Protein AF-A0AA88WY05-F1 (afdb_monomer_lite)

Radius of gyration: 25.14 Å; chains: 1; bounding box: 66×47×79 Å

Structure (mmCIF, N/CA/C/O backbone):
data_AF-A0AA88WY05-F1
#
_entry.id   AF-A0AA88WY05-F1
#
loop_
_atom_site.group_PDB
_atom_site.id
_atom_site.type_symbol
_atom_site.label_atom_id
_atom_site.label_alt_id
_atom_site.label_comp_id
_atom_site.label_asym_id
_atom_site.label_entity_id
_atom_site.label_seq_id
_atom_site.pdbx_PDB_ins_code
_atom_site.Cartn_x
_atom_site.Cartn_y
_atom_site.Cartn_z
_atom_site.occupancy
_atom_site.B_iso_or_equiv
_atom_site.auth_seq_id
_atom_site.auth_comp_id
_atom_site.auth_asym_id
_atom_site.auth_atom_id
_atom_site.pdbx_PDB_model_num
ATOM 1 N N . MET A 1 1 ? 19.158 -2.416 1.201 1.00 44.44 1 MET A N 1
ATOM 2 C CA . MET A 1 1 ? 18.614 -3.269 0.120 1.00 44.44 1 MET A CA 1
ATOM 3 C C . MET A 1 1 ? 17.202 -3.699 0.495 1.00 44.44 1 MET A C 1
ATOM 5 O O . MET A 1 1 ? 17.013 -4.024 1.651 1.00 44.44 1 MET A O 1
ATOM 9 N N . SER A 1 2 ? 16.217 -3.673 -0.406 1.00 51.41 2 SER A N 1
ATOM 10 C CA . SER A 1 2 ? 14.901 -4.288 -0.148 1.00 51.41 2 SER A CA 1
ATOM 11 C C . SER A 1 2 ? 14.754 -5.518 -1.037 1.00 51.41 2 SER A C 1
ATOM 13 O O . SER A 1 2 ? 14.996 -5.409 -2.234 1.00 51.41 2 SER A O 1
ATOM 15 N N . ALA A 1 3 ? 14.415 -6.676 -0.488 1.00 58.75 3 ALA A N 1
ATOM 16 C CA . ALA A 1 3 ? 14.312 -7.936 -1.214 1.00 58.75 3 ALA A CA 1
ATOM 17 C C . ALA A 1 3 ? 13.055 -8.691 -0.789 1.00 58.75 3 ALA A C 1
ATOM 19 O O . ALA A 1 3 ? 12.679 -8.648 0.377 1.00 58.75 3 ALA A O 1
ATOM 20 N N . LEU A 1 4 ? 12.415 -9.379 -1.728 1.00 51.84 4 LEU A N 1
ATOM 21 C CA . LEU A 1 4 ? 11.412 -10.382 -1.394 1.00 51.84 4 LEU A CA 1
ATOM 22 C C . LEU A 1 4 ? 12.135 -11.652 -0.938 1.00 51.84 4 LEU A C 1
ATOM 24 O O . LEU A 1 4 ? 13.027 -12.154 -1.620 1.00 51.84 4 LEU A O 1
ATOM 28 N N . SER A 1 5 ? 11.780 -12.116 0.255 1.00 61.59 5 SER A N 1
ATOM 29 C CA . SER A 1 5 ? 12.134 -13.437 0.766 1.00 61.59 5 SER A CA 1
ATOM 30 C C . SER A 1 5 ? 11.449 -14.524 -0.066 1.00 61.59 5 SER A C 1
ATOM 32 O O . SER A 1 5 ? 10.385 -14.288 -0.630 1.00 61.59 5 SER A O 1
ATOM 34 N N . TYR A 1 6 ? 11.983 -15.747 -0.031 1.00 52.34 6 TYR A N 1
ATOM 35 C CA . TYR A 1 6 ? 11.296 -16.952 -0.521 1.00 52.34 6 TYR A CA 1
ATOM 36 C C . TYR A 1 6 ? 9.898 -17.153 0.107 1.00 52.34 6 TYR A C 1
ATOM 38 O O . TYR A 1 6 ? 9.056 -17.847 -0.446 1.00 52.34 6 TYR A O 1
ATOM 46 N N . SER A 1 7 ? 9.653 -16.549 1.271 1.00 58.72 7 SER A N 1
ATOM 47 C CA . SER A 1 7 ? 8.382 -16.585 2.000 1.00 58.72 7 SER A CA 1
ATOM 48 C C . SER A 1 7 ? 7.473 -15.370 1.733 1.00 58.72 7 SER A C 1
ATOM 50 O O . SER A 1 7 ? 6.725 -14.985 2.629 1.00 58.72 7 SER A O 1
ATOM 52 N N . ASP A 1 8 ? 7.629 -14.688 0.593 1.00 61.22 8 ASP A N 1
ATOM 53 C CA . ASP A 1 8 ? 6.870 -13.490 0.178 1.00 61.22 8 ASP A CA 1
ATOM 54 C C . ASP A 1 8 ? 6.916 -12.298 1.153 1.00 61.22 8 ASP A C 1
ATOM 56 O O . ASP A 1 8 ? 6.121 -11.362 1.083 1.00 61.22 8 ASP A O 1
ATOM 60 N N . ALA A 1 9 ? 7.898 -12.291 2.055 1.00 65.69 9 ALA A N 1
ATOM 61 C CA . ALA A 1 9 ? 8.126 -11.180 2.967 1.00 65.69 9 ALA A CA 1
ATOM 62 C C . ALA A 1 9 ? 9.038 -10.133 2.314 1.00 65.69 9 ALA A C 1
ATOM 64 O O . ALA A 1 9 ? 10.157 -10.450 1.904 1.00 65.69 9 ALA A O 1
ATOM 65 N N . LEU A 1 10 ? 8.601 -8.873 2.266 1.00 65.44 10 LEU A N 1
ATOM 66 C CA . LEU A 1 10 ? 9.434 -7.750 1.849 1.00 65.44 10 LEU A CA 1
ATOM 67 C C . LEU A 1 10 ? 10.421 -7.405 2.969 1.00 65.44 10 LEU A C 1
ATOM 69 O O . LEU A 1 10 ? 10.061 -6.833 3.994 1.00 65.44 10 LEU A O 1
ATOM 73 N N . GLN A 1 11 ? 11.692 -7.719 2.765 1.00 72.56 11 GLN A N 1
ATOM 74 C CA . GLN A 1 11 ? 12.759 -7.485 3.726 1.00 72.56 11 GLN A CA 1
ATOM 75 C C . GLN A 1 11 ? 13.593 -6.273 3.342 1.00 72.56 11 GLN A C 1
ATOM 77 O O . GLN A 1 11 ? 14.116 -6.204 2.237 1.00 72.56 11 GLN A O 1
ATOM 82 N N . ARG A 1 12 ? 13.798 -5.341 4.270 1.00 68.00 12 ARG A N 1
ATOM 83 C CA . ARG A 1 12 ? 14.875 -4.356 4.210 1.00 68.00 12 ARG A CA 1
ATOM 84 C C . ARG A 1 12 ? 16.114 -4.964 4.858 1.00 68.00 12 ARG A C 1
ATOM 86 O O . ARG A 1 12 ? 16.126 -5.213 6.057 1.00 68.00 12 ARG A O 1
ATOM 93 N N . LEU A 1 13 ? 17.145 -5.187 4.062 1.00 72.81 13 LEU A N 1
ATOM 94 C CA . LEU A 1 13 ? 18.460 -5.676 4.447 1.00 72.81 13 LEU A CA 1
ATOM 95 C C . LEU A 1 13 ? 19.451 -4.511 4.566 1.00 72.81 13 LEU A C 1
ATOM 97 O O . LEU A 1 13 ? 19.442 -3.586 3.740 1.00 72.81 13 LEU A O 1
ATOM 101 N N . ILE A 1 14 ? 20.328 -4.581 5.559 1.00 66.44 14 ILE A N 1
ATOM 102 C CA . ILE A 1 14 ? 21.491 -3.707 5.722 1.00 66.44 14 ILE A CA 1
ATOM 103 C C . ILE A 1 14 ? 22.754 -4.562 5.687 1.00 66.44 14 ILE A C 1
ATOM 105 O O . ILE A 1 14 ? 22.762 -5.673 6.212 1.00 66.44 14 ILE A O 1
ATOM 109 N N . TRP A 1 15 ? 23.795 -4.077 5.022 1.00 63.47 15 TRP A N 1
ATOM 110 C CA . TRP A 1 15 ? 25.081 -4.759 5.013 1.00 63.47 15 TRP A CA 1
ATOM 111 C C . TRP A 1 15 ? 25.833 -4.428 6.299 1.00 63.47 15 TRP A C 1
ATOM 113 O O . TRP A 1 15 ? 25.970 -3.254 6.647 1.00 63.47 15 TRP A O 1
ATOM 123 N N . ASP A 1 16 ? 26.302 -5.449 7.007 1.00 66.62 16 ASP A N 1
ATOM 124 C CA . ASP A 1 16 ? 27.151 -5.274 8.177 1.00 66.62 16 ASP A CA 1
ATOM 125 C C . ASP A 1 16 ? 28.613 -5.523 7.804 1.00 66.62 16 ASP A C 1
ATOM 127 O O . ASP A 1 16 ? 29.023 -6.651 7.532 1.00 66.62 16 ASP A O 1
ATOM 131 N N . ASN A 1 17 ? 29.413 -4.455 7.820 1.00 64.62 17 ASN A N 1
ATOM 132 C CA . ASN A 1 17 ? 30.842 -4.517 7.516 1.00 64.62 17 ASN A CA 1
ATOM 133 C C . ASN A 1 17 ? 31.647 -5.317 8.549 1.00 64.62 17 ASN A C 1
ATOM 135 O O . ASN A 1 17 ? 32.754 -5.746 8.237 1.00 64.62 17 ASN A O 1
ATOM 139 N N . SER A 1 18 ? 31.121 -5.519 9.762 1.00 70.81 18 SER A N 1
ATOM 140 C CA . SER A 1 18 ? 31.816 -6.280 10.805 1.00 70.81 18 SER A CA 1
ATOM 141 C C . SER A 1 18 ? 31.656 -7.790 10.633 1.00 70.81 18 SER A C 1
ATOM 143 O O . SER A 1 18 ? 32.611 -8.538 10.831 1.00 70.81 18 SER A O 1
ATOM 145 N N . THR A 1 19 ? 30.471 -8.240 10.216 1.00 72.88 19 THR A N 1
ATOM 146 C CA . THR A 1 19 ? 30.161 -9.664 10.029 1.00 72.88 19 THR A CA 1
ATOM 147 C C . THR A 1 19 ? 30.158 -10.096 8.559 1.00 72.88 19 THR A C 1
ATOM 149 O O . THR A 1 19 ? 30.025 -11.284 8.278 1.00 72.88 19 THR A O 1
ATOM 152 N N . LEU A 1 20 ? 30.347 -9.153 7.625 1.00 73.62 20 LEU A N 1
ATOM 153 C CA . LEU A 1 20 ? 30.376 -9.364 6.171 1.00 73.62 20 LEU A CA 1
ATOM 154 C C . LEU A 1 20 ? 29.141 -10.120 5.649 1.00 73.62 20 LEU A C 1
ATOM 156 O O . LEU A 1 20 ? 29.238 -10.972 4.766 1.00 73.62 20 LEU A O 1
ATOM 160 N N . GLN A 1 21 ? 27.970 -9.809 6.208 1.00 63.22 21 GLN A N 1
ATOM 161 C CA . GLN A 1 21 ? 26.691 -10.423 5.850 1.00 63.22 21 GLN A CA 1
ATOM 162 C C . GLN A 1 21 ? 25.565 -9.387 5.784 1.00 63.22 21 GLN A C 1
ATOM 164 O O . GLN A 1 21 ? 25.625 -8.305 6.375 1.00 63.22 21 GLN A O 1
ATOM 169 N N . TRP A 1 22 ? 24.500 -9.746 5.067 1.00 66.31 22 TRP A N 1
ATOM 170 C CA . TRP A 1 22 ? 23.258 -8.982 5.037 1.00 66.31 22 TRP A CA 1
ATOM 171 C C . TRP A 1 22 ? 22.420 -9.283 6.280 1.00 66.31 22 TRP A C 1
ATOM 173 O O . TRP A 1 22 ? 21.974 -10.410 6.477 1.00 66.31 22 TRP A O 1
ATOM 183 N N . LEU A 1 23 ? 22.156 -8.260 7.088 1.00 69.00 23 LEU A N 1
ATOM 184 C CA . LEU A 1 23 ? 21.272 -8.340 8.247 1.00 69.00 23 LEU A CA 1
ATOM 185 C C . LEU A 1 23 ? 19.870 -7.838 7.896 1.00 69.00 23 LEU A C 1
ATOM 187 O O . LEU A 1 23 ? 19.707 -6.808 7.239 1.00 69.00 23 LEU A O 1
ATOM 191 N N . VAL A 1 24 ? 18.837 -8.533 8.378 1.00 68.12 24 VAL A N 1
ATOM 192 C CA . VAL A 1 24 ? 17.436 -8.133 8.178 1.00 68.12 24 VAL A CA 1
ATOM 193 C C . VAL A 1 24 ? 17.079 -6.977 9.117 1.00 68.12 24 VAL A C 1
ATOM 195 O O . VAL A 1 24 ? 16.798 -7.154 10.307 1.00 68.12 24 VAL A O 1
ATOM 198 N N . GLN A 1 25 ? 17.057 -5.768 8.561 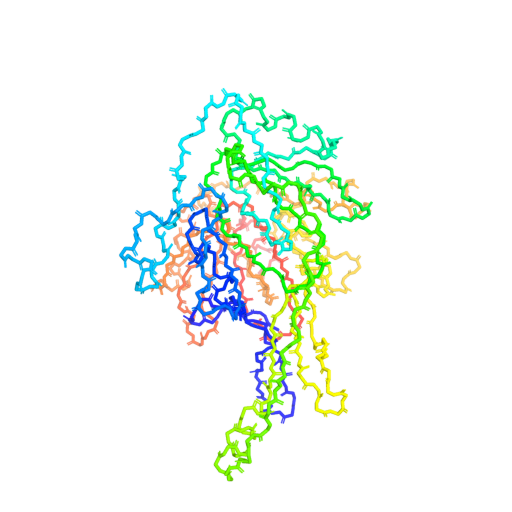1.00 66.75 25 GLN A N 1
ATOM 199 C CA . GLN A 1 25 ? 16.713 -4.534 9.260 1.00 66.75 25 GLN A CA 1
ATOM 200 C C . GLN A 1 25 ? 15.207 -4.373 9.491 1.00 66.75 25 GLN A C 1
ATOM 202 O O . GLN A 1 25 ? 14.835 -3.805 10.506 1.00 66.75 25 GLN A O 1
ATOM 207 N N . VAL A 1 26 ? 14.346 -4.826 8.577 1.00 68.12 26 VAL A N 1
ATOM 208 C CA . VAL A 1 26 ? 12.876 -4.916 8.732 1.00 68.12 26 VAL A CA 1
ATOM 209 C C . VAL A 1 26 ? 12.387 -6.027 7.802 1.00 68.12 26 VAL A C 1
ATOM 211 O O . VAL A 1 26 ? 12.940 -6.175 6.721 1.00 68.12 26 VAL A O 1
ATOM 214 N N . ALA A 1 27 ? 11.364 -6.788 8.183 1.00 69.94 27 ALA A N 1
ATOM 215 C CA . ALA A 1 27 ? 10.651 -7.696 7.286 1.00 69.94 27 ALA A CA 1
ATOM 216 C C . ALA A 1 27 ? 9.157 -7.391 7.384 1.00 69.94 27 ALA A C 1
ATOM 218 O O . ALA A 1 27 ? 8.643 -7.311 8.491 1.00 69.94 27 ALA A O 1
ATOM 219 N N . LEU A 1 28 ? 8.497 -7.181 6.251 1.00 70.38 28 LEU A N 1
ATOM 220 C CA . LEU A 1 28 ? 7.058 -6.977 6.139 1.00 70.38 28 LEU A CA 1
ATOM 221 C C . LEU A 1 28 ? 6.434 -8.229 5.512 1.00 70.38 28 LEU A C 1
ATOM 223 O O . LEU A 1 28 ? 6.994 -8.716 4.530 1.00 70.38 28 LEU A O 1
ATOM 227 N N . PRO A 1 29 ? 5.302 -8.740 6.015 1.00 68.44 29 PRO A N 1
ATOM 228 C CA . PRO A 1 29 ? 4.543 -8.258 7.175 1.00 68.44 29 PRO A CA 1
ATOM 229 C C . PRO A 1 29 ? 5.336 -8.413 8.489 1.00 68.44 29 PRO A C 1
ATOM 231 O O . PRO A 1 29 ? 5.961 -9.447 8.715 1.00 68.44 29 PRO A O 1
ATOM 234 N N . CYS A 1 30 ? 5.362 -7.372 9.335 1.00 71.06 30 CYS A N 1
ATOM 235 C CA . CYS A 1 30 ? 6.176 -7.368 10.562 1.00 71.06 30 CYS A CA 1
ATOM 236 C C . CYS A 1 30 ? 5.585 -8.272 11.647 1.00 71.06 30 CYS A C 1
ATOM 238 O O . CYS A 1 30 ? 6.295 -8.740 12.536 1.00 71.06 30 CYS A O 1
ATOM 240 N N . ASP A 1 31 ? 4.275 -8.479 11.592 1.00 76.75 31 ASP A N 1
ATOM 241 C CA . ASP A 1 31 ? 3.519 -9.316 12.503 1.00 76.75 31 ASP A CA 1
ATOM 242 C C . ASP A 1 31 ? 2.306 -9.919 11.786 1.00 76.75 31 ASP A C 1
ATOM 244 O O . ASP A 1 31 ? 2.026 -9.638 10.620 1.00 76.75 31 ASP A O 1
ATOM 248 N N . GLN A 1 32 ? 1.566 -10.777 12.486 1.00 77.50 32 GLN A N 1
ATOM 249 C CA . GLN A 1 32 ? 0.449 -11.480 11.869 1.00 77.50 32 GLN A CA 1
ATOM 250 C C . GLN A 1 32 ? -0.682 -10.550 11.406 1.00 77.50 32 GLN A C 1
ATOM 252 O O . GLN A 1 32 ? -1.376 -10.921 10.461 1.00 77.50 32 GLN A O 1
ATOM 257 N N . CYS A 1 33 ? -0.860 -9.382 12.034 1.00 85.94 33 CYS A N 1
ATOM 258 C CA . CYS A 1 33 ? -1.888 -8.402 11.685 1.00 85.94 33 CYS A CA 1
ATOM 259 C C . CYS A 1 33 ? -1.498 -7.506 10.501 1.00 85.94 33 CYS A C 1
ATOM 261 O O . CYS A 1 33 ? -2.343 -6.751 10.028 1.00 85.94 33 CYS A O 1
ATOM 263 N N . ASP A 1 34 ? -0.251 -7.573 10.028 1.00 79.88 34 ASP A N 1
ATOM 264 C CA . ASP A 1 34 ? 0.157 -6.951 8.763 1.00 79.88 34 ASP A CA 1
ATOM 265 C C . ASP A 1 34 ? -0.200 -7.810 7.544 1.00 79.88 34 ASP A C 1
ATOM 267 O O . ASP A 1 34 ? -0.155 -7.318 6.417 1.00 79.88 34 ASP A O 1
ATOM 271 N N . ASN A 1 35 ? -0.576 -9.079 7.747 1.00 79.75 35 ASN A N 1
ATOM 272 C CA . ASN A 1 35 ? -1.164 -9.869 6.673 1.00 79.75 35 ASN A CA 1
ATOM 273 C C . ASN A 1 35 ? -2.541 -9.295 6.344 1.00 79.75 35 ASN A C 1
ATOM 275 O O . ASN A 1 35 ? -3.436 -9.293 7.196 1.00 79.75 35 ASN A O 1
ATOM 279 N N . TYR A 1 36 ? -2.704 -8.848 5.102 1.00 80.44 36 TYR A N 1
ATOM 280 C CA . TYR A 1 36 ? -3.967 -8.315 4.614 1.00 80.44 36 TYR A CA 1
ATOM 281 C C . TYR A 1 36 ? -5.116 -9.291 4.902 1.00 80.44 36 TYR A C 1
ATOM 283 O O . TYR A 1 36 ? -5.031 -10.484 4.603 1.00 80.44 36 TYR A O 1
ATOM 291 N N . GLY A 1 37 ? -6.181 -8.787 5.527 1.00 83.50 37 GLY A N 1
ATOM 292 C CA . GLY A 1 37 ? -7.373 -9.583 5.817 1.00 83.50 37 GLY A CA 1
ATOM 293 C C . GLY A 1 37 ? -7.169 -10.708 6.840 1.00 83.50 37 GLY A C 1
ATOM 294 O O . GLY A 1 37 ? -7.984 -11.627 6.877 1.00 83.50 37 GLY A O 1
ATOM 295 N N . LYS A 1 38 ? -6.135 -10.652 7.700 1.00 88.50 38 LYS A N 1
ATOM 296 C CA . LYS A 1 38 ? -5.832 -11.693 8.709 1.00 88.50 38 LYS A CA 1
ATOM 297 C C . LYS A 1 38 ? -7.050 -12.187 9.505 1.00 88.50 38 LYS A C 1
ATOM 299 O O . LYS A 1 38 ? -7.121 -13.372 9.828 1.00 88.50 38 LYS A O 1
ATOM 304 N N . CYS A 1 39 ? -7.975 -11.287 9.835 1.00 90.88 39 CYS A N 1
ATOM 305 C CA . CYS A 1 39 ? -9.163 -11.583 10.639 1.00 90.88 39 CYS A CA 1
ATOM 306 C C . CYS A 1 39 ? -10.462 -11.742 9.835 1.00 90.88 39 CYS A C 1
ATOM 308 O O . CYS A 1 39 ? -11.523 -11.868 10.440 1.00 90.88 39 CYS A O 1
ATOM 310 N N . GLY A 1 40 ? -10.396 -11.726 8.501 1.00 90.69 40 GLY A N 1
ATOM 311 C CA . GLY A 1 40 ? -11.581 -11.698 7.645 1.00 90.69 40 GLY A CA 1
ATOM 312 C C . GLY A 1 40 ? -12.338 -10.367 7.717 1.00 90.69 40 GLY A C 1
ATOM 313 O O . GLY A 1 40 ? -11.848 -9.377 8.270 1.00 90.69 40 GLY A O 1
ATOM 314 N N . SER A 1 41 ? -13.532 -10.330 7.124 1.00 94.56 41 SER A N 1
ATOM 315 C CA . SER A 1 41 ? -14.366 -9.128 7.108 1.00 94.56 41 SER A CA 1
ATOM 316 C C . SER A 1 41 ? -15.015 -8.833 8.459 1.00 94.56 41 SER A C 1
ATOM 318 O O . SER A 1 41 ? -15.304 -9.728 9.253 1.00 94.56 41 SER A O 1
ATOM 320 N N . ASN A 1 42 ? -15.260 -7.549 8.718 1.00 95.25 42 ASN A N 1
ATOM 321 C CA . ASN A 1 42 ? -15.932 -7.018 9.903 1.00 95.25 42 ASN A CA 1
ATOM 322 C C . ASN A 1 42 ? -15.319 -7.477 11.239 1.00 95.25 42 ASN A C 1
ATOM 324 O O . ASN A 1 42 ? -16.015 -7.617 12.253 1.00 95.25 42 ASN A O 1
ATOM 328 N N . ALA A 1 43 ? -14.004 -7.684 11.246 1.00 94.81 43 ALA A N 1
ATOM 329 C CA . ALA A 1 43 ? -13.219 -8.075 12.406 1.00 94.81 43 ALA A CA 1
ATOM 330 C C . ALA A 1 43 ? -11.989 -7.172 12.563 1.00 94.81 43 ALA A C 1
ATOM 332 O O . ALA A 1 43 ? -11.506 -6.571 11.604 1.00 94.81 43 ALA A O 1
ATOM 333 N N . ILE A 1 44 ? -11.473 -7.081 13.788 1.00 94.75 44 ILE A N 1
ATOM 334 C CA . ILE A 1 44 ? -10.277 -6.315 14.141 1.00 94.75 44 ILE A CA 1
ATOM 335 C C . ILE A 1 44 ? -9.164 -7.236 14.639 1.00 94.75 44 ILE A C 1
ATOM 337 O O . ILE A 1 44 ? -9.387 -8.094 15.497 1.00 94.75 44 ILE A O 1
ATOM 341 N N . CYS A 1 45 ? -7.954 -7.000 14.130 1.00 91.94 45 CYS A N 1
ATOM 342 C CA . CYS A 1 45 ? -6.734 -7.678 14.552 1.00 91.94 45 CYS A CA 1
ATOM 343 C C . CYS A 1 45 ? -6.045 -6.923 15.697 1.00 91.94 45 CYS A C 1
ATOM 345 O O . CYS A 1 45 ? -5.695 -5.753 15.544 1.00 91.94 45 CYS A O 1
ATOM 347 N N . THR A 1 46 ? -5.834 -7.568 16.842 1.00 88.56 46 THR A N 1
ATOM 348 C CA . THR A 1 46 ? -5.182 -7.001 18.030 1.00 88.56 46 THR A CA 1
ATOM 349 C C . THR A 1 46 ? -3.996 -7.863 18.425 1.00 88.56 46 THR A C 1
ATOM 351 O O . THR A 1 46 ? -4.147 -9.016 18.815 1.00 88.56 46 THR A O 1
ATOM 354 N N . ILE A 1 47 ? -2.797 -7.298 18.335 1.00 80.19 47 ILE A N 1
ATOM 355 C CA . ILE A 1 47 ? -1.568 -8.017 18.678 1.00 80.19 47 ILE A CA 1
ATOM 356 C C . ILE A 1 47 ? -1.484 -8.182 20.192 1.00 80.19 47 ILE A C 1
ATOM 358 O O . ILE A 1 47 ? -1.928 -7.317 20.943 1.00 80.19 47 ILE A O 1
ATOM 362 N N . ASN A 1 48 ? -0.882 -9.289 20.627 1.00 71.44 48 ASN A N 1
ATOM 363 C CA . ASN A 1 48 ? -0.715 -9.676 22.030 1.00 71.44 48 ASN A CA 1
ATOM 364 C C . ASN A 1 48 ? -2.021 -10.036 22.764 1.00 71.44 48 ASN A C 1
ATOM 366 O O . ASN A 1 48 ? -1.972 -10.322 23.960 1.00 71.44 48 ASN A O 1
ATOM 370 N N . ASP A 1 49 ? -3.168 -10.062 22.078 1.00 75.75 49 ASP A N 1
ATOM 371 C CA . ASP A 1 49 ? -4.393 -10.670 22.605 1.00 75.75 49 ASP A CA 1
ATOM 372 C C . ASP A 1 49 ? -4.334 -12.201 22.411 1.00 75.75 49 ASP A C 1
ATOM 374 O O . ASP A 1 49 ? -3.959 -12.653 21.321 1.00 75.75 49 ASP A O 1
ATOM 378 N N . PRO A 1 50 ? -4.700 -13.022 23.419 1.00 72.44 50 PRO A N 1
ATOM 379 C CA . PRO A 1 50 ? -4.853 -14.470 23.259 1.00 72.44 50 PRO A CA 1
ATOM 380 C C . PRO A 1 50 ? -5.731 -14.873 22.065 1.00 72.44 50 PRO A C 1
ATOM 382 O O . PRO A 1 50 ? -5.476 -15.895 21.429 1.00 72.44 50 PRO A O 1
ATOM 385 N N . ARG A 1 51 ? -6.751 -14.067 21.739 1.00 79.44 51 ARG A N 1
ATOM 386 C CA . ARG A 1 51 ? -7.506 -14.152 20.486 1.00 79.44 51 ARG A CA 1
ATOM 387 C C . ARG A 1 51 ? -7.167 -12.932 19.639 1.00 79.44 51 ARG A C 1
ATOM 389 O O . ARG A 1 51 ? -7.797 -11.886 19.750 1.00 79.44 51 ARG A O 1
ATOM 396 N N . ILE A 1 52 ? -6.193 -13.101 18.744 1.00 86.38 52 ILE A N 1
ATOM 397 C CA . ILE A 1 52 ? -5.689 -12.019 17.885 1.00 86.38 52 ILE A CA 1
ATOM 398 C C . ILE A 1 52 ? -6.793 -11.354 17.044 1.00 86.38 52 ILE A C 1
ATOM 400 O O . ILE A 1 52 ? -6.656 -10.194 16.678 1.00 86.38 52 ILE A O 1
ATOM 404 N N . CYS A 1 53 ? -7.893 -12.057 16.759 1.00 91.62 53 CYS A N 1
ATOM 405 C CA . CYS A 1 53 ? -9.038 -11.548 16.012 1.00 91.62 53 CYS A CA 1
ATOM 406 C C . CYS A 1 53 ? -10.296 -11.494 16.881 1.00 91.62 53 CYS A C 1
ATOM 408 O O . CYS A 1 53 ? -10.624 -12.447 17.590 1.00 91.62 53 CYS A O 1
ATOM 410 N N . SER A 1 54 ? -11.038 -10.391 16.770 1.00 92.88 54 SER A N 1
ATOM 411 C CA . SER A 1 54 ? -12.351 -10.203 17.400 1.00 92.88 54 SER A CA 1
ATOM 412 C C . SER A 1 54 ? -13.314 -9.502 16.441 1.00 92.88 54 SER A C 1
ATOM 414 O O . SER A 1 54 ? -12.891 -8.690 15.620 1.00 92.88 54 SER A O 1
ATOM 416 N N . CYS A 1 55 ? -14.608 -9.822 16.515 1.00 94.06 55 CYS A N 1
ATOM 417 C CA . CYS A 1 55 ? -15.616 -9.141 15.702 1.00 94.06 55 CYS A CA 1
ATOM 418 C C . CYS A 1 55 ? -15.790 -7.682 16.129 1.00 94.06 55 CYS A C 1
ATOM 420 O O . CYS A 1 55 ? -15.670 -7.341 17.308 1.00 94.06 55 CYS A O 1
ATOM 422 N N . LEU A 1 56 ? -16.115 -6.825 15.162 1.00 94.25 56 LEU A N 1
ATOM 423 C CA . LEU A 1 56 ? -16.490 -5.441 15.433 1.00 94.25 56 LEU A CA 1
ATOM 424 C C . LEU A 1 56 ? -17.797 -5.362 16.241 1.00 94.25 56 LEU A C 1
ATOM 426 O O . LEU A 1 56 ? -18.607 -6.290 16.257 1.00 94.25 56 LEU A O 1
ATOM 430 N N . ALA A 1 57 ? -18.028 -4.222 16.896 1.00 89.69 57 ALA A N 1
ATOM 431 C CA . ALA A 1 57 ? -19.276 -3.973 17.616 1.00 89.69 57 ALA A CA 1
ATOM 432 C C . ALA A 1 57 ? -20.493 -4.129 16.682 1.00 89.69 57 ALA A C 1
ATOM 434 O O . ALA A 1 57 ? -20.501 -3.582 15.581 1.00 89.69 57 ALA A O 1
ATOM 435 N N . GLY A 1 58 ? -21.503 -4.886 17.120 1.00 88.12 58 GLY A N 1
ATOM 436 C CA . GLY A 1 58 ? -22.690 -5.222 16.319 1.00 88.12 58 GLY A CA 1
ATOM 437 C C . GLY A 1 58 ? -22.520 -6.415 15.367 1.00 88.12 58 GLY A C 1
ATOM 438 O O . GLY A 1 58 ? -23.453 -6.748 14.633 1.00 88.12 58 GLY A O 1
ATOM 439 N N . TYR A 1 59 ? -21.365 -7.089 15.390 1.00 92.44 59 TYR A N 1
ATOM 440 C CA . TYR A 1 59 ? -21.074 -8.262 14.564 1.00 92.44 59 TYR A CA 1
ATOM 441 C C . TYR A 1 59 ? -20.812 -9.512 15.410 1.00 92.44 59 TYR A C 1
ATOM 443 O O . TYR A 1 59 ? -20.384 -9.439 16.563 1.00 92.44 59 TYR A O 1
ATOM 451 N N . VAL A 1 60 ? -21.071 -10.674 14.816 1.00 93.44 60 VAL A N 1
ATOM 452 C CA . VAL A 1 60 ? -20.821 -12.004 15.384 1.00 93.44 60 VAL A CA 1
ATOM 453 C C . VAL A 1 60 ? -20.074 -12.876 14.373 1.00 93.44 60 VAL A C 1
ATOM 455 O O . VAL A 1 60 ? -20.201 -12.642 13.169 1.00 93.44 60 VAL A O 1
ATOM 458 N N . PRO A 1 61 ? -19.300 -13.880 14.825 1.00 94.25 61 PRO A N 1
ATOM 459 C CA . PRO A 1 61 ? -18.622 -14.810 13.931 1.00 94.25 61 PRO A CA 1
ATOM 460 C C . PRO A 1 61 ? -19.574 -15.419 12.906 1.00 94.25 61 PRO A C 1
ATOM 462 O O . PRO A 1 61 ? -20.647 -15.897 13.273 1.00 94.25 61 PRO A O 1
ATOM 465 N N . LYS A 1 62 ? -19.165 -15.455 11.634 1.00 92.31 62 LYS A N 1
ATOM 466 C CA . LYS A 1 62 ? -19.938 -16.147 10.591 1.00 92.31 62 LYS A CA 1
ATOM 467 C C . LYS A 1 62 ? -20.056 -17.649 10.877 1.00 92.31 62 LYS A C 1
ATOM 469 O O . LYS A 1 62 ? -21.096 -18.247 10.623 1.00 92.31 62 LYS A O 1
ATOM 474 N N . SER A 1 63 ? -18.994 -18.233 11.433 1.00 88.56 63 SER A N 1
ATOM 475 C CA . SER A 1 63 ? -18.940 -19.616 11.907 1.00 88.56 63 SER A CA 1
ATOM 476 C C . SER A 1 63 ? -18.308 -19.652 13.294 1.00 88.56 63 SER A C 1
ATOM 478 O O . SER A 1 63 ? -17.101 -19.465 13.441 1.00 88.56 63 SER A O 1
ATOM 480 N N . SER A 1 64 ? -19.112 -19.891 14.333 1.00 87.44 64 SER A N 1
ATOM 481 C CA . SER A 1 64 ? -18.591 -20.014 15.703 1.00 87.44 64 SER A CA 1
ATOM 482 C C . SER A 1 64 ? -17.599 -21.173 15.835 1.00 87.44 64 SER A C 1
ATOM 484 O O . SER A 1 64 ? -16.592 -21.031 16.515 1.00 87.44 64 SER A O 1
ATOM 486 N N . GLN A 1 65 ? -17.836 -22.275 15.116 1.00 83.62 65 GLN A N 1
ATOM 487 C CA . GLN A 1 65 ? -16.981 -23.465 15.139 1.00 83.62 65 GLN A CA 1
ATOM 488 C C . GLN A 1 65 ? -15.569 -23.164 14.619 1.00 83.62 65 GLN A C 1
ATOM 490 O O . GLN A 1 65 ? -14.595 -23.548 15.258 1.00 83.62 65 GLN A O 1
ATOM 495 N N . GLU A 1 66 ? -15.453 -22.440 13.499 1.00 80.38 66 GLU A N 1
ATOM 496 C CA . GLU A 1 66 ? -14.157 -22.010 12.949 1.00 80.38 66 GLU A CA 1
ATOM 497 C C . GLU A 1 66 ? -13.434 -21.062 13.912 1.00 80.38 66 GLU A C 1
ATOM 499 O O . GLU A 1 66 ? -12.249 -21.231 14.199 1.00 80.38 66 GLU A O 1
ATOM 504 N N . TRP A 1 67 ? -14.168 -20.106 14.482 1.00 83.88 67 TRP A N 1
ATOM 505 C CA . TRP A 1 67 ? -13.622 -19.129 15.421 1.00 83.88 67 TRP A CA 1
ATOM 506 C C . TRP A 1 67 ? -13.163 -19.745 16.751 1.00 83.88 67 TRP A C 1
ATOM 508 O O . TRP A 1 67 ? -12.240 -19.217 17.381 1.00 83.88 67 TRP A O 1
ATOM 518 N N . ASP A 1 68 ? -13.769 -20.852 17.183 1.00 77.75 68 ASP A N 1
ATOM 519 C CA . ASP A 1 68 ? -13.362 -21.605 18.374 1.00 77.75 68 ASP A CA 1
ATOM 520 C C . ASP A 1 68 ? -12.049 -22.365 18.173 1.00 77.75 68 ASP A C 1
ATOM 522 O O . ASP A 1 68 ? -11.292 -22.538 19.129 1.00 77.75 68 ASP A O 1
ATOM 526 N N . VAL A 1 69 ? -11.731 -22.732 16.929 1.00 80.62 69 VAL A N 1
ATOM 527 C CA . VAL A 1 69 ? -10.451 -23.349 16.542 1.00 80.62 69 VAL A CA 1
ATOM 528 C C . VAL A 1 69 ? -9.474 -22.356 15.894 1.00 80.62 69 VAL A C 1
ATOM 530 O O . VAL A 1 69 ? -8.516 -22.766 15.245 1.00 80.62 69 VAL A O 1
ATOM 533 N N . LEU A 1 70 ? -9.678 -21.048 16.113 1.00 78.25 70 LEU A N 1
ATOM 534 C CA . LEU A 1 70 ? -8.796 -19.951 15.674 1.00 78.25 70 LEU A CA 1
ATOM 535 C C . LEU A 1 70 ? -8.679 -19.785 14.144 1.00 78.25 70 LEU A C 1
ATOM 537 O O . LEU A 1 70 ? -7.672 -19.289 13.636 1.00 78.25 70 LEU A O 1
ATOM 541 N N . ILE A 1 71 ? -9.723 -20.162 13.405 1.00 76.81 71 ILE A N 1
ATOM 542 C CA . ILE A 1 71 ? -9.879 -19.884 11.974 1.00 76.81 71 ILE A CA 1
ATOM 543 C C . ILE A 1 71 ? -10.812 -18.678 11.822 1.00 76.81 71 ILE A C 1
ATOM 545 O O . ILE A 1 71 ? -11.998 -18.745 12.135 1.00 76.81 71 ILE A O 1
ATOM 549 N N . TRP A 1 72 ? -10.269 -17.557 11.340 1.00 84.50 72 TRP A N 1
ATOM 550 C CA . TRP A 1 72 ? -10.995 -16.277 11.251 1.00 84.50 72 TRP A CA 1
ATOM 551 C C . TRP A 1 72 ? -11.294 -15.826 9.820 1.00 84.50 72 TRP A C 1
ATOM 553 O O . TRP A 1 72 ? -11.917 -14.788 9.627 1.00 84.50 72 TRP A O 1
ATOM 563 N N . SER A 1 73 ? -10.869 -16.585 8.805 1.00 80.50 73 SER A N 1
ATOM 564 C CA . SER A 1 73 ? -10.995 -16.210 7.387 1.00 80.50 73 SER A CA 1
ATOM 565 C C . SER A 1 73 ? -12.438 -15.936 6.955 1.00 80.50 73 SER A C 1
ATOM 567 O O . SER A 1 73 ? -12.665 -15.095 6.089 1.00 80.50 73 SER A O 1
ATOM 569 N N . GLY A 1 74 ? -13.417 -16.599 7.582 1.00 80.94 74 GLY A N 1
ATOM 570 C CA . GLY A 1 74 ? -14.843 -16.373 7.340 1.00 80.94 74 GLY A CA 1
ATOM 571 C C . GLY A 1 74 ? -15.385 -15.034 7.858 1.00 80.94 74 GLY A C 1
ATOM 572 O O . GLY A 1 74 ? -16.517 -14.684 7.521 1.00 80.94 74 GLY A O 1
ATOM 573 N N . GLY A 1 75 ? -14.606 -14.299 8.660 1.00 91.88 75 GLY A N 1
ATOM 574 C CA . GLY A 1 75 ? -14.970 -12.992 9.198 1.00 91.88 75 GLY A CA 1
ATOM 575 C C . GLY A 1 75 ? -16.191 -13.019 10.118 1.00 91.88 75 GLY A C 1
ATOM 576 O O . GLY A 1 75 ? -16.530 -14.033 10.745 1.00 91.88 75 GLY A O 1
ATOM 577 N N . CYS A 1 76 ? -16.855 -11.870 10.192 1.00 94.69 76 CYS A N 1
ATOM 578 C CA . CYS A 1 76 ? -18.027 -11.635 11.017 1.00 94.69 76 CYS A CA 1
ATOM 579 C C . CYS A 1 76 ? -19.194 -11.085 10.192 1.00 94.69 76 CYS A C 1
ATOM 581 O O . CYS A 1 76 ? -19.024 -10.327 9.238 1.00 94.69 76 CYS A O 1
ATOM 583 N N . VAL A 1 77 ? -20.404 -11.433 10.613 1.00 93.69 77 VAL A N 1
ATOM 584 C CA . VAL A 1 77 ? -21.666 -10.962 10.034 1.00 93.69 77 VAL A CA 1
ATOM 585 C C . VAL A 1 77 ? -22.426 -10.126 11.051 1.00 93.69 77 VAL A C 1
ATOM 587 O O . VAL A 1 77 ? -22.212 -10.251 12.258 1.00 93.69 77 VAL A O 1
ATOM 590 N N . ARG A 1 78 ? -23.307 -9.243 10.578 1.00 89.44 78 ARG A N 1
ATOM 591 C CA . ARG A 1 78 ? -24.125 -8.424 11.476 1.00 89.44 78 ARG A CA 1
ATOM 592 C C . ARG A 1 78 ? -24.973 -9.316 12.375 1.00 89.44 78 ARG A C 1
ATOM 594 O O . ARG A 1 78 ? -25.623 -10.245 11.905 1.00 89.44 78 ARG A O 1
ATOM 601 N N . LYS A 1 79 ? -24.997 -8.988 13.665 1.00 87.25 79 LYS A N 1
ATOM 602 C CA . LYS A 1 79 ? -25.838 -9.669 14.653 1.00 87.25 79 LYS A CA 1
ATOM 603 C C . LYS A 1 79 ? -27.324 -9.440 14.374 1.00 87.25 79 LYS A C 1
ATOM 605 O O . LYS A 1 79 ? -28.130 -10.348 14.547 1.00 87.25 79 LYS A O 1
ATOM 610 N N . VAL A 1 80 ? -27.670 -8.221 13.964 1.00 82.56 80 VAL A N 1
ATOM 611 C CA . VAL A 1 80 ? -29.037 -7.796 13.647 1.00 82.56 80 VAL A CA 1
ATOM 612 C C . VAL A 1 80 ? -29.011 -7.000 12.337 1.00 82.56 80 VAL A C 1
ATOM 614 O O . VAL A 1 80 ? -28.127 -6.151 12.172 1.00 82.56 80 VAL A O 1
ATOM 617 N N . PRO A 1 81 ? -29.942 -7.253 11.397 1.00 79.06 81 PRO A N 1
ATOM 618 C CA . PRO A 1 81 ? -30.113 -6.417 10.214 1.00 79.06 81 PRO A CA 1
ATOM 619 C C . PRO A 1 81 ? -30.394 -4.955 10.582 1.00 79.06 81 PRO A C 1
ATOM 621 O O . PRO A 1 81 ? -31.071 -4.667 11.567 1.00 79.06 81 PRO A O 1
ATOM 624 N N . LEU A 1 82 ? -29.875 -4.034 9.774 1.00 74.81 82 LEU A N 1
ATOM 625 C CA . LEU A 1 82 ? -30.111 -2.600 9.924 1.00 74.81 82 LEU A CA 1
ATOM 626 C C . LEU A 1 82 ? -31.491 -2.215 9.360 1.00 74.81 82 LEU A C 1
ATOM 628 O O . LEU A 1 82 ? -31.889 -2.710 8.307 1.00 74.81 82 LEU A O 1
ATOM 632 N N . GLY A 1 83 ? -32.219 -1.358 10.080 1.00 69.19 83 GLY A N 1
ATOM 633 C CA . GLY A 1 83 ? -33.585 -0.924 9.750 1.00 69.19 83 GLY A CA 1
ATOM 634 C C . GLY A 1 83 ? -33.670 0.397 8.975 1.00 69.19 83 GLY A C 1
ATOM 635 O O . GLY A 1 83 ? -34.772 0.824 8.658 1.00 69.19 83 GLY A O 1
ATOM 636 N N . CYS A 1 84 ? -32.522 1.034 8.724 1.00 77.56 84 CYS A N 1
ATOM 637 C CA . CYS A 1 84 ? -32.236 2.272 7.999 1.00 77.56 84 CYS A CA 1
ATOM 638 C C . CYS A 1 84 ? -33.373 3.311 7.835 1.00 77.56 84 CYS A C 1
ATOM 640 O O . CYS A 1 84 ? -34.299 3.080 7.055 1.00 77.56 84 CYS A O 1
ATOM 642 N N . PRO A 1 85 ? -33.266 4.538 8.398 1.00 60.31 85 PRO A N 1
ATOM 643 C CA . PRO A 1 85 ? -32.299 5.046 9.386 1.00 60.31 85 PRO A CA 1
ATOM 644 C C . PRO A 1 85 ? -32.843 5.057 10.831 1.00 60.31 85 PRO A C 1
ATOM 646 O O . PRO A 1 85 ? -32.178 5.554 11.739 1.00 60.31 85 PRO A O 1
ATOM 649 N N . ALA A 1 86 ? -34.066 4.572 11.067 1.00 69.12 86 ALA A N 1
ATOM 650 C CA . ALA A 1 86 ? -34.715 4.685 12.371 1.00 69.12 86 ALA A CA 1
ATOM 651 C C . ALA A 1 86 ? -34.041 3.778 13.418 1.00 69.12 86 ALA A C 1
ATOM 653 O O . ALA A 1 86 ? -34.071 2.555 13.303 1.00 69.12 86 ALA A O 1
ATOM 654 N N . GLY A 1 87 ? -33.468 4.383 14.465 1.00 69.88 87 GLY A N 1
ATOM 655 C CA . GLY A 1 87 ? -32.873 3.648 15.586 1.00 69.88 87 GLY A CA 1
ATOM 656 C C . GLY A 1 87 ? -31.455 3.134 15.331 1.00 69.88 87 GLY A C 1
ATOM 657 O O . GLY A 1 87 ? -31.074 2.106 15.886 1.00 69.88 87 GLY A O 1
ATOM 658 N N . GLU A 1 88 ? -30.671 3.830 14.510 1.00 82.94 88 GLU A N 1
ATOM 659 C CA . GLU A 1 88 ? -29.261 3.522 14.247 1.00 82.94 88 GLU A CA 1
ATOM 660 C C . GLU A 1 88 ? -28.346 4.634 14.755 1.00 82.94 88 GLU A C 1
ATOM 662 O O . GLU A 1 88 ? -28.761 5.778 14.930 1.00 82.94 88 GLU A O 1
ATOM 667 N N . GLY A 1 89 ? -27.081 4.296 14.973 1.00 88.75 89 GLY A N 1
ATOM 668 C CA . GLY A 1 89 ? -26.042 5.271 15.266 1.00 88.75 89 GLY A CA 1
ATOM 669 C C . GLY A 1 89 ? -24.662 4.686 15.026 1.00 88.75 89 GLY A C 1
ATOM 670 O O . GLY A 1 89 ? -24.510 3.685 14.321 1.00 88.75 89 GLY A O 1
ATOM 671 N N . PHE A 1 90 ? -23.646 5.310 15.617 1.00 92.38 90 PHE A N 1
ATOM 672 C CA . PHE A 1 90 ? -22.263 4.925 15.373 1.00 92.38 90 PHE A CA 1
ATOM 673 C C . PHE A 1 90 ? -21.502 4.602 16.645 1.00 92.38 90 PHE A C 1
ATOM 675 O O . PHE A 1 90 ? -21.457 5.379 17.598 1.00 92.38 90 PHE A O 1
ATOM 682 N N . PHE A 1 91 ? -20.836 3.452 16.620 1.00 92.12 91 PHE A N 1
ATOM 683 C CA . PHE A 1 91 ? -19.877 3.059 17.632 1.00 92.12 91 PHE A CA 1
ATOM 684 C C . PHE A 1 91 ? -18.483 3.558 17.246 1.00 92.12 91 PHE A C 1
ATOM 686 O O . PHE A 1 91 ? -17.948 3.189 16.198 1.00 92.12 91 PHE A O 1
ATOM 693 N N . ALA A 1 92 ? -17.874 4.377 18.102 1.00 92.31 92 ALA A N 1
ATOM 694 C CA . ALA A 1 92 ? -16.523 4.882 17.888 1.00 92.31 92 ALA A CA 1
ATOM 695 C C . ALA A 1 92 ? -15.476 3.843 18.317 1.00 92.31 92 ALA A C 1
ATOM 697 O O . ALA A 1 92 ? -15.228 3.627 19.505 1.00 92.31 92 ALA A O 1
ATOM 698 N N . LEU A 1 93 ? -14.813 3.233 17.340 1.00 91.50 93 LEU A N 1
ATOM 699 C CA . LEU A 1 93 ? -13.675 2.356 17.562 1.00 91.50 93 LEU A CA 1
ATOM 700 C C . LEU A 1 93 ? -12.372 3.159 17.510 1.00 91.50 93 LEU A C 1
ATOM 702 O O . LEU A 1 93 ? -11.962 3.658 16.463 1.00 91.50 93 LEU A O 1
ATOM 706 N N . GLU A 1 94 ? -11.713 3.293 18.658 1.00 90.00 94 GLU A N 1
ATOM 707 C CA . GLU A 1 94 ? -10.509 4.117 18.798 1.00 90.00 94 GLU A CA 1
ATOM 708 C C . GLU A 1 94 ? -9.211 3.341 18.566 1.00 90.00 94 GLU A C 1
ATOM 710 O O . GLU A 1 94 ? -9.132 2.144 18.863 1.00 90.00 94 GLU A O 1
ATOM 715 N N . ARG A 1 95 ? -8.155 4.066 18.175 1.00 86.69 95 ARG A N 1
ATOM 716 C CA . ARG A 1 95 ? -6.782 3.564 18.013 1.00 86.69 95 ARG A CA 1
ATOM 717 C C . ARG A 1 95 ? -6.724 2.434 16.997 1.00 86.69 95 ARG A C 1
ATOM 719 O O . ARG A 1 95 ? -6.313 1.323 17.323 1.00 86.69 95 ARG A O 1
ATOM 726 N N . VAL A 1 96 ? -7.172 2.714 15.778 1.00 89.31 96 VAL A N 1
ATOM 727 C CA . VAL A 1 96 ? -7.217 1.714 14.707 1.00 89.31 96 VAL A CA 1
ATOM 728 C C . VAL A 1 96 ? -6.490 2.155 13.444 1.00 89.31 96 VAL A C 1
ATOM 730 O O . VAL A 1 96 ? -6.518 3.330 13.068 1.00 89.31 96 VAL A O 1
ATOM 733 N N . LYS A 1 97 ? -5.861 1.187 12.773 1.00 89.19 97 LYS A N 1
ATOM 734 C CA . LYS A 1 97 ? -5.650 1.231 11.325 1.00 89.19 97 LYS A CA 1
ATOM 735 C C . LYS A 1 97 ? -7.034 1.110 10.687 1.00 89.19 97 LYS A C 1
ATOM 737 O O . LYS A 1 97 ? -7.782 0.191 11.025 1.00 89.19 97 LYS A O 1
ATOM 742 N N . LYS A 1 98 ? -7.390 2.082 9.847 1.00 90.19 98 LYS A N 1
ATOM 743 C CA . LYS A 1 98 ? -8.681 2.100 9.150 1.00 90.19 98 LYS A CA 1
ATOM 744 C C . LYS A 1 98 ? -8.755 0.924 8.159 1.00 90.19 98 LYS A C 1
ATOM 746 O O . LYS A 1 98 ? -7.694 0.414 7.797 1.00 90.19 98 LYS A O 1
ATOM 751 N N . PRO A 1 99 ? -9.964 0.505 7.751 1.00 92.38 99 PRO A N 1
ATOM 752 C CA . PRO A 1 99 ? -10.124 -0.554 6.766 1.00 92.38 99 PRO A CA 1
ATOM 753 C C . PRO A 1 99 ? -9.428 -0.203 5.451 1.00 92.38 99 PRO A C 1
ATOM 755 O O . PRO A 1 99 ? -9.054 0.956 5.224 1.00 92.38 99 PRO A O 1
ATOM 758 N N . ASP A 1 100 ? -9.296 -1.198 4.581 1.00 85.06 100 ASP A N 1
ATOM 759 C CA . ASP A 1 100 ? -8.804 -0.967 3.231 1.00 85.06 100 ASP A CA 1
ATOM 760 C C . ASP A 1 100 ? -9.639 0.069 2.455 1.00 85.06 100 ASP A C 1
ATOM 762 O O . ASP A 1 100 ? -10.728 0.502 2.851 1.00 85.06 100 ASP A O 1
ATOM 766 N N . LEU A 1 101 ? -9.069 0.516 1.343 1.00 82.62 101 LEU A N 1
ATOM 767 C CA . LEU A 1 101 ? -9.643 1.540 0.484 1.00 82.62 101 LEU A CA 1
ATOM 768 C C . LEU A 1 101 ? -10.132 0.925 -0.836 1.00 82.62 101 LEU A C 1
ATOM 770 O O . LEU A 1 101 ? -9.967 1.524 -1.894 1.00 82.62 101 LEU A O 1
ATOM 774 N N . LEU A 1 102 ? -10.715 -0.280 -0.799 1.00 75.88 102 LEU A N 1
ATOM 775 C CA . LEU A 1 102 ? -11.272 -0.906 -2.005 1.00 75.88 102 LEU A CA 1
ATOM 776 C C . LEU A 1 102 ? -12.660 -0.353 -2.348 1.00 75.88 102 LEU A C 1
ATOM 778 O O . LEU A 1 102 ? -12.943 -0.058 -3.506 1.00 75.88 102 LEU A O 1
ATOM 782 N N . GLN A 1 103 ? -13.513 -0.174 -1.337 1.00 77.94 103 GLN A N 1
ATOM 783 C CA . GLN A 1 103 ? -14.909 0.248 -1.493 1.00 77.94 103 GLN A CA 1
ATOM 784 C C . GLN A 1 103 ? -15.231 1.460 -0.611 1.00 77.94 103 GLN A C 1
ATOM 786 O O . GLN A 1 103 ? -15.976 1.377 0.371 1.00 77.94 103 GLN A O 1
ATOM 791 N N . TYR A 1 104 ? -14.635 2.603 -0.954 1.00 86.38 104 TYR A N 1
ATOM 792 C CA . TYR A 1 104 ? -14.724 3.827 -0.161 1.00 86.38 104 TYR A CA 1
ATOM 793 C C . TYR A 1 104 ? -15.045 5.065 -1.002 1.00 86.38 104 TYR A C 1
ATOM 795 O O . TYR A 1 104 ? -14.853 5.101 -2.217 1.00 86.38 104 TYR A O 1
ATOM 803 N N . ARG A 1 105 ? -15.489 6.126 -0.328 1.00 87.25 105 ARG A N 1
ATOM 804 C CA . ARG A 1 105 ? -15.598 7.477 -0.888 1.00 87.25 105 ARG A CA 1
ATOM 805 C C . ARG A 1 105 ? -14.885 8.467 0.019 1.00 87.25 105 ARG A C 1
ATOM 807 O O . ARG A 1 105 ? -15.050 8.416 1.235 1.00 87.25 105 ARG A O 1
ATOM 814 N N . ILE A 1 106 ? -14.124 9.381 -0.579 1.00 89.50 106 ILE A N 1
ATOM 815 C CA . ILE A 1 106 ? -13.418 10.452 0.130 1.00 89.50 106 ILE A CA 1
ATOM 816 C C . ILE A 1 106 ? -14.005 11.821 -0.217 1.00 89.50 106 ILE A C 1
ATOM 818 O O . ILE A 1 106 ? -14.317 12.099 -1.375 1.00 89.50 106 ILE A O 1
ATOM 822 N N . ASN A 1 107 ? -14.132 12.687 0.786 1.00 83.88 107 ASN A N 1
ATOM 823 C CA . ASN A 1 107 ? -14.416 14.106 0.604 1.00 83.88 107 ASN A CA 1
ATOM 824 C C . ASN A 1 107 ? -13.628 14.926 1.630 1.00 83.88 107 ASN A C 1
ATOM 826 O O . ASN A 1 107 ? -13.933 14.910 2.818 1.00 83.88 107 ASN A O 1
ATOM 830 N N . THR A 1 108 ? -12.607 15.647 1.177 1.00 87.12 108 THR A N 1
ATOM 831 C CA . THR A 1 108 ? -11.703 16.409 2.051 1.00 87.12 108 THR A CA 1
ATOM 832 C C . THR A 1 108 ? -12.304 17.715 2.567 1.00 87.12 108 THR A C 1
ATOM 834 O O . THR A 1 108 ? -11.800 18.257 3.547 1.00 87.12 108 THR A O 1
ATOM 837 N N . SER A 1 109 ? -13.375 18.212 1.943 1.00 85.75 109 SER A N 1
ATOM 838 C CA . SER A 1 109 ? -14.051 19.453 2.338 1.00 85.75 109 SER A CA 1
ATOM 839 C C . SER A 1 109 ? -15.078 19.252 3.451 1.00 85.75 109 SER A C 1
ATOM 841 O O . SER A 1 109 ? -15.453 20.226 4.095 1.00 85.75 109 SER A O 1
ATOM 843 N N . MET A 1 110 ? -15.532 18.016 3.676 1.00 86.19 110 MET A N 1
ATOM 844 C CA . MET A 1 110 ? -16.556 17.716 4.678 1.00 86.19 110 MET A CA 1
ATOM 845 C C . MET A 1 110 ? -15.985 17.657 6.092 1.00 86.19 110 MET A C 1
ATOM 847 O O . MET A 1 110 ? -14.879 17.163 6.327 1.00 86.19 110 MET A O 1
ATOM 851 N N . THR A 1 111 ? -16.787 18.098 7.055 1.00 89.62 111 THR A N 1
ATOM 852 C CA . THR A 1 111 ? -16.514 17.879 8.477 1.00 89.62 111 THR A CA 1
ATOM 853 C C . THR A 1 111 ? -16.899 16.460 8.898 1.00 89.62 111 THR A C 1
ATOM 855 O O . THR A 1 111 ? -17.660 15.762 8.225 1.00 89.62 111 THR A O 1
ATOM 858 N N . LEU A 1 112 ? -16.413 16.024 10.062 1.00 90.75 112 LEU A N 1
ATOM 859 C CA . LEU A 1 112 ? -16.762 14.713 10.607 1.00 90.75 112 LEU A CA 1
ATOM 860 C C . LEU A 1 112 ? -18.270 14.574 10.901 1.00 90.75 112 LEU A C 1
ATOM 862 O O . LEU A 1 112 ? -18.830 13.501 10.702 1.00 90.75 112 LEU A O 1
ATOM 866 N N . GLN A 1 113 ? -18.927 15.655 11.338 1.00 91.38 113 GLN A N 1
ATOM 867 C CA . GLN A 1 113 ? -20.377 15.673 11.579 1.00 91.38 113 GLN A CA 1
ATOM 868 C C . GLN A 1 113 ? -21.167 15.569 10.271 1.00 91.38 113 GLN A C 1
ATOM 870 O O . GLN A 1 113 ? -22.148 14.836 10.190 1.00 91.38 113 GLN A O 1
ATOM 875 N N . GLU A 1 114 ? -20.722 16.252 9.216 1.00 92.12 114 GLU A N 1
ATOM 876 C CA . GLU A 1 114 ? -21.323 16.106 7.885 1.00 92.12 114 GLU A CA 1
ATOM 877 C C . GLU A 1 114 ? -21.131 14.687 7.338 1.00 92.12 114 GLU A C 1
ATOM 879 O O . GLU A 1 114 ? -22.034 14.146 6.707 1.00 92.12 114 GLU A O 1
ATOM 884 N N . CYS A 1 115 ? -19.983 14.067 7.622 1.00 92.88 115 CYS A N 1
ATOM 885 C CA . CYS A 1 115 ? -19.690 12.682 7.259 1.00 92.88 115 CYS A CA 1
ATOM 886 C C . CYS A 1 115 ? -20.682 11.700 7.905 1.00 92.88 115 CYS A C 1
ATOM 888 O O . CYS A 1 115 ? -21.198 10.804 7.240 1.00 92.88 115 CYS A O 1
ATOM 890 N N . GLU A 1 116 ? -20.997 11.911 9.185 1.00 93.69 116 GLU A N 1
ATOM 891 C CA . GLU A 1 116 ? -21.994 11.132 9.922 1.00 93.69 116 GLU A CA 1
ATOM 892 C C . GLU A 1 116 ? -23.386 11.245 9.289 1.00 93.69 116 GLU A C 1
ATOM 894 O O . GLU A 1 116 ? -24.022 10.235 8.981 1.00 93.69 116 GLU A O 1
ATOM 899 N N . VAL A 1 117 ? -23.832 12.477 9.029 1.00 92.38 117 VAL A N 1
ATOM 900 C CA . VAL A 1 117 ? -25.132 12.754 8.402 1.00 92.38 117 VAL A CA 1
ATOM 901 C C . VAL A 1 117 ? -25.218 12.124 7.012 1.00 92.38 117 VAL A C 1
ATOM 903 O O . VAL A 1 117 ? -26.241 11.538 6.657 1.00 92.38 117 VAL A O 1
ATOM 906 N N . GLU A 1 118 ? -24.152 12.216 6.221 1.00 93.06 118 GLU A N 1
ATOM 907 C CA . GLU A 1 118 ? -24.116 11.652 4.874 1.00 93.06 118 GLU A CA 1
ATOM 908 C C . GLU A 1 118 ? -24.115 10.119 4.887 1.00 93.06 118 GLU A C 1
ATOM 910 O O . GLU A 1 118 ? -24.803 9.492 4.079 1.00 93.06 118 GLU A O 1
ATOM 915 N N . CYS A 1 119 ? -23.420 9.506 5.849 1.00 92.88 119 CYS A N 1
ATOM 916 C CA . CYS A 1 119 ? -23.460 8.063 6.055 1.00 92.88 119 CYS A CA 1
ATOM 917 C C . CYS A 1 119 ? -24.868 7.590 6.456 1.00 92.88 119 CYS A C 1
ATOM 919 O O . CYS A 1 119 ? -25.362 6.607 5.909 1.00 92.88 119 CYS A O 1
ATOM 921 N N . LEU A 1 120 ? -25.566 8.308 7.345 1.00 90.62 120 LEU A N 1
ATOM 922 C CA . LEU A 1 120 ? -26.928 7.943 7.767 1.00 90.62 120 LEU A CA 1
ATOM 923 C C . LEU A 1 120 ? -27.945 7.968 6.623 1.00 90.62 120 LEU A C 1
ATOM 925 O O . LEU A 1 120 ? -28.820 7.101 6.580 1.00 90.62 120 LEU A O 1
ATOM 929 N N . LYS A 1 121 ? -27.815 8.913 5.681 1.00 89.75 121 LYS A N 1
ATOM 930 C CA . LYS A 1 121 ? -28.689 9.011 4.496 1.00 89.75 121 LYS A CA 1
ATOM 931 C C . LYS A 1 121 ? -28.559 7.817 3.551 1.00 89.75 121 LYS A C 1
ATOM 933 O O . LYS A 1 121 ? -29.491 7.539 2.801 1.00 89.75 121 LYS A O 1
ATOM 938 N N . ASN A 1 122 ? -27.416 7.136 3.553 1.00 88.56 122 ASN A N 1
ATOM 939 C CA . ASN A 1 122 ? -27.156 6.007 2.672 1.00 88.56 122 ASN A CA 1
ATOM 940 C C . ASN A 1 122 ? -27.174 4.700 3.468 1.00 88.56 122 ASN A C 1
ATOM 942 O O . ASN A 1 122 ? -26.244 4.423 4.218 1.00 88.56 122 ASN A O 1
ATOM 946 N N . CYS A 1 123 ? -28.202 3.871 3.286 1.00 87.19 123 CYS A N 1
ATOM 947 C CA . CYS A 1 123 ? -28.361 2.610 4.020 1.00 87.19 123 CYS A CA 1
ATOM 948 C C . CYS A 1 123 ? -27.218 1.610 3.823 1.00 87.19 123 CYS A C 1
ATOM 950 O O . CYS A 1 123 ? -26.987 0.778 4.696 1.00 87.19 123 CYS A O 1
ATOM 952 N N . SER A 1 124 ? -26.490 1.704 2.711 1.00 88.88 124 SER A N 1
ATOM 953 C CA . SER A 1 124 ? -25.328 0.855 2.461 1.00 88.88 124 SER A CA 1
ATOM 954 C C . SER A 1 124 ? -24.092 1.323 3.226 1.00 88.88 124 SER A C 1
ATOM 956 O O . SER A 1 124 ? -23.147 0.562 3.357 1.00 88.88 124 SER A O 1
ATOM 958 N N . CYS A 1 125 ? -24.061 2.550 3.758 1.00 91.81 125 CYS A N 1
ATOM 959 C CA . CYS A 1 125 ? -22.896 3.031 4.495 1.00 91.81 125 CYS A CA 1
ATOM 960 C C . CYS A 1 125 ? -22.685 2.217 5.781 1.00 91.81 125 CYS A C 1
ATOM 962 O O . CYS A 1 125 ? -23.567 2.168 6.644 1.00 91.81 125 CYS A O 1
ATOM 964 N N . THR A 1 126 ? -21.510 1.602 5.919 1.00 92.25 126 THR A N 1
ATOM 965 C CA . THR A 1 126 ? -21.153 0.704 7.024 1.00 92.25 126 THR A CA 1
ATOM 966 C C . THR A 1 126 ? -20.286 1.378 8.080 1.00 92.25 126 THR A C 1
ATOM 968 O O . THR A 1 126 ? -20.410 1.052 9.264 1.00 92.25 126 THR A O 1
ATOM 971 N N . ALA A 1 127 ? -19.441 2.331 7.684 1.00 94.94 127 ALA A N 1
ATOM 972 C CA . ALA A 1 127 ? -18.605 3.104 8.593 1.00 94.94 127 ALA A CA 1
ATOM 973 C C . ALA A 1 127 ? -18.144 4.428 7.980 1.00 94.94 127 ALA A C 1
ATOM 975 O O . ALA A 1 127 ? -18.163 4.610 6.762 1.00 94.94 127 ALA A O 1
ATOM 976 N N . TYR A 1 128 ? -17.657 5.327 8.836 1.00 95.06 128 TYR A N 1
ATOM 977 C CA . TYR A 1 128 ? -16.968 6.538 8.412 1.00 95.06 128 TYR A CA 1
ATOM 978 C C . TYR A 1 128 ? -15.796 6.916 9.322 1.00 95.06 128 TYR A C 1
ATOM 980 O O . TYR A 1 128 ? -15.651 6.414 10.439 1.00 95.06 128 TYR A O 1
ATOM 988 N N . ALA A 1 129 ? -14.926 7.804 8.844 1.00 94.12 129 ALA A N 1
ATOM 989 C CA . ALA A 1 129 ? -13.809 8.345 9.612 1.00 94.12 129 ALA A CA 1
ATOM 990 C C . ALA A 1 129 ? -13.294 9.661 9.015 1.00 94.12 129 ALA A C 1
ATOM 992 O O . ALA A 1 129 ? -13.592 9.990 7.870 1.00 94.12 129 ALA A O 1
ATOM 993 N N . ASN A 1 130 ? -12.438 10.371 9.755 1.00 90.12 130 ASN A N 1
ATOM 994 C CA . ASN A 1 130 ? -11.672 11.476 9.179 1.00 90.12 130 ASN A CA 1
ATOM 995 C C . ASN A 1 130 ? -10.671 10.961 8.130 1.00 90.12 130 ASN A C 1
ATOM 997 O O . ASN A 1 130 ? -9.934 9.998 8.394 1.00 90.12 130 ASN A O 1
ATOM 1001 N N . SER A 1 131 ? -10.592 11.633 6.977 1.00 82.62 131 SER A N 1
ATOM 1002 C CA . SER A 1 131 ? -9.583 11.334 5.950 1.00 82.62 131 SER A CA 1
ATOM 1003 C C . SER A 1 131 ? -8.188 11.797 6.356 1.00 82.62 131 SER A C 1
ATOM 1005 O O . SER A 1 131 ? -7.210 11.100 6.106 1.00 82.62 131 SER A O 1
ATOM 1007 N N . ASN A 1 132 ? -8.099 12.939 7.037 1.00 77.06 132 ASN A N 1
ATOM 1008 C CA . ASN A 1 132 ? -6.874 13.470 7.610 1.00 77.06 132 ASN A CA 1
ATOM 1009 C C . ASN A 1 132 ? -6.978 13.462 9.140 1.00 77.06 132 ASN A C 1
ATOM 1011 O O . ASN A 1 132 ? -7.991 13.861 9.702 1.00 77.06 132 ASN A O 1
ATOM 1015 N N . VAL A 1 133 ? -5.937 12.993 9.822 1.00 70.38 133 VAL A N 1
ATOM 1016 C CA . VAL A 1 133 ? -5.904 12.832 11.286 1.00 70.38 133 VAL A CA 1
ATOM 1017 C C . VAL A 1 133 ? -5.006 13.862 11.984 1.00 70.38 133 VAL A C 1
ATOM 1019 O O . VAL A 1 133 ? -4.892 13.844 13.209 1.00 70.38 133 VAL A O 1
ATOM 1022 N N . THR A 1 134 ? -4.391 14.786 11.235 1.00 70.62 134 THR A N 1
ATOM 1023 C CA . THR A 1 134 ? -3.594 15.890 11.793 1.00 70.62 134 THR A CA 1
ATOM 1024 C C . THR A 1 134 ? -4.482 17.028 12.317 1.00 70.62 134 THR A C 1
ATOM 1026 O O . THR A 1 134 ? -5.614 17.208 11.873 1.00 70.62 134 THR A O 1
ATOM 1029 N N . GLY A 1 135 ? -3.993 17.792 13.305 1.00 58.66 135 GLY A N 1
ATOM 1030 C CA . GLY A 1 135 ? -4.580 19.087 13.696 1.00 58.66 135 GLY A CA 1
ATOM 1031 C C . GLY A 1 135 ? -6.038 19.081 14.185 1.00 58.66 135 GLY A C 1
ATOM 1032 O O . GLY A 1 135 ? -6.721 20.082 14.017 1.00 58.66 135 GLY A O 1
ATOM 1033 N N . GLY A 1 136 ? -6.529 17.979 14.764 1.00 63.69 136 GLY A N 1
ATOM 1034 C CA . GLY A 1 136 ? -7.933 17.839 15.199 1.00 63.69 136 GLY A CA 1
ATOM 1035 C C . GLY A 1 136 ? -8.806 16.997 14.260 1.00 63.69 136 GLY A C 1
ATOM 1036 O O . GLY A 1 136 ? -9.903 16.600 14.645 1.00 63.69 136 GLY A O 1
ATOM 1037 N N . GLY A 1 137 ? -8.267 16.626 13.096 1.00 70.38 137 GLY A N 1
ATOM 1038 C CA . GLY A 1 137 ? -8.903 15.760 12.111 1.00 70.38 137 GLY A CA 1
ATOM 1039 C C . GLY A 1 137 ? -9.808 16.522 11.141 1.00 70.38 137 GLY A C 1
ATOM 1040 O O . GLY A 1 137 ? -10.562 17.404 11.542 1.00 70.38 137 GLY A O 1
ATOM 1041 N N . SER A 1 138 ? -9.725 16.189 9.854 1.00 81.06 138 SER A N 1
ATOM 1042 C CA . SER A 1 138 ? -10.518 16.824 8.798 1.00 81.06 138 SER A CA 1
ATOM 1043 C C . SER A 1 138 ? -10.824 15.877 7.639 1.00 81.06 138 SER A C 1
ATOM 1045 O O . SER A 1 138 ? -10.163 14.848 7.451 1.00 81.06 138 SER A O 1
ATOM 1047 N N . GLY A 1 139 ? -11.836 16.247 6.854 1.00 87.19 139 GLY A N 1
ATOM 1048 C CA . GLY A 1 139 ? -12.331 15.467 5.730 1.00 87.19 139 GLY A CA 1
ATOM 1049 C C . GLY A 1 139 ? -13.069 14.196 6.151 1.00 87.19 139 GLY A C 1
ATOM 1050 O O . GLY A 1 139 ? -13.150 13.843 7.324 1.00 87.19 139 GLY A O 1
ATOM 1051 N N . CYS A 1 140 ? -13.607 13.488 5.170 1.00 90.81 140 CYS A N 1
ATOM 1052 C CA . CYS A 1 140 ? -14.539 12.387 5.347 1.00 90.81 140 CYS A CA 1
ATOM 1053 C C . CYS A 1 140 ? -14.117 11.189 4.494 1.00 90.81 140 CYS A C 1
ATOM 1055 O O . CYS A 1 140 ? -13.844 11.332 3.301 1.00 90.81 140 CYS A O 1
ATOM 1057 N N . LEU A 1 141 ? -14.081 10.012 5.112 1.00 92.94 141 LEU A N 1
ATOM 1058 C CA . LEU A 1 141 ? -14.012 8.704 4.469 1.00 92.94 141 LEU A CA 1
ATOM 1059 C C . LEU A 1 141 ? -15.291 7.946 4.803 1.00 92.94 141 LEU A C 1
ATOM 1061 O O . LEU A 1 141 ? -15.635 7.850 5.978 1.00 92.94 141 LEU A O 1
ATOM 1065 N N . LEU A 1 142 ? -15.953 7.401 3.787 1.00 93.25 142 LEU A N 1
ATOM 1066 C CA . LEU A 1 142 ? -17.155 6.575 3.901 1.00 93.25 142 LEU A CA 1
ATOM 1067 C C . LEU A 1 142 ? -16.870 5.188 3.327 1.00 93.25 142 LEU A C 1
ATOM 1069 O O . LEU A 1 142 ? -16.292 5.102 2.244 1.00 93.25 142 LEU A O 1
ATOM 1073 N N . TRP A 1 143 ? -17.322 4.140 4.010 1.00 94.75 143 TRP A N 1
ATOM 1074 C CA . TRP A 1 143 ? -17.299 2.750 3.538 1.00 94.75 143 TRP A CA 1
ATOM 1075 C C . TRP A 1 143 ? -18.724 2.242 3.320 1.00 94.75 143 TRP A C 1
ATOM 1077 O O . TRP A 1 143 ? -19.626 2.626 4.067 1.00 94.75 143 TRP A O 1
ATOM 1087 N N . PHE A 1 144 ? -18.926 1.382 2.316 1.00 89.62 144 PHE A N 1
ATOM 1088 C CA . PHE A 1 144 ? -20.262 0.915 1.899 1.00 89.62 144 PHE A CA 1
ATOM 1089 C C . PHE A 1 144 ? -20.457 -0.607 1.925 1.00 89.62 144 PHE A C 1
ATOM 1091 O O . PHE A 1 144 ? -21.541 -1.096 1.620 1.00 89.62 144 PHE A O 1
ATOM 1098 N N . GLU A 1 145 ? -19.425 -1.356 2.296 1.00 86.88 145 GLU A N 1
ATOM 1099 C CA . GLU A 1 145 ? -19.459 -2.815 2.361 1.00 86.88 145 GLU A CA 1
ATOM 1100 C C . GLU A 1 145 ? -18.740 -3.323 3.620 1.00 86.88 145 GLU A C 1
ATOM 1102 O O . GLU A 1 145 ? -18.506 -2.573 4.578 1.00 86.88 145 GLU A O 1
ATOM 1107 N N . ASP A 1 146 ? -18.437 -4.618 3.619 1.00 91.06 146 ASP A N 1
ATOM 1108 C CA . ASP A 1 146 ? -17.629 -5.318 4.600 1.00 91.06 146 ASP A CA 1
ATOM 1109 C C . ASP A 1 146 ? -16.298 -4.599 4.850 1.00 91.06 146 ASP A C 1
ATOM 1111 O O . ASP A 1 146 ? -15.553 -4.254 3.934 1.00 91.06 146 ASP A O 1
ATOM 1115 N N . LEU A 1 147 ? -15.985 -4.387 6.126 1.00 94.00 147 LEU A N 1
ATOM 1116 C CA . LEU A 1 147 ? -14.771 -3.689 6.530 1.00 94.00 147 LEU A CA 1
ATOM 1117 C C . LEU A 1 147 ? -13.637 -4.703 6.701 1.00 94.00 147 LEU A C 1
ATOM 1119 O O . LEU A 1 147 ? -13.714 -5.569 7.573 1.00 94.00 147 LEU A O 1
ATOM 1123 N N . VAL A 1 148 ? -12.580 -4.597 5.900 1.00 93.06 148 VAL A N 1
ATOM 1124 C CA . VAL A 1 148 ? -11.461 -5.554 5.891 1.00 93.06 148 VAL A CA 1
ATOM 1125 C C . VAL A 1 148 ? -10.163 -4.864 6.315 1.00 93.06 148 VAL A C 1
ATOM 1127 O O . VAL A 1 148 ? -10.004 -3.658 6.141 1.00 93.06 148 VAL A O 1
ATOM 1130 N N . ASP A 1 149 ? -9.234 -5.634 6.889 1.00 91.62 149 ASP A N 1
ATOM 1131 C CA . ASP A 1 149 ? -7.867 -5.193 7.217 1.00 91.62 149 ASP A CA 1
ATOM 1132 C C . ASP A 1 149 ? -7.773 -4.129 8.337 1.00 91.62 149 ASP A C 1
ATOM 1134 O O . ASP A 1 149 ? -6.890 -3.267 8.370 1.00 91.62 149 ASP A O 1
ATOM 1138 N N . ILE A 1 150 ? -8.685 -4.214 9.314 1.00 93.06 150 ILE A N 1
ATOM 1139 C CA . ILE A 1 150 ? -8.674 -3.367 10.513 1.00 93.06 150 ILE A CA 1
ATOM 1140 C C . ILE A 1 150 ? -7.712 -3.943 11.555 1.00 93.06 150 ILE A C 1
ATOM 1142 O O . ILE A 1 150 ? -7.787 -5.115 11.932 1.00 93.06 150 ILE A O 1
ATOM 1146 N N . ARG A 1 151 ? -6.867 -3.078 12.120 1.00 90.50 151 ARG A N 1
ATOM 1147 C CA . ARG A 1 151 ? -5.913 -3.434 13.180 1.00 90.50 151 ARG A CA 1
ATOM 1148 C C . ARG A 1 151 ? -5.990 -2.470 14.358 1.00 90.50 151 ARG A C 1
ATOM 1150 O O . ARG A 1 151 ? -6.093 -1.259 14.169 1.00 90.50 151 ARG A O 1
ATOM 1157 N N . LYS A 1 152 ? -5.877 -2.994 15.577 1.00 89.50 152 LYS A N 1
ATOM 1158 C CA . LYS A 1 152 ? -5.721 -2.221 16.810 1.00 89.50 152 LYS A CA 1
ATOM 1159 C C . LYS A 1 152 ? -4.292 -1.695 16.942 1.00 89.50 152 LYS A C 1
ATOM 1161 O O . LYS A 1 152 ? -3.325 -2.405 16.678 1.00 89.50 152 LYS A O 1
ATOM 1166 N N . LEU A 1 153 ? -4.171 -0.443 17.367 1.00 81.56 153 LEU A N 1
ATOM 1167 C CA . LEU A 1 153 ? -2.908 0.247 17.609 1.00 81.56 153 LEU A CA 1
ATOM 1168 C C . LEU A 1 153 ? -2.660 0.371 19.123 1.00 81.56 153 LEU A C 1
ATOM 1170 O O . LEU A 1 153 ? -3.578 0.687 19.884 1.00 81.56 153 LEU A O 1
ATOM 1174 N N . ASP A 1 154 ? -1.411 0.163 19.547 1.00 69.94 154 ASP A N 1
ATOM 1175 C CA . ASP A 1 154 ? -1.019 0.127 20.968 1.00 69.94 154 ASP A CA 1
ATOM 1176 C C . ASP A 1 154 ? -1.038 1.506 21.658 1.00 69.94 154 ASP A C 1
ATOM 1178 O O . ASP A 1 154 ? -1.222 1.599 22.872 1.00 69.94 154 ASP A O 1
ATOM 1182 N N . GLU A 1 155 ? -0.892 2.605 20.910 1.00 65.38 155 GLU A N 1
ATOM 1183 C CA . GLU A 1 155 ? -0.802 3.961 21.467 1.00 65.38 155 GLU A CA 1
ATOM 1184 C C . GLU A 1 155 ? -2.058 4.817 21.278 1.00 65.38 155 GLU A C 1
ATOM 1186 O O . GLU A 1 155 ? -2.940 4.498 20.485 1.00 65.38 155 GLU A O 1
ATOM 1191 N N . ALA A 1 156 ? -2.093 5.960 21.979 1.00 55.59 156 ALA A N 1
ATOM 1192 C CA . ALA A 1 156 ? -3.025 7.077 21.803 1.00 55.59 156 ALA A CA 1
ATOM 1193 C C . ALA A 1 156 ? -2.896 7.750 20.416 1.00 55.59 156 ALA A C 1
ATOM 1195 O O . ALA A 1 156 ? -2.639 8.948 20.306 1.00 55.59 156 ALA A O 1
ATOM 1196 N N . ALA A 1 157 ? -3.028 6.973 19.341 1.00 57.69 157 ALA A N 1
ATOM 1197 C CA . ALA A 1 157 ? -3.325 7.487 18.017 1.00 57.69 157 ALA A CA 1
ATOM 1198 C C . ALA A 1 157 ? -4.775 7.982 18.029 1.00 57.69 157 ALA A C 1
ATOM 1200 O O . ALA A 1 157 ? -5.688 7.216 18.353 1.00 57.69 157 ALA A O 1
ATOM 1201 N N . ASN A 1 158 ? -5.002 9.245 17.663 1.00 68.62 158 ASN A N 1
ATOM 1202 C CA . ASN A 1 158 ? -6.346 9.818 17.538 1.00 68.62 158 ASN A CA 1
ATOM 1203 C C . ASN A 1 158 ? -7.034 9.358 16.235 1.00 68.62 158 ASN A C 1
ATOM 1205 O O . ASN A 1 158 ? -7.622 10.144 15.498 1.00 68.62 158 ASN A O 1
ATOM 1209 N N . ASN A 1 159 ? -6.920 8.064 15.932 1.00 82.19 159 ASN A N 1
ATOM 1210 C CA . ASN A 1 159 ? -7.496 7.437 14.753 1.00 82.19 159 ASN A CA 1
ATOM 1211 C C . ASN A 1 159 ? -8.740 6.681 15.192 1.00 82.19 159 ASN A C 1
ATOM 1213 O O . ASN A 1 159 ? -8.640 5.654 15.868 1.00 82.19 159 ASN A O 1
ATOM 1217 N N . LYS A 1 160 ? -9.904 7.220 14.831 1.00 91.00 160 LYS A N 1
ATOM 1218 C CA . LYS A 1 160 ? -11.207 6.630 15.128 1.00 91.00 160 LYS A CA 1
ATOM 1219 C C . LYS A 1 160 ? -11.867 6.150 13.842 1.00 91.00 160 LYS A C 1
ATOM 1221 O O . LYS A 1 160 ? -11.761 6.817 12.812 1.00 91.00 160 LYS A O 1
ATOM 1226 N N . LEU A 1 161 ? -12.535 5.009 13.931 1.00 94.25 161 LEU A N 1
ATOM 1227 C CA . LEU A 1 161 ? -13.456 4.491 12.928 1.00 94.25 161 LEU A CA 1
ATOM 1228 C C . LEU A 1 161 ? -14.846 4.450 13.563 1.00 94.25 161 LEU A C 1
ATOM 1230 O O . LEU A 1 161 ? -15.016 3.850 14.621 1.00 94.25 161 LEU A O 1
ATOM 1234 N N . TYR A 1 162 ? -15.819 5.098 12.941 1.00 94.62 162 TYR A N 1
ATOM 1235 C CA . TYR A 1 162 ? -17.198 5.146 13.411 1.00 94.62 162 TYR A CA 1
ATOM 1236 C C . TYR A 1 162 ? -17.998 4.091 12.661 1.00 94.62 162 TYR A C 1
ATOM 1238 O O . TYR A 1 162 ? -18.223 4.218 11.462 1.00 94.62 162 TYR A O 1
ATOM 1246 N N . ILE A 1 163 ? -18.379 3.020 13.352 1.00 94.19 163 ILE A N 1
ATOM 1247 C CA . ILE A 1 163 ? -19.019 1.843 12.756 1.00 94.19 163 ILE A CA 1
ATOM 1248 C C . ILE A 1 163 ? -20.522 1.949 12.964 1.00 94.19 163 ILE A C 1
ATOM 1250 O O . ILE A 1 163 ? -20.973 2.150 14.091 1.00 94.19 163 ILE A O 1
ATOM 1254 N N . ARG A 1 164 ? -21.301 1.796 11.892 1.00 91.50 164 ARG A N 1
ATOM 1255 C CA . ARG A 1 164 ? -22.760 1.878 11.949 1.00 91.50 164 ARG A CA 1
ATOM 1256 C C . ARG A 1 164 ? -23.349 0.650 12.630 1.00 91.50 164 ARG A C 1
ATOM 1258 O O . ARG A 1 164 ? -23.204 -0.476 12.133 1.00 91.50 164 ARG A O 1
ATOM 1265 N N . VAL A 1 165 ? -24.058 0.876 13.728 1.00 90.25 165 VAL A N 1
ATOM 1266 C CA . VAL A 1 165 ? -24.658 -0.164 14.570 1.00 90.25 165 VAL A CA 1
ATOM 1267 C C . VAL A 1 165 ? -26.111 0.179 14.923 1.00 90.25 165 VAL A C 1
ATOM 1269 O O . VAL A 1 165 ? -26.488 1.356 14.904 1.00 90.25 165 VAL A O 1
ATOM 1272 N N . PRO A 1 166 ? -26.943 -0.821 15.262 1.00 85.75 166 PRO A N 1
ATOM 1273 C CA . PRO A 1 166 ? -28.246 -0.573 15.872 1.00 85.75 166 PRO A CA 1
ATOM 1274 C C . PRO A 1 166 ? -28.102 0.204 17.187 1.00 85.75 166 PRO A C 1
ATOM 1276 O O . PRO A 1 166 ? -27.139 0.004 17.928 1.00 85.75 166 PRO A O 1
ATOM 1279 N N . ALA A 1 167 ? -29.085 1.036 17.535 1.00 80.69 167 ALA A N 1
ATOM 1280 C CA . ALA A 1 167 ? -29.069 1.817 18.775 1.00 80.69 167 ALA A CA 1
ATOM 1281 C C . ALA A 1 167 ? -28.974 0.945 20.039 1.00 80.69 167 ALA A C 1
ATOM 1283 O O . ALA A 1 167 ? -28.428 1.389 21.045 1.00 80.69 167 ALA A O 1
ATOM 1284 N N . SER A 1 168 ? -29.449 -0.305 19.983 1.00 79.75 168 SER A N 1
ATOM 1285 C CA . SER A 1 168 ? -29.322 -1.276 21.078 1.00 79.75 168 SER A CA 1
ATOM 1286 C C . SER A 1 168 ? -27.876 -1.668 21.394 1.00 79.75 168 SER A C 1
ATOM 1288 O O . SER A 1 168 ? -27.603 -2.113 22.506 1.00 79.75 168 SER A O 1
ATOM 1290 N N . ASP A 1 169 ? -26.970 -1.526 20.425 1.00 79.19 169 ASP A N 1
ATOM 1291 C CA . ASP A 1 169 ? -25.557 -1.896 20.550 1.00 79.19 169 ASP A CA 1
ATOM 1292 C C . ASP A 1 169 ? -24.669 -0.686 20.898 1.00 79.19 169 ASP A C 1
ATOM 1294 O O . ASP A 1 169 ? -23.454 -0.828 21.067 1.00 79.19 169 ASP A O 1
ATOM 1298 N N . LEU A 1 170 ? -25.254 0.511 21.032 1.00 77.25 170 LEU A N 1
ATOM 1299 C CA . LEU A 1 170 ? -24.539 1.689 21.510 1.00 77.25 170 LEU A CA 1
ATOM 1300 C C . LEU A 1 170 ? -24.350 1.602 23.032 1.00 77.25 170 LEU A C 1
ATOM 1302 O O . LEU A 1 170 ? -25.287 1.260 23.758 1.00 77.25 170 LEU A O 1
ATOM 1306 N N . PRO A 1 171 ? -23.151 1.916 23.555 1.00 65.88 171 PRO A N 1
ATOM 1307 C CA . PRO A 1 171 ? -22.935 1.933 24.991 1.00 65.88 171 PRO A CA 1
ATOM 1308 C C . PRO A 1 171 ? -23.863 2.967 25.654 1.00 65.88 171 PRO A C 1
ATOM 1310 O O . PRO A 1 171 ? -23.991 4.081 25.138 1.00 65.88 171 PRO A O 1
ATOM 1313 N N . PRO A 1 172 ? -24.479 2.651 26.810 1.00 53.66 172 PRO A N 1
ATOM 1314 C CA . PRO A 1 172 ? -25.177 3.656 27.601 1.00 53.66 172 PRO A CA 1
ATOM 1315 C C . PRO A 1 172 ? -24.189 4.762 27.992 1.00 53.66 172 PRO A C 1
ATOM 1317 O O . PRO A 1 172 ? -23.037 4.490 28.338 1.00 53.66 172 PRO A O 1
ATOM 1320 N N . ILE A 1 173 ? -24.630 6.019 27.915 1.00 46.25 173 ILE A N 1
ATOM 1321 C CA . ILE A 1 173 ? -23.820 7.188 28.271 1.00 46.25 173 ILE A CA 1
ATOM 1322 C C . ILE A 1 173 ? -23.526 7.118 29.778 1.00 46.25 173 ILE A C 1
ATOM 1324 O O . ILE A 1 173 ? -24.366 7.500 30.587 1.00 46.25 173 ILE A O 1
ATOM 1328 N N . SER A 1 174 ? -22.358 6.609 30.185 1.00 40.75 174 SER A N 1
ATOM 1329 C CA . SER A 1 174 ? -21.931 6.679 31.589 1.00 40.75 174 SER A CA 1
ATOM 1330 C C . SER A 1 174 ? -20.413 6.583 31.785 1.00 40.75 174 SER A C 1
ATOM 1332 O O . SER A 1 174 ? -19.793 5.598 31.388 1.00 40.75 174 SER A O 1
ATOM 1334 N N . GLU A 1 175 ? -19.904 7.641 32.427 1.00 36.31 175 GLU A N 1
ATOM 1335 C CA . GLU A 1 175 ? -18.734 7.863 33.299 1.00 36.31 175 GLU A CA 1
ATOM 1336 C C . GLU A 1 175 ? -17.501 6.923 33.312 1.00 36.31 175 GLU A C 1
ATOM 1338 O O . GLU A 1 175 ? -17.589 5.700 33.181 1.00 36.31 175 GLU A O 1
ATOM 1343 N N . PRO A 1 176 ? -16.297 7.493 33.548 1.00 36.69 176 PRO A N 1
ATOM 1344 C CA . PRO A 1 176 ? -15.025 6.786 33.429 1.00 36.69 176 PRO A CA 1
ATOM 1345 C C . PRO A 1 176 ? -14.857 5.682 34.486 1.00 36.69 176 PRO A C 1
ATOM 1347 O O . PRO A 1 176 ? -14.813 5.922 35.694 1.00 36.69 176 PRO A O 1
ATOM 1350 N N . LYS A 1 177 ? -14.676 4.443 34.014 1.00 37.50 177 LYS A N 1
ATOM 1351 C CA . LYS A 1 177 ? -14.378 3.271 34.850 1.00 37.50 177 LYS A CA 1
ATOM 1352 C C . LYS A 1 177 ? -13.025 3.427 35.562 1.00 37.50 177 LYS A C 1
ATOM 1354 O O . LYS A 1 177 ? -11.980 3.540 34.921 1.00 37.50 177 LYS A O 1
ATOM 1359 N N . LYS A 1 178 ? -13.044 3.366 36.900 1.00 34.31 178 LYS A N 1
ATOM 1360 C CA . LYS A 1 178 ? -11.851 3.302 37.764 1.00 34.31 178 LYS A CA 1
ATOM 1361 C C . LYS A 1 178 ? -11.005 2.065 37.431 1.00 34.31 178 LYS A C 1
ATOM 1363 O O . LYS A 1 178 ? -11.505 0.940 37.444 1.00 34.31 178 LYS A O 1
ATOM 1368 N N . LYS A 1 179 ? -9.711 2.279 37.170 1.00 32.69 179 LYS A N 1
ATOM 1369 C CA . LYS A 1 179 ? -8.705 1.218 37.012 1.00 32.69 179 LYS A CA 1
ATOM 1370 C C . LYS A 1 179 ? -8.582 0.428 38.320 1.00 32.69 179 LYS A C 1
ATOM 1372 O O . LYS A 1 179 ? -8.426 1.023 39.383 1.00 32.69 179 LYS A O 1
ATOM 1377 N N . LYS A 1 180 ? -8.646 -0.904 38.243 1.00 33.28 180 LYS A N 1
ATOM 1378 C CA . LYS A 1 180 ? -8.292 -1.796 39.356 1.00 33.28 180 LYS A CA 1
ATOM 1379 C C . LYS A 1 180 ? -6.789 -2.067 39.297 1.00 33.28 180 LYS A C 1
ATOM 1381 O O . LYS A 1 180 ? -6.292 -2.496 38.259 1.00 33.28 180 LYS A O 1
ATOM 1386 N N . ASN A 1 181 ? -6.087 -1.805 40.395 1.00 29.47 181 ASN A N 1
ATOM 1387 C CA . ASN A 1 181 ? -4.667 -2.114 40.535 1.00 29.47 181 ASN A CA 1
ATOM 1388 C C . ASN A 1 181 ? -4.492 -3.629 40.705 1.00 29.47 181 ASN A C 1
ATOM 1390 O O . ASN A 1 181 ? -5.109 -4.225 41.586 1.00 29.47 181 ASN A O 1
ATOM 1394 N N . VAL A 1 182 ? -3.658 -4.236 39.862 1.00 32.69 182 VAL A N 1
ATOM 1395 C CA . VAL A 1 182 ? -3.212 -5.627 40.002 1.00 32.69 182 VAL A CA 1
ATOM 1396 C C . VAL A 1 182 ? -1.936 -5.617 40.840 1.00 32.69 182 VAL A C 1
ATOM 1398 O O . VAL A 1 182 ? -0.979 -4.926 40.499 1.00 32.69 182 VAL A O 1
ATOM 1401 N N . VAL A 1 183 ? -1.937 -6.355 41.948 1.00 30.94 183 VAL A N 1
ATOM 1402 C CA . VAL A 1 183 ? -0.766 -6.568 42.808 1.00 30.94 183 VAL A CA 1
ATOM 1403 C C . VAL A 1 183 ? -0.065 -7.840 42.336 1.00 30.94 183 VAL A C 1
ATOM 1405 O O . VAL A 1 183 ? -0.682 -8.902 42.299 1.00 30.94 183 VAL A O 1
ATOM 1408 N N . VAL A 1 184 ? 1.207 -7.727 41.957 1.00 34.25 184 VAL A N 1
ATOM 1409 C CA . VAL A 1 184 ? 2.057 -8.857 41.555 1.00 34.25 184 VAL A CA 1
ATOM 1410 C C . VAL A 1 184 ? 2.887 -9.287 42.765 1.00 34.25 184 VAL A C 1
ATOM 1412 O O . VAL A 1 184 ? 3.602 -8.471 43.344 1.00 34.25 184 VAL A O 1
ATOM 1415 N N . VAL A 1 185 ? 2.780 -10.558 43.156 1.00 32.34 185 VAL A N 1
ATOM 1416 C CA . VAL A 1 185 ? 3.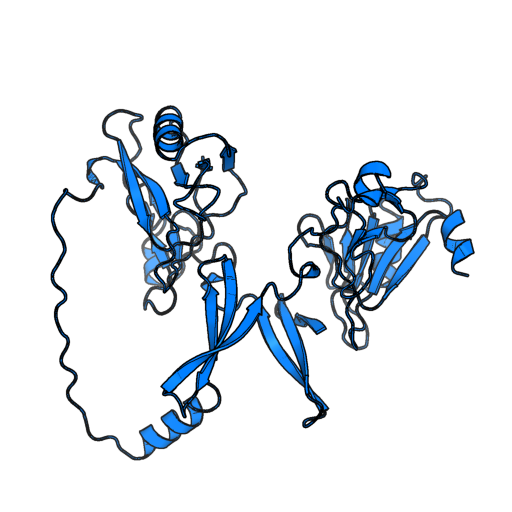584 -11.180 44.222 1.00 32.34 185 VAL A CA 1
ATOM 1417 C C . VAL A 1 185 ? 4.787 -11.880 43.572 1.00 32.34 185 VAL A C 1
ATOM 1419 O O . VAL A 1 185 ? 4.574 -12.646 42.631 1.00 32.34 185 VAL A O 1
ATOM 1422 N N . PRO A 1 186 ? 6.037 -11.649 44.017 1.00 41.41 186 PRO A N 1
ATOM 1423 C CA . PRO A 1 186 ? 7.201 -12.290 43.415 1.00 41.41 186 PRO A CA 1
ATOM 1424 C C . PRO A 1 186 ? 7.347 -13.736 43.912 1.00 41.41 186 PRO A C 1
ATOM 1426 O O . PRO A 1 186 ? 7.377 -13.990 45.115 1.00 41.41 186 PRO A O 1
ATOM 1429 N N . VAL A 1 187 ? 7.466 -14.680 42.976 1.00 43.97 187 VAL A N 1
ATOM 1430 C CA . VAL A 1 187 ? 7.864 -16.071 43.241 1.00 43.97 187 VAL A CA 1
ATOM 1431 C C . VAL A 1 187 ? 9.353 -16.200 42.915 1.00 43.97 187 VAL A C 1
ATOM 1433 O O . VAL A 1 187 ? 9.787 -15.785 41.841 1.00 43.97 187 VAL A O 1
ATOM 1436 N N . ALA A 1 188 ? 10.138 -16.722 43.860 1.00 49.84 188 ALA A N 1
ATOM 1437 C CA . ALA A 1 188 ? 11.576 -16.936 43.714 1.00 49.84 188 ALA A CA 1
ATOM 1438 C C . ALA A 1 188 ? 11.862 -17.925 42.567 1.00 49.84 188 ALA A C 1
ATOM 1440 O O . ALA A 1 188 ? 11.293 -19.013 42.540 1.00 49.84 188 ALA A O 1
ATOM 1441 N N . GLY A 1 189 ? 12.695 -17.522 41.604 1.00 51.19 189 GLY A N 1
ATOM 1442 C CA . GLY A 1 189 ? 12.956 -18.282 40.380 1.00 51.19 189 GLY A CA 1
ATOM 1443 C C . GLY A 1 189 ? 14.206 -19.157 40.459 1.00 51.19 189 GLY A C 1
ATOM 1444 O O . GLY A 1 189 ? 15.287 -18.672 40.791 1.00 51.19 189 GLY A O 1
ATOM 1445 N N . ASP A 1 190 ? 14.047 -20.427 40.086 1.00 58.09 190 ASP A N 1
ATOM 1446 C CA . ASP A 1 190 ? 15.127 -21.381 39.833 1.00 58.09 190 ASP A CA 1
ATOM 1447 C C . ASP A 1 190 ? 16.007 -20.948 38.644 1.00 58.09 190 ASP A C 1
ATOM 1449 O O . ASP A 1 190 ? 15.542 -20.325 37.683 1.00 58.09 190 ASP A O 1
ATOM 1453 N N . ALA A 1 191 ? 17.288 -21.332 38.675 1.00 58.00 191 ALA A N 1
ATOM 1454 C CA . ALA A 1 191 ? 18.325 -20.945 37.707 1.00 58.00 191 ALA A CA 1
ATOM 1455 C C . ALA A 1 191 ? 17.987 -21.255 36.229 1.00 58.00 191 ALA A C 1
ATOM 1457 O O . ALA A 1 191 ? 18.534 -20.633 35.319 1.00 58.00 191 ALA A O 1
ATOM 1458 N N . SER A 1 192 ? 17.047 -22.167 35.972 1.00 59.41 192 SER A N 1
ATOM 1459 C CA . SER A 1 192 ? 16.540 -22.489 34.633 1.00 59.41 192 SER A CA 1
ATOM 1460 C C . SER A 1 192 ? 15.781 -21.324 33.982 1.00 59.41 192 SER A C 1
ATOM 1462 O O . SER A 1 192 ? 15.863 -21.139 32.769 1.00 59.41 192 SER A O 1
ATOM 1464 N N . ILE A 1 193 ? 15.093 -20.494 34.774 1.00 58.22 193 ILE A N 1
ATOM 1465 C CA . ILE A 1 193 ? 14.374 -19.308 34.284 1.00 58.22 193 ILE A CA 1
ATOM 1466 C C . ILE A 1 193 ? 15.371 -18.231 33.844 1.00 58.22 193 ILE A C 1
ATOM 1468 O O . ILE A 1 193 ? 15.160 -17.578 32.825 1.00 58.22 193 ILE A O 1
ATOM 1472 N N . ALA A 1 194 ? 16.493 -18.085 34.555 1.00 56.78 194 ALA A N 1
ATOM 1473 C CA . ALA A 1 194 ? 17.528 -17.108 34.222 1.00 56.78 194 ALA A CA 1
ATOM 1474 C C . ALA A 1 194 ? 18.170 -17.383 32.852 1.00 56.78 194 ALA A C 1
ATOM 1476 O O . ALA A 1 194 ? 18.416 -16.450 32.095 1.00 56.78 194 ALA A O 1
ATOM 1477 N N . VAL A 1 195 ? 18.373 -18.652 32.486 1.00 54.72 195 VAL A N 1
ATOM 1478 C CA . VAL A 1 195 ? 18.924 -19.021 31.170 1.00 54.72 195 VAL A CA 1
ATOM 1479 C C . VAL A 1 195 ? 17.916 -18.764 30.046 1.00 54.72 195 VAL A C 1
ATOM 1481 O O . VAL A 1 195 ? 18.299 -18.243 29.002 1.00 54.72 195 VAL A O 1
ATOM 1484 N N . VAL A 1 196 ? 16.622 -19.035 30.259 1.00 58.12 196 VAL A N 1
ATOM 1485 C CA . VAL A 1 196 ? 15.570 -18.686 29.284 1.00 58.12 196 VAL A CA 1
ATOM 1486 C C . VAL A 1 196 ? 15.443 -17.167 29.138 1.00 58.12 196 VAL A C 1
ATOM 1488 O O . VAL A 1 196 ? 15.382 -16.674 28.018 1.00 58.12 196 VAL A O 1
ATOM 1491 N N . LEU A 1 197 ? 15.490 -16.406 30.237 1.00 56.31 197 LEU A N 1
ATOM 1492 C CA . LEU A 1 197 ? 15.498 -14.939 30.207 1.00 56.31 197 LEU A CA 1
ATOM 1493 C C . LEU A 1 197 ? 16.732 -14.381 29.487 1.00 56.31 197 LEU A C 1
ATOM 1495 O O . LEU A 1 197 ? 16.602 -13.413 28.745 1.00 56.31 197 LEU A O 1
ATOM 1499 N N . LEU A 1 198 ? 17.903 -15.007 29.637 1.00 50.88 198 LEU A N 1
ATOM 1500 C CA . LEU A 1 198 ? 19.123 -14.626 28.921 1.00 50.88 198 LEU A CA 1
ATOM 1501 C C . LEU A 1 198 ? 19.057 -14.965 27.422 1.00 50.88 198 LEU A C 1
ATOM 1503 O O . LEU A 1 198 ? 19.488 -14.151 26.608 1.00 50.88 198 LEU A O 1
ATOM 1507 N N . ILE A 1 199 ? 18.460 -16.096 27.033 1.00 52.16 199 ILE A N 1
ATOM 1508 C CA . ILE A 1 199 ? 18.242 -16.455 25.618 1.00 52.16 199 ILE A CA 1
ATOM 1509 C C . ILE A 1 199 ? 17.188 -15.535 24.976 1.00 52.16 199 ILE A C 1
ATOM 1511 O O . ILE A 1 199 ? 17.362 -15.106 23.840 1.00 52.16 199 ILE A O 1
ATOM 1515 N N . VAL A 1 200 ? 16.137 -15.155 25.711 1.00 49.59 200 VAL A N 1
ATOM 1516 C CA . VAL A 1 200 ? 15.128 -14.169 25.274 1.00 49.59 200 VAL A CA 1
ATOM 1517 C C . VAL A 1 200 ? 15.697 -12.738 25.256 1.00 49.59 200 VAL A C 1
ATOM 1519 O O . VAL A 1 200 ? 15.246 -11.908 24.471 1.00 49.59 200 VAL A O 1
ATOM 1522 N N . SER A 1 201 ? 16.724 -12.446 26.065 1.00 48.31 201 SER A N 1
ATOM 1523 C CA . SER A 1 201 ? 17.421 -11.149 26.092 1.00 48.31 201 SER A CA 1
ATOM 1524 C C . SER A 1 201 ? 18.312 -10.891 24.876 1.00 48.31 201 SER A C 1
ATOM 1526 O O . SER A 1 201 ? 18.701 -9.743 24.647 1.00 48.31 201 SER A O 1
ATOM 1528 N N . PHE A 1 202 ? 18.601 -11.919 24.066 1.00 46.78 202 PHE A N 1
ATOM 1529 C CA . PHE A 1 202 ? 19.258 -11.744 22.774 1.00 46.78 202 PHE A CA 1
ATOM 1530 C C . PHE A 1 202 ? 18.271 -11.101 21.788 1.00 46.78 202 PHE A C 1
ATOM 1532 O O . PHE A 1 202 ? 17.597 -11.749 20.994 1.00 46.78 202 PHE A O 1
ATOM 1539 N N . SER A 1 203 ? 18.213 -9.772 21.898 1.00 55.12 203 SER A N 1
ATOM 1540 C CA . SER A 1 203 ? 17.521 -8.820 21.032 1.00 55.12 203 SER A CA 1
ATOM 1541 C C . SER A 1 203 ? 15.999 -8.949 21.034 1.00 55.12 203 SER A C 1
ATOM 1543 O O . SER A 1 203 ? 15.392 -9.367 20.053 1.00 55.12 203 SER A O 1
ATOM 1545 N N . ILE A 1 204 ? 15.359 -8.482 22.110 1.00 68.25 204 ILE A N 1
ATOM 1546 C CA . ILE A 1 204 ? 13.926 -8.176 22.087 1.00 68.25 204 ILE A CA 1
ATOM 1547 C C . ILE A 1 204 ? 13.738 -6.956 21.173 1.00 68.25 204 ILE A C 1
ATOM 1549 O O . ILE A 1 204 ? 14.083 -5.826 21.525 1.00 68.25 204 ILE A O 1
ATOM 1553 N N . TRP A 1 205 ? 13.225 -7.187 19.970 1.00 68.06 205 TRP A N 1
ATOM 1554 C CA . TRP A 1 205 ? 12.784 -6.142 19.054 1.00 68.06 205 TRP A CA 1
ATOM 1555 C C . TRP A 1 205 ? 11.277 -6.272 18.850 1.00 68.06 205 TRP A C 1
ATOM 1557 O O . TRP A 1 205 ? 10.733 -7.375 18.857 1.00 68.06 205 TRP A O 1
ATOM 1567 N N . LYS A 1 206 ? 10.582 -5.148 18.683 1.00 70.56 206 LYS A N 1
ATOM 1568 C CA . LYS A 1 206 ? 9.170 -5.146 18.287 1.00 70.56 206 LYS A CA 1
ATOM 1569 C C . LYS A 1 206 ? 8.932 -4.105 17.213 1.00 70.56 206 LYS A C 1
ATOM 1571 O O . LYS A 1 206 ? 9.505 -3.017 17.250 1.00 70.56 206 LYS A O 1
ATOM 1576 N N . CYS A 1 207 ? 8.079 -4.429 16.258 1.00 67.56 207 CYS A N 1
ATOM 1577 C CA . CYS A 1 207 ? 7.632 -3.480 15.253 1.00 67.56 207 CYS A CA 1
ATOM 1578 C C . CYS A 1 207 ? 6.312 -2.843 15.675 1.00 67.56 207 CYS A C 1
ATOM 1580 O O . CYS A 1 207 ? 5.485 -3.453 16.349 1.00 67.56 207 CYS A O 1
ATOM 1582 N N . ARG A 1 208 ? 6.144 -1.577 15.317 1.00 71.31 208 ARG A N 1
ATOM 1583 C CA . ARG A 1 208 ? 5.044 -0.730 15.756 1.00 71.31 208 ARG A CA 1
ATOM 1584 C C . ARG A 1 208 ? 4.694 0.255 14.648 1.00 71.31 208 ARG A C 1
ATOM 1586 O O . ARG A 1 208 ? 5.588 0.842 14.057 1.00 71.31 208 ARG A O 1
ATOM 1593 N N . LEU A 1 209 ? 3.410 0.536 14.447 1.00 69.31 209 LEU A N 1
ATOM 1594 C CA . LEU A 1 209 ? 2.982 1.704 13.678 1.00 69.31 209 LEU A CA 1
ATOM 1595 C C . LEU A 1 209 ? 2.927 2.950 14.589 1.00 69.31 209 LEU A C 1
ATOM 1597 O O . LEU A 1 209 ? 2.242 2.971 15.616 1.00 69.31 209 LEU A O 1
ATOM 1601 N N . GLY A 1 210 ? 3.701 3.974 14.249 1.00 65.88 210 GLY A N 1
ATOM 1602 C CA . GLY A 1 210 ? 3.736 5.281 14.893 1.00 65.88 210 GLY A CA 1
ATOM 1603 C C . GLY A 1 210 ? 2.451 6.078 14.652 1.00 65.88 210 GLY A C 1
ATOM 1604 O O . GLY A 1 210 ? 1.662 5.773 13.757 1.00 65.88 210 GLY A O 1
ATOM 1605 N N . LYS A 1 211 ? 2.229 7.128 15.453 1.00 59.34 211 LYS A N 1
ATOM 1606 C CA . LYS A 1 211 ? 1.002 7.952 15.397 1.00 59.34 211 LYS A CA 1
ATOM 1607 C C . LYS A 1 211 ? 0.785 8.631 14.041 1.00 59.34 211 LYS A C 1
ATOM 1609 O O . LYS A 1 211 ? -0.352 8.869 13.656 1.00 59.34 211 LYS A O 1
ATOM 1614 N N . GLU A 1 212 ? 1.871 8.903 13.331 1.00 64.25 212 GLU A N 1
ATOM 1615 C CA . GLU A 1 212 ? 1.886 9.556 12.019 1.00 64.25 212 GLU A CA 1
ATOM 1616 C C . GLU A 1 212 ? 1.836 8.551 10.853 1.00 64.25 212 GLU A C 1
ATOM 1618 O O . GLU A 1 212 ? 2.058 8.920 9.708 1.00 64.25 212 GLU A O 1
ATOM 1623 N N . GLY A 1 213 ? 1.563 7.267 11.128 1.00 63.53 213 GLY A N 1
ATOM 1624 C CA . GLY A 1 213 ? 1.537 6.216 10.105 1.00 63.53 213 GLY A CA 1
ATOM 1625 C C . GLY A 1 213 ? 2.917 5.667 9.734 1.00 63.53 213 GLY A C 1
ATOM 1626 O O . GLY A 1 213 ? 3.042 4.957 8.742 1.00 63.53 213 GLY A O 1
ATOM 1627 N N . THR A 1 214 ? 3.953 5.966 10.523 1.00 70.25 214 THR A N 1
ATOM 1628 C CA . THR A 1 214 ? 5.312 5.470 10.277 1.00 70.25 214 THR A CA 1
ATOM 1629 C C . THR A 1 214 ? 5.521 4.067 10.841 1.00 70.25 214 THR A C 1
ATOM 1631 O O . THR A 1 214 ? 5.184 3.800 11.990 1.00 70.25 214 THR A O 1
ATOM 1634 N N . VAL A 1 215 ? 6.097 3.140 10.076 1.00 71.75 215 VAL A N 1
ATOM 1635 C CA . VAL A 1 215 ? 6.459 1.807 10.588 1.00 71.75 215 VAL A CA 1
ATOM 1636 C C . VAL A 1 215 ? 7.785 1.914 11.330 1.00 71.75 215 VAL A C 1
ATOM 1638 O O . VAL A 1 215 ? 8.815 2.212 10.735 1.00 71.75 215 VAL A O 1
ATOM 1641 N N . GLN A 1 216 ? 7.765 1.669 12.633 1.00 80.31 216 GLN A N 1
ATOM 1642 C CA . GLN A 1 216 ? 8.908 1.764 13.529 1.00 80.31 216 GLN A CA 1
ATOM 1643 C C . GLN A 1 216 ? 9.348 0.375 13.988 1.00 80.31 216 GLN A C 1
ATOM 1645 O O . GLN A 1 216 ? 8.535 -0.411 14.470 1.00 80.31 216 GLN A O 1
ATOM 1650 N N . ARG A 1 217 ? 10.642 0.074 13.896 1.00 78.12 217 ARG A N 1
ATOM 1651 C CA . ARG A 1 217 ? 11.262 -1.022 14.646 1.00 78.12 217 ARG A CA 1
ATOM 1652 C C . ARG A 1 217 ? 11.846 -0.443 15.925 1.00 78.12 217 ARG A C 1
ATOM 1654 O O . ARG A 1 217 ? 12.661 0.477 15.878 1.00 78.12 217 ARG A O 1
ATOM 1661 N N . LEU A 1 218 ? 11.428 -1.004 17.048 1.00 80.75 218 LEU A N 1
ATOM 1662 C CA . LEU A 1 218 ? 11.912 -0.682 18.378 1.00 80.75 218 LEU A CA 1
ATOM 1663 C C . LEU A 1 218 ? 12.838 -1.801 18.848 1.00 80.75 218 LEU A C 1
ATOM 1665 O O . LEU A 1 218 ? 12.541 -2.977 18.635 1.00 80.75 218 LEU A O 1
ATOM 1669 N N . ILE A 1 219 ? 13.923 -1.433 19.513 1.00 82.06 219 ILE A N 1
ATOM 1670 C CA . ILE A 1 219 ? 14.806 -2.358 20.223 1.00 82.06 219 ILE A CA 1
ATOM 1671 C C . ILE A 1 219 ? 14.722 -2.063 21.711 1.00 82.06 219 ILE A C 1
ATOM 1673 O O . ILE A 1 219 ? 14.576 -0.908 22.112 1.00 82.06 219 ILE A O 1
ATOM 1677 N N . TRP A 1 220 ? 14.759 -3.108 22.525 1.00 78.62 220 TRP A N 1
ATOM 1678 C CA . TRP A 1 220 ? 14.826 -2.946 23.965 1.00 78.62 220 TRP A CA 1
ATOM 1679 C C . TRP A 1 220 ? 16.251 -2.572 24.368 1.00 78.62 220 TRP A C 1
ATOM 1681 O O . TRP A 1 220 ? 17.192 -3.307 24.061 1.00 78.62 220 TRP A O 1
ATOM 1691 N N . ASP A 1 221 ? 16.411 -1.436 25.040 1.00 76.25 221 ASP A N 1
ATOM 1692 C CA . ASP A 1 221 ? 17.686 -1.026 25.611 1.00 76.25 221 ASP A CA 1
ATOM 1693 C C . ASP A 1 221 ? 17.731 -1.384 27.099 1.00 76.25 221 ASP A C 1
ATOM 1695 O O . ASP A 1 221 ? 17.015 -0.819 27.925 1.00 76.25 221 ASP A O 1
ATOM 1699 N N . ASN A 1 222 ? 18.605 -2.329 27.450 1.00 74.81 222 ASN A N 1
ATOM 1700 C CA . ASN A 1 222 ? 18.778 -2.785 28.829 1.00 74.81 222 ASN A CA 1
ATOM 1701 C C . ASN A 1 222 ? 19.392 -1.717 29.749 1.00 74.81 222 ASN A C 1
ATOM 1703 O O . ASN A 1 222 ? 19.304 -1.867 30.965 1.00 74.81 222 ASN A O 1
ATOM 1707 N N . SER A 1 223 ? 20.022 -0.671 29.201 1.00 74.88 223 SER A N 1
ATOM 1708 C CA . SER A 1 223 ? 20.646 0.383 30.006 1.00 74.88 223 SER A CA 1
ATOM 1709 C C . SER A 1 223 ? 19.639 1.434 30.475 1.00 74.88 223 SER A C 1
ATOM 1711 O O . SER A 1 223 ? 19.637 1.801 31.648 1.00 74.88 223 SER A O 1
ATOM 1713 N N . THR A 1 224 ? 18.743 1.868 29.587 1.00 82.56 224 THR A N 1
ATOM 1714 C CA . THR A 1 224 ? 17.655 2.804 29.913 1.00 82.56 224 THR A CA 1
ATOM 1715 C C . THR A 1 224 ? 16.388 2.105 30.404 1.00 82.56 224 THR A C 1
ATOM 1717 O O . THR A 1 224 ? 15.544 2.755 31.012 1.00 82.56 224 THR A O 1
ATOM 1720 N N . LEU A 1 225 ? 16.266 0.786 30.196 1.00 78.81 225 LEU A N 1
ATOM 1721 C CA . LEU A 1 225 ? 15.036 0.011 30.413 1.00 78.81 225 LEU A CA 1
ATOM 1722 C C . LEU A 1 225 ? 13.850 0.564 29.603 1.00 78.81 225 LEU A C 1
ATOM 1724 O O . LEU A 1 225 ? 12.697 0.512 30.039 1.00 78.81 225 LEU A O 1
ATOM 1728 N N . GLU A 1 226 ? 14.137 1.085 28.408 1.00 80.75 226 GLU A N 1
ATOM 1729 C CA . GLU A 1 226 ? 13.161 1.677 27.500 1.00 80.75 226 GLU A CA 1
ATOM 1730 C C . GLU A 1 226 ? 13.241 1.071 26.090 1.00 80.75 226 GLU A C 1
ATOM 1732 O O . GLU A 1 226 ? 14.223 0.453 25.673 1.00 80.75 226 GLU A O 1
ATOM 1737 N N . TRP A 1 227 ? 12.160 1.248 25.326 1.00 79.12 227 TRP A N 1
ATOM 1738 C CA . TRP A 1 227 ? 12.111 0.887 23.912 1.00 79.12 227 TRP A CA 1
ATOM 1739 C C . TRP A 1 227 ? 12.648 2.036 23.059 1.00 79.12 227 TRP A C 1
ATOM 1741 O O . TRP A 1 227 ? 11.981 3.060 22.918 1.00 79.12 227 TRP A O 1
ATOM 1751 N N . LEU A 1 228 ? 13.802 1.841 22.426 1.00 79.19 228 LEU A N 1
ATOM 1752 C CA . LEU A 1 228 ? 14.398 2.829 21.529 1.00 79.19 228 LEU A CA 1
ATOM 1753 C C . LEU A 1 228 ? 13.984 2.575 20.080 1.00 79.19 228 LEU A C 1
ATOM 1755 O O . LEU A 1 228 ? 13.992 1.437 19.607 1.00 79.19 228 LEU A O 1
ATOM 1759 N N . VAL A 1 229 ? 13.643 3.639 19.347 1.00 79.75 229 VAL A N 1
ATOM 1760 C CA . VAL A 1 229 ? 13.359 3.555 17.906 1.00 79.75 229 VAL A CA 1
ATOM 1761 C C . VAL A 1 229 ? 14.668 3.310 17.166 1.00 79.75 229 VAL A C 1
ATOM 1763 O O . VAL A 1 229 ? 15.495 4.206 17.029 1.00 79.75 229 VAL A O 1
ATOM 1766 N N . GLN A 1 230 ? 14.843 2.092 16.660 1.00 78.38 230 GLN A N 1
ATOM 1767 C CA . GLN A 1 230 ? 16.000 1.725 15.851 1.00 78.38 230 GLN A CA 1
ATOM 1768 C C . GLN A 1 230 ? 15.859 2.235 14.412 1.00 78.38 230 GLN A C 1
ATOM 1770 O O . GLN A 1 230 ? 16.825 2.695 13.808 1.00 78.38 230 GLN A O 1
ATOM 1775 N N . VAL A 1 231 ? 14.657 2.137 13.838 1.00 73.19 231 VAL A N 1
ATOM 1776 C CA . VAL A 1 231 ? 14.354 2.669 12.502 1.00 73.19 231 VAL A CA 1
ATOM 1777 C C . VAL A 1 231 ? 12.876 3.020 12.389 1.00 73.19 231 VAL A C 1
ATOM 1779 O O . VAL A 1 231 ? 12.036 2.317 12.942 1.00 73.19 231 VAL A O 1
ATOM 1782 N N . ALA A 1 232 ? 12.565 4.086 11.653 1.00 76.12 232 ALA A N 1
ATOM 1783 C CA . ALA A 1 232 ? 11.216 4.468 11.250 1.00 76.12 232 ALA A CA 1
ATOM 1784 C C . ALA A 1 232 ? 11.147 4.588 9.717 1.00 76.12 232 ALA A C 1
ATOM 1786 O O . ALA A 1 232 ? 12.080 5.096 9.095 1.00 76.12 232 ALA A O 1
ATOM 1787 N N . LEU A 1 233 ? 10.061 4.104 9.116 1.00 72.19 233 LEU A N 1
ATOM 1788 C CA . LEU A 1 233 ? 9.748 4.207 7.690 1.00 72.19 233 LEU A CA 1
ATOM 1789 C C . LEU A 1 233 ? 8.447 5.000 7.510 1.00 72.19 233 LEU A C 1
ATOM 1791 O O . LEU A 1 233 ? 7.532 4.783 8.303 1.00 72.19 233 LEU A O 1
ATOM 1795 N N . PRO A 1 234 ? 8.308 5.851 6.481 1.00 71.81 234 PRO A N 1
ATOM 1796 C CA . PRO A 1 234 ? 9.311 6.219 5.479 1.00 71.81 234 PRO A CA 1
ATOM 1797 C C . PRO A 1 234 ? 10.464 7.038 6.090 1.00 71.81 234 PRO A C 1
ATOM 1799 O O . PRO A 1 234 ? 10.242 7.900 6.933 1.00 71.81 234 PRO A O 1
ATOM 1802 N N . ARG A 1 235 ? 11.709 6.752 5.688 1.00 72.44 235 ARG A N 1
ATOM 1803 C CA . ARG A 1 235 ? 12.915 7.465 6.157 1.00 72.44 235 ARG A CA 1
ATOM 1804 C C . ARG A 1 235 ? 13.314 8.584 5.195 1.00 72.44 235 ARG A C 1
ATOM 1806 O O . ARG A 1 235 ? 13.885 9.586 5.611 1.00 72.44 235 ARG A O 1
ATOM 1813 N N . HIS A 1 236 ? 13.028 8.396 3.911 1.00 77.88 236 HIS A N 1
ATOM 1814 C CA . HIS A 1 236 ? 13.305 9.344 2.835 1.00 77.88 236 HIS A CA 1
ATOM 1815 C C . HIS A 1 236 ? 12.047 9.587 2.001 1.00 77.88 236 HIS A C 1
ATOM 1817 O O . HIS A 1 236 ? 11.142 8.760 1.991 1.00 77.88 236 HIS A O 1
ATOM 1823 N N . GLN A 1 237 ? 12.012 10.678 1.233 1.00 79.44 237 GLN A N 1
ATOM 1824 C CA . GLN A 1 237 ? 10.871 11.002 0.362 1.00 79.44 237 GLN A CA 1
ATOM 1825 C C . GLN A 1 237 ? 10.561 9.873 -0.640 1.00 79.44 237 GLN A C 1
ATOM 1827 O O . GLN A 1 237 ? 9.403 9.554 -0.864 1.00 79.44 237 GLN A O 1
ATOM 1832 N N . CYS A 1 238 ? 11.586 9.180 -1.151 1.00 85.00 238 CYS A N 1
ATOM 1833 C CA . CYS A 1 238 ? 11.419 8.011 -2.022 1.00 85.00 238 CYS A CA 1
ATOM 1834 C C . CYS A 1 238 ? 10.926 6.732 -1.311 1.00 85.00 238 CYS A C 1
ATOM 1836 O O . CYS A 1 238 ? 10.808 5.693 -1.955 1.00 85.00 238 CYS A O 1
ATOM 1838 N N . ASP A 1 239 ? 10.737 6.739 0.014 1.00 79.69 239 ASP A N 1
ATOM 1839 C CA . ASP A 1 239 ? 10.009 5.667 0.709 1.00 79.69 239 ASP A CA 1
ATOM 1840 C C . ASP A 1 239 ? 8.483 5.910 0.662 1.00 79.69 239 ASP A C 1
ATOM 1842 O O . ASP A 1 239 ? 7.724 4.981 0.934 1.00 79.69 239 ASP A O 1
ATOM 1846 N N . ASN A 1 240 ? 8.027 7.124 0.317 1.00 80.12 240 ASN A N 1
ATOM 1847 C CA . ASN A 1 240 ? 6.607 7.415 0.127 1.00 80.12 240 ASN A CA 1
ATOM 1848 C C . ASN A 1 240 ? 6.116 6.791 -1.178 1.00 80.12 240 ASN A C 1
ATOM 1850 O O . ASN A 1 240 ? 6.706 7.004 -2.241 1.00 80.12 240 ASN A O 1
ATOM 1854 N N . TYR A 1 241 ? 5.005 6.065 -1.089 1.00 81.19 241 TYR A N 1
ATOM 1855 C CA . TYR A 1 241 ? 4.385 5.426 -2.241 1.00 81.19 241 TYR A CA 1
ATOM 1856 C C . TYR A 1 241 ? 4.052 6.454 -3.330 1.00 81.19 241 TYR A C 1
ATOM 1858 O O . TYR A 1 241 ? 3.405 7.468 -3.063 1.00 81.19 241 TYR A O 1
ATOM 1866 N N . GLY A 1 242 ? 4.504 6.188 -4.557 1.00 84.00 242 GLY A N 1
ATOM 1867 C CA . GLY A 1 242 ? 4.154 6.995 -5.728 1.00 84.00 242 GLY A CA 1
ATOM 1868 C C . GLY A 1 242 ? 4.726 8.419 -5.735 1.00 84.00 242 GLY A C 1
ATOM 1869 O O . GLY A 1 242 ? 4.207 9.260 -6.463 1.00 84.00 242 GLY A O 1
ATOM 1870 N N . ASN A 1 243 ? 5.794 8.705 -4.977 1.00 89.00 243 ASN A N 1
ATOM 1871 C CA . ASN A 1 243 ? 6.359 10.060 -4.848 1.00 89.00 243 ASN 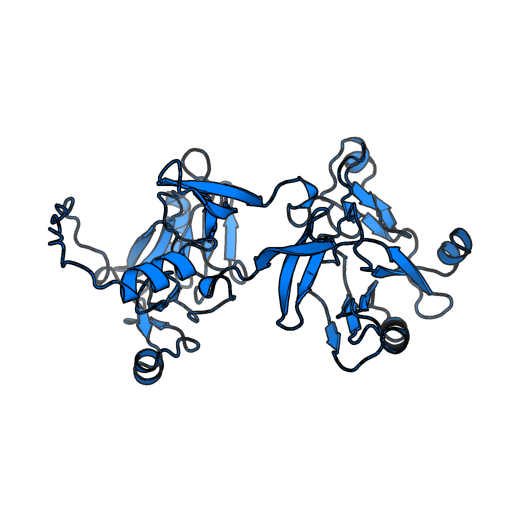A CA 1
ATOM 1872 C C . ASN A 1 243 ? 6.679 10.749 -6.196 1.00 89.00 243 ASN A C 1
ATOM 1874 O O . ASN A 1 243 ? 6.584 11.968 -6.296 1.00 89.00 243 ASN A O 1
ATOM 1878 N N . CYS A 1 244 ? 7.044 9.977 -7.226 1.00 92.00 244 CYS A N 1
ATOM 1879 C CA . CYS A 1 244 ? 7.395 10.488 -8.557 1.00 92.00 244 CYS A CA 1
ATOM 1880 C C . CYS A 1 244 ? 6.293 10.347 -9.617 1.00 92.00 244 CYS A C 1
ATOM 1882 O O . CYS A 1 244 ? 6.536 10.654 -10.781 1.00 92.00 244 CYS A O 1
ATOM 1884 N N . GLY A 1 245 ? 5.099 9.886 -9.236 1.00 91.06 245 GLY A N 1
ATOM 1885 C CA . GLY A 1 245 ? 4.034 9.590 -10.191 1.00 91.06 245 GLY A CA 1
ATOM 1886 C C . GLY A 1 245 ? 4.340 8.385 -11.100 1.00 91.06 245 GLY A C 1
ATOM 1887 O O . GLY A 1 245 ? 5.318 7.662 -10.883 1.00 91.06 245 GLY A O 1
ATOM 1888 N N . PRO A 1 246 ? 3.477 8.125 -12.096 1.00 95.56 246 PRO A N 1
ATOM 1889 C CA . PRO A 1 246 ? 3.620 6.995 -13.012 1.00 95.56 246 PRO A CA 1
ATOM 1890 C C . PRO A 1 246 ? 4.823 7.130 -13.952 1.00 95.56 246 PRO A C 1
ATOM 1892 O O . PRO A 1 246 ? 5.163 8.223 -14.402 1.00 95.56 246 PRO A O 1
ATOM 1895 N N . ASN A 1 247 ? 5.438 5.998 -14.296 1.00 95.81 247 ASN A N 1
ATOM 1896 C CA . ASN A 1 247 ? 6.542 5.864 -15.254 1.00 95.81 247 ASN A CA 1
ATOM 1897 C C . ASN A 1 247 ? 7.773 6.738 -14.948 1.00 95.81 247 ASN A C 1
ATOM 1899 O O . ASN A 1 247 ? 8.511 7.145 -15.853 1.00 95.81 247 ASN A O 1
ATOM 1903 N N . ALA A 1 248 ? 8.011 7.008 -13.666 1.00 94.81 248 ALA A N 1
ATOM 1904 C CA . ALA A 1 248 ? 9.156 7.754 -13.166 1.00 94.81 248 ALA A CA 1
ATOM 1905 C C . ALA A 1 248 ? 9.872 6.976 -12.054 1.00 94.81 248 ALA A C 1
ATOM 1907 O O . ALA A 1 248 ? 9.275 6.157 -11.355 1.00 94.81 248 ALA A O 1
ATOM 1908 N N . ILE A 1 249 ? 11.166 7.242 -11.882 1.00 94.69 249 ILE A N 1
ATOM 1909 C CA . ILE A 1 249 ? 12.015 6.653 -10.846 1.00 94.69 249 ILE A CA 1
ATOM 1910 C C . ILE A 1 249 ? 12.449 7.712 -9.832 1.00 94.69 249 ILE A C 1
ATOM 1912 O O . ILE A 1 249 ? 12.880 8.804 -10.198 1.00 94.69 249 ILE A O 1
ATOM 1916 N N . CYS A 1 250 ? 12.374 7.356 -8.548 1.00 92.44 250 CYS A N 1
ATOM 1917 C CA . CYS A 1 250 ? 12.853 8.187 -7.447 1.00 92.44 250 CYS A CA 1
ATOM 1918 C C . CYS A 1 250 ? 14.314 7.874 -7.099 1.00 92.44 250 CYS A C 1
ATOM 1920 O O . CYS A 1 250 ? 14.639 6.727 -6.781 1.00 92.44 250 CYS A O 1
ATOM 1922 N N . THR A 1 251 ? 15.191 8.875 -7.103 1.00 90.50 251 THR A N 1
ATOM 1923 C CA . THR A 1 251 ? 16.613 8.744 -6.755 1.00 90.50 251 THR A CA 1
ATOM 1924 C C . THR A 1 251 ? 16.933 9.655 -5.578 1.00 90.50 251 THR A C 1
ATOM 1926 O O . THR A 1 251 ? 16.790 10.871 -5.657 1.00 90.50 251 THR A O 1
ATOM 1929 N N . ILE A 1 252 ? 17.351 9.064 -4.457 1.00 84.62 252 ILE A N 1
ATOM 1930 C CA . ILE A 1 252 ? 17.730 9.838 -3.269 1.00 84.62 252 ILE A CA 1
ATOM 1931 C C . ILE A 1 252 ? 19.001 10.631 -3.579 1.00 84.62 252 ILE A C 1
ATOM 1933 O O . ILE A 1 252 ? 19.862 10.149 -4.308 1.00 84.62 252 ILE A O 1
ATOM 1937 N N . ASN A 1 253 ? 19.105 11.833 -3.008 1.00 77.94 253 ASN A N 1
ATOM 1938 C CA . ASN A 1 253 ? 20.260 12.728 -3.126 1.00 77.94 253 ASN A CA 1
ATOM 1939 C C . ASN A 1 253 ? 20.491 13.308 -4.534 1.00 77.94 253 ASN A C 1
ATOM 1941 O O . ASN A 1 253 ? 21.446 14.059 -4.720 1.00 77.94 253 ASN A O 1
ATOM 1945 N N . ASP A 1 254 ? 19.615 13.026 -5.503 1.00 82.81 254 ASP A N 1
ATOM 1946 C CA . ASP A 1 254 ? 19.613 13.716 -6.793 1.00 82.81 254 ASP A CA 1
ATOM 1947 C C . ASP A 1 254 ? 18.950 15.103 -6.642 1.00 82.81 254 ASP A C 1
ATOM 1949 O O . ASP A 1 254 ? 17.887 15.196 -6.013 1.00 82.81 254 ASP A O 1
ATOM 1953 N N . PRO A 1 255 ? 19.529 16.191 -7.193 1.00 79.62 255 PRO A N 1
ATOM 1954 C CA . PRO A 1 255 ? 18.885 17.507 -7.217 1.00 79.62 255 PRO A CA 1
ATOM 1955 C C . PRO A 1 255 ? 17.497 17.490 -7.875 1.00 79.62 255 PRO A C 1
ATOM 1957 O O . PRO A 1 255 ? 16.621 18.255 -7.469 1.00 79.62 255 PRO A O 1
ATOM 1960 N N . ARG A 1 256 ? 17.266 16.606 -8.855 1.00 84.75 256 ARG A N 1
ATOM 1961 C CA . ARG A 1 256 ? 15.931 16.252 -9.347 1.00 84.75 256 ARG A CA 1
ATOM 1962 C C . ARG A 1 256 ? 15.603 14.850 -8.846 1.00 84.75 256 ARG A C 1
ATOM 1964 O O . ARG A 1 256 ? 15.862 13.856 -9.515 1.00 84.75 256 ARG A O 1
ATOM 1971 N N . ILE A 1 257 ? 14.989 14.790 -7.663 1.00 90.06 257 ILE A N 1
ATOM 1972 C CA . ILE A 1 257 ? 14.671 13.534 -6.963 1.00 90.06 257 ILE A CA 1
ATOM 1973 C C . ILE A 1 257 ? 13.869 12.535 -7.816 1.00 90.06 257 ILE A C 1
ATOM 1975 O O . ILE A 1 257 ? 13.930 11.334 -7.568 1.00 90.06 257 ILE A O 1
ATOM 1979 N N . CYS A 1 258 ? 13.137 13.014 -8.824 1.00 94.06 258 CYS A N 1
ATOM 1980 C CA . CYS A 1 258 ? 12.380 12.203 -9.766 1.00 94.06 258 CYS A CA 1
ATOM 1981 C C . CYS A 1 258 ? 12.881 12.407 -11.198 1.00 94.06 258 CYS A C 1
ATOM 1983 O O . CYS A 1 258 ? 13.101 13.533 -11.649 1.00 94.06 258 CYS A O 1
ATOM 1985 N N . S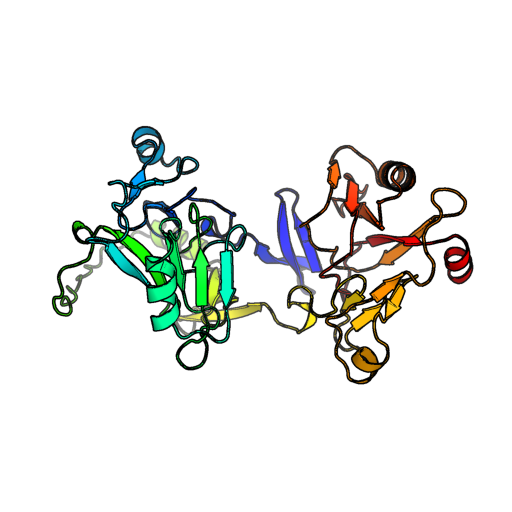ER A 1 259 ? 13.001 11.308 -11.939 1.00 94.00 259 SER A N 1
ATOM 1986 C CA . SER A 1 259 ? 13.333 11.314 -13.365 1.00 94.00 259 SER A CA 1
ATOM 1987 C C . SER A 1 259 ? 12.458 10.329 -14.137 1.00 94.00 259 SER A C 1
ATOM 1989 O O . SER A 1 259 ? 12.014 9.317 -13.594 1.00 94.00 259 SER A O 1
ATOM 1991 N N . CYS A 1 260 ? 12.160 10.634 -15.401 1.00 95.38 260 CYS A N 1
ATOM 1992 C CA . CYS A 1 260 ? 11.398 9.718 -16.246 1.00 95.38 260 CYS A CA 1
ATOM 1993 C C . CYS A 1 260 ? 12.202 8.459 -16.567 1.00 95.38 260 CYS A C 1
ATOM 1995 O O . CYS A 1 260 ? 13.425 8.501 -16.720 1.00 95.38 260 CYS A O 1
ATOM 1997 N N . LEU A 1 261 ? 11.495 7.339 -16.705 1.00 94.94 261 LEU A N 1
ATOM 1998 C CA . LEU A 1 261 ? 12.086 6.096 -17.188 1.00 94.94 261 LEU A CA 1
ATOM 1999 C C . LEU A 1 261 ? 12.552 6.230 -18.648 1.00 94.94 261 LEU A C 1
ATOM 2001 O O . LEU A 1 261 ? 12.084 7.089 -19.397 1.00 94.94 261 LEU A O 1
ATOM 2005 N N . ALA A 1 262 ? 13.463 5.351 -19.071 1.00 89.94 262 ALA A N 1
ATOM 2006 C CA . ALA A 1 262 ? 13.941 5.326 -20.453 1.00 89.94 262 ALA A CA 1
ATOM 2007 C C . ALA A 1 262 ? 12.770 5.146 -21.440 1.00 89.94 262 ALA A C 1
ATOM 2009 O O . ALA A 1 262 ? 11.925 4.271 -21.254 1.00 89.94 262 ALA A O 1
ATOM 2010 N N . GLY A 1 263 ? 12.716 5.994 -22.472 1.00 88.44 263 GLY A N 1
ATOM 2011 C CA . GLY A 1 263 ? 11.618 6.042 -23.448 1.00 88.44 263 GLY A CA 1
ATOM 2012 C C . GLY A 1 263 ? 10.384 6.844 -23.012 1.00 88.44 263 GLY A C 1
ATOM 2013 O O . GLY A 1 263 ? 9.399 6.912 -23.753 1.00 88.44 263 GLY A O 1
ATOM 2014 N N . TYR A 1 264 ? 10.430 7.494 -21.845 1.00 93.62 264 TYR A N 1
ATOM 2015 C CA . TYR A 1 264 ? 9.358 8.346 -21.329 1.00 93.62 264 TYR A CA 1
ATOM 2016 C C . TYR A 1 264 ? 9.792 9.812 -21.223 1.00 93.62 264 TYR A C 1
ATOM 2018 O O . TYR A 1 264 ? 10.971 10.133 -21.074 1.00 93.62 264 TYR A O 1
ATOM 2026 N N . VAL A 1 265 ? 8.813 10.710 -21.298 1.00 94.50 265 VAL A N 1
ATOM 2027 C CA . VAL A 1 265 ? 8.967 12.161 -21.135 1.00 94.50 265 VAL A CA 1
ATOM 2028 C C . VAL A 1 265 ? 7.939 12.693 -20.135 1.00 94.50 265 VAL A C 1
ATOM 2030 O O . VAL A 1 265 ? 6.884 12.073 -19.970 1.00 94.50 265 VAL A O 1
ATOM 2033 N N . PRO A 1 266 ? 8.209 13.828 -19.467 1.00 96.19 266 PRO A N 1
ATOM 2034 C CA . PRO A 1 266 ? 7.256 14.437 -18.548 1.00 96.19 266 PRO A CA 1
ATOM 2035 C C . PRO A 1 266 ? 5.894 14.653 -19.198 1.00 96.19 266 PRO A C 1
ATOM 2037 O O . PRO A 1 266 ? 5.811 15.184 -20.306 1.00 96.19 266 PRO A O 1
ATOM 2040 N N . LYS A 1 267 ? 4.819 14.289 -18.493 1.00 95.19 267 LYS A N 1
ATOM 2041 C CA . LYS A 1 267 ? 3.454 14.561 -18.966 1.00 95.19 267 LYS A CA 1
ATOM 2042 C C . LYS A 1 267 ? 3.176 16.065 -19.080 1.00 95.19 267 LYS A C 1
ATOM 2044 O O . LYS A 1 267 ? 2.446 16.493 -19.968 1.00 95.19 267 LYS A O 1
ATOM 2049 N N . SER A 1 268 ? 3.764 16.845 -18.176 1.00 94.31 268 SER A N 1
ATOM 2050 C CA . SER A 1 268 ? 3.667 18.301 -18.100 1.00 94.31 268 SER A CA 1
ATOM 2051 C C . SER A 1 268 ? 5.049 18.855 -17.779 1.00 94.31 268 SER A C 1
ATOM 2053 O O . SER A 1 268 ? 5.573 18.630 -16.688 1.00 94.31 268 SER A O 1
ATOM 2055 N N . LEU A 1 269 ? 5.667 19.544 -18.741 1.00 92.19 269 LEU A N 1
ATOM 2056 C CA . LEU A 1 269 ? 6.981 20.157 -18.529 1.00 92.19 269 LEU A CA 1
ATOM 2057 C C . LEU A 1 269 ? 6.903 21.288 -17.500 1.00 92.19 269 LEU A C 1
ATOM 2059 O O . LEU A 1 269 ? 7.803 21.414 -16.679 1.00 92.19 269 LEU A O 1
ATOM 2063 N N . GLN A 1 270 ? 5.801 22.048 -17.493 1.00 92.62 270 GLN A N 1
ATOM 2064 C CA . GLN A 1 270 ? 5.599 23.135 -16.538 1.00 92.62 270 GLN A CA 1
ATOM 2065 C C . GLN A 1 270 ? 5.590 22.623 -15.095 1.00 92.62 270 GLN A C 1
ATOM 2067 O O . GLN A 1 270 ? 6.268 23.201 -14.251 1.00 92.62 270 GLN A O 1
ATOM 2072 N N . ASP A 1 271 ? 4.878 21.523 -14.825 1.00 89.69 271 ASP A N 1
ATOM 2073 C CA . ASP A 1 271 ? 4.818 20.926 -13.485 1.00 89.69 271 ASP A CA 1
ATOM 2074 C C . ASP A 1 271 ? 6.192 20.395 -13.057 1.00 89.69 271 ASP A C 1
ATOM 2076 O O . ASP A 1 271 ? 6.644 20.640 -11.938 1.00 89.69 271 ASP A O 1
ATOM 2080 N N . TRP A 1 272 ? 6.902 19.730 -13.971 1.00 90.31 272 TRP A N 1
ATOM 2081 C CA . TRP A 1 272 ? 8.229 19.171 -13.708 1.00 90.31 272 TRP A CA 1
ATOM 2082 C C . TRP A 1 272 ? 9.303 20.242 -13.466 1.00 90.31 272 TRP A C 1
ATOM 2084 O O . TRP A 1 272 ? 10.214 20.018 -12.666 1.00 90.31 272 TRP A O 1
ATOM 2094 N N . ASP A 1 273 ? 9.199 21.410 -14.104 1.00 88.81 273 ASP A N 1
ATOM 2095 C CA . ASP A 1 273 ? 10.119 22.535 -13.887 1.00 88.81 273 ASP A CA 1
ATOM 2096 C C . ASP A 1 273 ? 9.942 23.195 -12.513 1.00 88.81 273 ASP A C 1
ATOM 2098 O O . ASP A 1 273 ? 10.900 23.747 -11.969 1.00 88.81 273 ASP A O 1
ATOM 2102 N N . VAL A 1 274 ? 8.753 23.077 -11.912 1.00 90.06 274 VAL A N 1
ATOM 2103 C CA . VAL A 1 274 ? 8.465 23.534 -10.541 1.00 90.06 274 VAL A CA 1
ATOM 2104 C C . VAL A 1 274 ? 8.430 22.390 -9.515 1.00 90.06 274 VAL A C 1
ATOM 2106 O O . VAL A 1 274 ? 7.938 22.573 -8.404 1.00 90.06 274 VAL A O 1
ATOM 2109 N N . LEU A 1 275 ? 9.002 21.226 -9.857 1.00 86.88 275 LEU A N 1
ATOM 2110 C CA . LEU A 1 275 ? 9.152 20.046 -8.987 1.00 86.88 275 LEU A CA 1
ATOM 2111 C C . LEU A 1 275 ? 7.822 19.399 -8.543 1.00 86.88 275 LEU A C 1
ATOM 2113 O O . LEU A 1 275 ? 7.734 18.821 -7.457 1.00 86.88 275 LEU A O 1
ATOM 2117 N N . ILE A 1 276 ? 6.793 19.463 -9.390 1.00 87.56 276 ILE A N 1
ATOM 2118 C CA . ILE A 1 276 ? 5.524 18.745 -9.233 1.00 87.56 276 ILE A CA 1
ATOM 2119 C C . ILE A 1 276 ? 5.543 17.508 -10.142 1.00 87.56 276 ILE A C 1
ATOM 2121 O O . ILE A 1 276 ? 5.410 17.592 -11.360 1.00 87.56 276 ILE A O 1
ATOM 2125 N N . TRP A 1 277 ? 5.682 16.331 -9.533 1.00 89.56 277 TRP A N 1
ATOM 2126 C CA . TRP A 1 277 ? 5.876 15.061 -10.253 1.00 89.56 277 TRP A CA 1
ATOM 2127 C C . TRP A 1 277 ? 4.613 14.197 -10.331 1.00 89.56 277 TRP A C 1
ATOM 2129 O O . TRP A 1 277 ? 4.636 13.123 -10.920 1.00 89.56 277 TRP A O 1
ATOM 2139 N N . SER A 1 278 ? 3.498 14.642 -9.743 1.00 88.38 278 SER A N 1
ATOM 2140 C CA . SER A 1 278 ? 2.267 13.848 -9.592 1.00 88.38 278 SER A CA 1
ATOM 2141 C C . SER A 1 278 ? 1.689 13.350 -10.921 1.00 88.38 278 SER A C 1
ATOM 2143 O O . SER A 1 278 ? 1.109 12.268 -10.973 1.00 88.38 278 SER A O 1
ATOM 2145 N N . GLY A 1 279 ? 1.876 14.112 -12.003 1.00 87.69 279 GLY A N 1
ATOM 2146 C CA . GLY A 1 279 ? 1.469 13.723 -13.354 1.00 87.69 279 GLY A CA 1
ATOM 2147 C C . GLY A 1 279 ? 2.345 12.644 -14.000 1.00 87.69 279 GLY A C 1
ATOM 2148 O O . GLY A 1 279 ? 1.941 12.090 -15.023 1.00 87.69 279 GLY A O 1
ATOM 2149 N N . GLY A 1 280 ? 3.515 12.354 -13.421 1.00 94.38 280 GLY A N 1
ATOM 2150 C CA . GLY A 1 280 ? 4.472 11.364 -13.901 1.00 94.38 280 GLY A CA 1
ATOM 2151 C C . GLY A 1 280 ? 4.958 11.621 -15.326 1.00 94.38 280 GLY A C 1
ATOM 2152 O O . GLY A 1 280 ? 5.084 12.768 -15.777 1.00 94.38 280 GLY A O 1
ATOM 2153 N N . CYS A 1 281 ? 5.223 10.528 -16.033 1.00 96.38 281 CYS A N 1
ATOM 2154 C CA . CYS A 1 281 ? 5.741 10.520 -17.390 1.00 96.38 281 CYS A CA 1
ATOM 2155 C C . CYS A 1 281 ? 4.848 9.712 -18.336 1.00 96.38 281 CYS A C 1
ATOM 2157 O O . CYS A 1 281 ? 4.193 8.742 -17.954 1.00 96.38 281 CYS A O 1
ATOM 2159 N N . VAL A 1 282 ? 4.870 10.099 -19.607 1.00 94.81 282 VAL A N 1
ATOM 2160 C CA . VAL A 1 282 ? 4.183 9.423 -20.711 1.00 94.81 282 VAL A CA 1
ATOM 2161 C C . VAL A 1 282 ? 5.202 8.943 -21.733 1.00 94.81 282 VAL A C 1
ATOM 2163 O O . VAL A 1 282 ? 6.318 9.462 -21.800 1.00 94.81 282 VAL A O 1
ATOM 2166 N N . ARG A 1 283 ? 4.844 7.930 -22.524 1.00 90.62 283 ARG A N 1
ATOM 2167 C CA . ARG A 1 283 ? 5.737 7.427 -23.572 1.00 90.62 283 ARG A CA 1
ATOM 2168 C C . ARG A 1 283 ? 6.089 8.546 -24.544 1.00 90.62 283 ARG A C 1
ATOM 2170 O O . ARG A 1 283 ? 5.212 9.265 -25.016 1.00 90.62 283 ARG A O 1
ATOM 2177 N N . LYS A 1 284 ? 7.376 8.649 -24.873 1.00 89.12 284 LYS A N 1
ATOM 2178 C CA . LYS A 1 284 ? 7.864 9.568 -25.904 1.00 89.12 284 LYS A CA 1
ATOM 2179 C C . LYS A 1 284 ? 7.352 9.167 -27.286 1.00 89.12 284 LYS A C 1
ATOM 2181 O O . LYS A 1 284 ? 7.016 10.025 -28.095 1.00 89.12 284 LYS A O 1
ATOM 2186 N N . ILE A 1 285 ? 7.325 7.861 -27.544 1.00 84.12 285 ILE A N 1
ATOM 2187 C CA . ILE A 1 285 ? 6.904 7.256 -28.804 1.00 84.12 285 ILE A CA 1
ATOM 2188 C C . ILE A 1 285 ? 5.923 6.122 -28.460 1.00 84.12 285 ILE A C 1
ATOM 2190 O O . ILE A 1 285 ? 6.250 5.290 -27.601 1.00 84.12 285 ILE A O 1
ATOM 2194 N N . PRO A 1 286 ? 4.724 6.091 -29.069 1.00 82.31 286 PRO A N 1
ATOM 2195 C CA . PRO A 1 286 ? 3.800 4.968 -28.944 1.00 82.31 286 PRO A CA 1
ATOM 2196 C C . PRO A 1 286 ? 4.441 3.643 -29.376 1.00 82.31 286 PRO A C 1
ATOM 2198 O O . PRO A 1 286 ? 5.351 3.619 -30.199 1.00 82.31 286 PRO A O 1
ATOM 2201 N N . LEU A 1 287 ? 3.976 2.540 -28.796 1.00 77.81 287 LEU A N 1
ATOM 2202 C CA . LEU A 1 287 ? 4.415 1.202 -29.180 1.00 77.81 287 LEU A CA 1
ATOM 2203 C C . LEU A 1 287 ? 3.543 0.677 -30.326 1.00 77.81 287 LEU A C 1
ATOM 2205 O O . LEU A 1 287 ? 2.322 0.644 -30.189 1.00 77.81 287 LEU A O 1
ATOM 2209 N N . ASP A 1 288 ? 4.181 0.247 -31.416 1.00 71.81 288 ASP A N 1
ATOM 2210 C CA . ASP A 1 288 ? 3.535 -0.282 -32.630 1.00 71.81 288 ASP A CA 1
ATOM 2211 C C . ASP A 1 288 ? 3.563 -1.826 -32.693 1.00 71.81 288 ASP A C 1
ATOM 2213 O O . ASP A 1 288 ? 3.377 -2.401 -33.762 1.00 71.81 288 ASP A O 1
ATOM 2217 N N . CYS A 1 289 ? 3.844 -2.485 -31.559 1.00 77.75 289 CYS A N 1
ATOM 2218 C CA . CYS A 1 289 ? 3.820 -3.923 -31.260 1.00 77.75 289 CYS A CA 1
ATOM 2219 C C . CYS A 1 289 ? 3.584 -4.900 -32.442 1.00 77.75 289 CYS A C 1
ATOM 2221 O O . CYS A 1 289 ? 2.499 -4.882 -33.029 1.00 77.75 289 CYS A O 1
ATOM 2223 N N . PRO A 1 290 ? 4.481 -5.876 -32.735 1.00 60.31 290 PRO A N 1
ATOM 2224 C CA . PRO A 1 290 ? 5.730 -6.244 -32.046 1.00 60.31 290 PRO A CA 1
ATOM 2225 C C . PRO A 1 290 ? 7.015 -5.912 -32.838 1.00 60.31 290 PRO A C 1
ATOM 2227 O O . PRO A 1 290 ? 8.096 -6.387 -32.489 1.00 60.31 290 PRO A O 1
ATOM 2230 N N . VAL A 1 291 ? 6.936 -5.168 -33.947 1.00 66.81 291 VAL A N 1
ATOM 2231 C CA . VAL A 1 291 ? 8.082 -5.026 -34.863 1.00 66.81 291 VAL A CA 1
ATOM 2232 C C . VAL A 1 291 ? 9.102 -4.016 -34.329 1.00 66.81 291 VAL A C 1
ATOM 2234 O O . VAL A 1 291 ? 8.883 -2.809 -34.356 1.00 66.81 291 VAL A O 1
ATOM 2237 N N . GLY A 1 292 ? 10.260 -4.525 -33.899 1.00 69.88 292 GLY A N 1
ATOM 2238 C CA . GLY A 1 292 ? 11.427 -3.721 -33.521 1.00 69.88 292 GLY A CA 1
ATOM 2239 C C . GLY A 1 292 ? 11.479 -3.296 -32.053 1.00 69.88 292 GLY A C 1
ATOM 2240 O O . GLY A 1 292 ? 12.392 -2.580 -31.666 1.00 69.88 292 GLY A O 1
ATOM 2241 N N . GLU A 1 293 ? 10.541 -3.718 -31.216 1.00 83.44 293 GLU A N 1
ATOM 2242 C CA . GLU A 1 293 ? 10.579 -3.405 -29.786 1.00 83.44 293 GLU A CA 1
ATOM 2243 C C . GLU A 1 293 ? 11.612 -4.255 -29.043 1.00 83.44 293 GLU A C 1
ATOM 2245 O O . GLU A 1 293 ? 12.001 -5.337 -29.482 1.00 83.44 293 GLU A O 1
ATOM 2250 N N . GLY A 1 294 ? 12.044 -3.764 -27.889 1.00 89.00 294 GLY A N 1
ATOM 2251 C CA . GLY A 1 294 ? 12.920 -4.505 -26.992 1.00 89.00 294 GLY A CA 1
ATOM 2252 C C . GLY A 1 294 ? 12.897 -3.902 -25.601 1.00 89.00 294 GLY A C 1
ATOM 2253 O O . GLY A 1 294 ? 11.973 -3.163 -25.251 1.00 89.00 294 GLY A O 1
ATOM 2254 N N . PHE A 1 295 ? 13.914 -4.212 -24.802 1.00 92.44 295 PHE A N 1
ATOM 2255 C CA . PHE A 1 295 ? 13.934 -3.830 -23.398 1.00 92.44 295 PHE A CA 1
ATOM 2256 C C . PHE A 1 295 ? 15.234 -3.159 -22.988 1.00 92.44 295 PHE A C 1
ATOM 2258 O O . PHE A 1 295 ? 16.322 -3.588 -23.365 1.00 92.44 295 PHE A O 1
ATOM 2265 N N . ILE A 1 296 ? 15.108 -2.134 -22.147 1.00 91.81 296 ILE A N 1
ATOM 2266 C CA . ILE A 1 296 ? 16.234 -1.518 -21.446 1.00 91.81 296 ILE A CA 1
ATOM 2267 C C . ILE A 1 296 ? 16.223 -2.007 -20.002 1.00 91.81 296 ILE A C 1
ATOM 2269 O O . ILE A 1 296 ? 15.210 -1.907 -19.307 1.00 91.81 296 ILE A O 1
ATOM 2273 N N . ALA A 1 297 ? 17.364 -2.522 -19.546 1.00 91.62 297 ALA A N 1
ATOM 2274 C CA . ALA A 1 297 ? 17.540 -2.972 -18.175 1.00 91.62 297 ALA A CA 1
ATOM 2275 C C . ALA A 1 297 ? 17.862 -1.788 -17.255 1.00 91.62 297 ALA A C 1
ATOM 2277 O O . ALA A 1 297 ? 18.902 -1.141 -17.372 1.00 91.62 297 ALA A O 1
ATOM 2278 N N . LEU A 1 298 ? 16.983 -1.540 -16.292 1.00 91.25 298 LEU A N 1
ATOM 2279 C CA . LEU A 1 298 ? 17.203 -0.592 -15.215 1.00 91.25 298 LEU A CA 1
ATOM 2280 C C . LEU A 1 298 ? 17.737 -1.334 -13.988 1.00 91.25 298 LEU A C 1
ATOM 2282 O O . LEU A 1 298 ? 17.042 -2.151 -13.387 1.00 91.25 298 LEU A O 1
ATOM 2286 N N . GLU A 1 299 ? 18.987 -1.061 -13.623 1.00 88.75 299 GLU A N 1
ATOM 2287 C CA . GLU A 1 299 ? 19.683 -1.776 -12.547 1.00 88.75 299 GLU A CA 1
ATOM 2288 C C . GLU A 1 299 ? 19.556 -1.092 -11.184 1.00 88.75 299 GLU A C 1
ATOM 2290 O O . GLU A 1 299 ? 19.425 0.134 -11.104 1.00 88.75 299 GLU A O 1
ATOM 2295 N N . LYS A 1 300 ? 19.705 -1.876 -10.107 1.00 85.62 300 LYS A N 1
ATOM 2296 C CA . LYS A 1 300 ? 19.681 -1.413 -8.711 1.00 85.62 300 LYS A CA 1
ATOM 2297 C C . LYS A 1 300 ? 18.390 -0.667 -8.399 1.00 85.62 300 LYS A C 1
ATOM 2299 O O . LYS A 1 300 ? 18.417 0.476 -7.943 1.00 85.62 300 LYS A O 1
ATOM 2304 N N . VAL A 1 301 ? 17.256 -1.300 -8.676 1.00 87.06 301 VAL A N 1
ATOM 2305 C CA . VAL A 1 301 ? 15.942 -0.683 -8.474 1.00 87.06 301 VAL A CA 1
ATOM 2306 C C . VAL A 1 301 ? 15.056 -1.477 -7.540 1.00 87.06 301 VAL A C 1
ATOM 2308 O O . VAL A 1 301 ? 15.047 -2.701 -7.572 1.00 87.06 301 VAL A O 1
ATOM 2311 N N . LYS A 1 302 ? 14.271 -0.754 -6.740 1.00 86.69 302 LYS A N 1
ATOM 2312 C CA . LYS A 1 302 ? 13.022 -1.262 -6.179 1.00 86.69 302 LYS A CA 1
ATOM 2313 C C . LYS A 1 302 ? 12.047 -1.412 -7.348 1.00 86.69 302 LYS A C 1
ATOM 2315 O O . LYS A 1 302 ? 11.799 -0.433 -8.054 1.00 86.69 302 LYS A O 1
ATOM 2320 N N . LYS A 1 303 ? 11.545 -2.630 -7.552 1.00 88.44 303 LYS A N 1
ATOM 2321 C CA . LYS A 1 303 ? 10.543 -2.944 -8.581 1.00 88.44 303 LYS A CA 1
ATOM 2322 C C . LYS A 1 303 ? 9.258 -2.124 -8.357 1.00 88.44 303 LYS A C 1
ATOM 2324 O O . LYS A 1 303 ? 9.037 -1.683 -7.226 1.00 88.44 303 LYS A O 1
ATOM 2329 N N . PRO A 1 304 ? 8.452 -1.906 -9.410 1.00 89.81 304 PRO A N 1
ATOM 2330 C CA . PRO A 1 304 ? 7.180 -1.208 -9.287 1.00 89.81 304 PRO A CA 1
ATOM 2331 C C . PRO A 1 304 ? 6.248 -1.917 -8.304 1.00 89.81 304 PRO A C 1
ATOM 2333 O O . PRO A 1 304 ? 6.492 -3.062 -7.912 1.00 89.81 304 PRO A O 1
ATOM 2336 N N . ASP A 1 305 ? 5.167 -1.242 -7.932 1.00 82.44 305 ASP A N 1
ATOM 2337 C CA . ASP A 1 305 ? 4.143 -1.862 -7.107 1.00 82.44 305 ASP A CA 1
ATOM 2338 C C . ASP A 1 305 ? 3.511 -3.108 -7.753 1.00 82.44 305 ASP A C 1
ATOM 2340 O O . ASP A 1 305 ? 3.655 -3.405 -8.944 1.00 82.44 305 ASP A O 1
ATOM 2344 N N . PHE A 1 306 ? 2.806 -3.856 -6.915 1.00 80.75 306 PHE A N 1
ATOM 2345 C CA . PHE A 1 306 ? 2.161 -5.110 -7.267 1.00 80.75 306 PHE A CA 1
ATOM 2346 C C . PHE A 1 306 ? 0.637 -4.948 -7.373 1.00 80.75 306 PHE A C 1
ATOM 2348 O O . PHE A 1 306 ? -0.103 -5.883 -7.083 1.00 80.75 306 PHE A O 1
ATOM 2355 N N . LEU A 1 307 ? 0.137 -3.766 -7.756 1.00 75.00 307 LEU A N 1
ATOM 2356 C CA . LEU A 1 307 ? -1.309 -3.556 -7.900 1.00 75.00 307 LEU A CA 1
ATOM 2357 C C . LEU A 1 307 ? -1.857 -4.199 -9.178 1.00 75.00 307 LEU A C 1
ATOM 2359 O O . LEU A 1 307 ? -2.965 -4.732 -9.178 1.00 75.00 307 LEU A O 1
ATOM 2363 N N . LYS A 1 308 ? -1.083 -4.153 -10.268 1.00 76.81 308 LYS A N 1
ATOM 2364 C CA . LYS A 1 308 ? -1.471 -4.680 -11.585 1.00 76.81 308 LYS A CA 1
ATOM 2365 C C . LYS A 1 308 ? -0.305 -5.393 -12.261 1.00 76.81 308 LYS A C 1
ATOM 2367 O O . LYS A 1 308 ? 0.320 -4.879 -13.189 1.00 76.81 308 LYS A O 1
ATOM 2372 N N . PHE A 1 309 ? -0.022 -6.595 -11.775 1.00 83.88 309 PHE A N 1
ATOM 2373 C CA . PHE A 1 309 ? 1.052 -7.447 -12.271 1.00 83.88 309 PHE A CA 1
ATOM 2374 C C . PHE A 1 309 ? 0.554 -8.872 -12.516 1.00 83.88 309 PHE A C 1
ATOM 2376 O O . PHE A 1 309 ? -0.484 -9.290 -12.004 1.00 83.88 309 PHE A O 1
ATOM 2383 N N . TRP A 1 310 ? 1.324 -9.626 -13.287 1.00 83.44 310 TRP A N 1
ATOM 2384 C CA . TRP A 1 310 ? 1.173 -11.066 -13.433 1.00 83.44 310 TRP A CA 1
ATOM 2385 C C . TRP A 1 310 ? 2.462 -11.760 -13.012 1.00 83.44 310 TRP A C 1
ATOM 2387 O O . TRP A 1 310 ? 3.555 -11.232 -13.217 1.00 83.44 310 TRP A O 1
ATOM 2397 N N . ILE A 1 311 ? 2.327 -12.940 -12.414 1.00 84.06 311 ILE A N 1
ATOM 2398 C CA . ILE A 1 311 ? 3.439 -13.696 -11.846 1.00 84.06 311 ILE A CA 1
ATOM 2399 C C . ILE A 1 311 ? 3.414 -15.145 -12.311 1.00 84.06 311 ILE A C 1
ATOM 2401 O O . ILE A 1 311 ? 2.365 -15.788 -12.349 1.00 84.06 311 ILE A O 1
ATOM 2405 N N . ASN A 1 312 ? 4.598 -15.679 -12.597 1.00 75.88 312 ASN A N 1
ATOM 2406 C CA . ASN A 1 312 ? 4.799 -17.100 -12.823 1.00 75.88 312 ASN A CA 1
ATOM 2407 C C . ASN A 1 312 ? 6.131 -17.547 -12.228 1.00 75.88 312 ASN A C 1
ATOM 2409 O O . ASN A 1 312 ? 7.187 -17.096 -12.653 1.00 75.88 312 ASN A O 1
ATOM 2413 N N . THR A 1 313 ? 6.090 -18.450 -11.255 1.00 78.25 313 THR A N 1
ATOM 2414 C CA . THR A 1 313 ? 7.271 -18.910 -10.505 1.00 78.25 313 THR A CA 1
ATOM 2415 C C . THR A 1 313 ? 8.118 -19.940 -11.253 1.00 78.25 313 THR A C 1
ATOM 2417 O O . THR A 1 313 ? 9.273 -20.155 -10.891 1.00 78.25 313 THR A O 1
ATOM 2420 N N . SER A 1 314 ? 7.563 -20.578 -12.288 1.00 79.62 314 SER A N 1
ATOM 2421 C CA . SER A 1 314 ? 8.238 -21.631 -13.060 1.00 79.62 314 SER A CA 1
ATOM 2422 C C . SER A 1 314 ? 9.039 -21.079 -14.238 1.00 79.62 314 SER A C 1
ATOM 2424 O O . SER A 1 314 ? 9.998 -21.713 -14.675 1.00 79.62 314 SER A O 1
ATOM 2426 N N . MET A 1 315 ? 8.659 -19.902 -14.740 1.00 80.62 315 MET A N 1
ATOM 2427 C CA . MET A 1 315 ? 9.289 -19.287 -15.904 1.00 80.62 315 MET A CA 1
ATOM 2428 C C . MET A 1 315 ? 10.686 -18.745 -15.609 1.00 80.62 315 MET A C 1
ATOM 2430 O O . MET A 1 315 ? 10.972 -18.241 -14.518 1.00 80.62 315 MET A O 1
ATOM 2434 N N . ARG A 1 316 ? 11.548 -18.801 -16.626 1.00 84.94 316 ARG A N 1
ATOM 2435 C CA . ARG A 1 316 ? 12.865 -18.146 -16.618 1.00 84.94 316 ARG A CA 1
ATOM 2436 C C . ARG A 1 316 ? 12.786 -16.733 -17.185 1.00 84.94 316 ARG A C 1
ATOM 2438 O O . ARG A 1 316 ? 11.864 -16.387 -17.916 1.00 84.94 316 ARG A O 1
ATOM 2445 N N . LEU A 1 317 ? 13.809 -15.926 -16.917 1.00 87.12 317 LEU A N 1
ATOM 2446 C CA . LEU A 1 317 ? 13.859 -14.534 -17.371 1.00 87.12 317 LEU A CA 1
ATOM 2447 C C . LEU A 1 317 ? 13.738 -14.375 -18.901 1.00 87.12 317 LEU A C 1
ATOM 2449 O O . LEU A 1 317 ? 13.034 -13.487 -19.365 1.00 87.12 317 LEU A O 1
ATOM 2453 N N . GLN A 1 318 ? 14.378 -15.255 -19.679 1.00 88.56 318 GLN A N 1
ATOM 2454 C CA . GLN A 1 318 ? 14.283 -15.246 -21.149 1.00 88.56 318 GLN A CA 1
ATOM 2455 C C . GLN A 1 318 ? 12.869 -15.584 -21.644 1.00 88.56 318 GLN A C 1
ATOM 2457 O O . GLN A 1 318 ? 12.399 -15.023 -22.626 1.00 88.56 318 GLN A O 1
ATOM 2462 N N . GLU A 1 319 ? 12.165 -16.483 -20.953 1.00 90.69 319 GLU A N 1
ATOM 2463 C CA . GLU A 1 319 ? 10.768 -16.807 -21.266 1.00 90.69 319 GLU A CA 1
ATOM 2464 C C . GLU A 1 319 ? 9.852 -15.628 -20.919 1.00 90.69 319 GLU A C 1
ATOM 2466 O O . GLU A 1 319 ? 8.933 -15.320 -21.670 1.00 90.69 319 GLU A O 1
ATOM 2471 N N . CYS A 1 320 ? 10.155 -14.922 -19.826 1.00 90.62 320 CYS A N 1
ATOM 2472 C CA . CYS A 1 320 ? 9.453 -13.714 -19.401 1.00 90.62 320 CYS A CA 1
ATOM 2473 C C . CYS A 1 320 ? 9.511 -12.609 -20.467 1.00 90.62 320 CYS A C 1
ATOM 2475 O O . CYS A 1 320 ? 8.501 -11.980 -20.776 1.00 90.62 320 CYS A O 1
ATOM 2477 N N . GLU A 1 321 ? 10.684 -12.420 -21.077 1.00 92.19 321 GLU A N 1
ATOM 2478 C CA . GLU A 1 321 ? 10.885 -11.486 -22.187 1.00 92.19 321 GLU A CA 1
ATOM 2479 C C . GLU A 1 321 ? 9.995 -11.838 -23.387 1.00 92.19 321 GLU A C 1
ATOM 2481 O O . GLU A 1 321 ? 9.269 -10.987 -23.906 1.00 92.19 321 GLU A O 1
ATOM 2486 N N . VAL A 1 322 ? 9.995 -13.113 -23.789 1.00 91.44 322 VAL A N 1
ATOM 2487 C CA . VAL A 1 322 ? 9.191 -13.608 -24.915 1.00 91.44 322 VAL A CA 1
ATOM 2488 C C . VAL A 1 322 ? 7.692 -13.460 -24.642 1.00 91.44 322 VAL A C 1
ATOM 2490 O O . VAL A 1 322 ? 6.952 -13.020 -25.522 1.00 91.44 322 VAL A O 1
ATOM 2493 N N . GLU A 1 323 ? 7.229 -13.794 -23.438 1.00 91.75 323 GLU A N 1
ATOM 2494 C CA . GLU A 1 323 ? 5.822 -13.629 -23.051 1.00 91.75 323 GLU A CA 1
ATOM 2495 C C . GLU A 1 323 ? 5.401 -12.155 -23.011 1.00 91.75 323 GLU A C 1
ATOM 2497 O O . GLU A 1 323 ? 4.324 -11.805 -23.498 1.00 91.75 323 GLU A O 1
ATOM 2502 N N . CYS A 1 324 ? 6.269 -11.267 -22.520 1.00 92.19 324 CYS A N 1
ATOM 2503 C CA . CYS A 1 324 ? 6.010 -9.831 -22.542 1.00 92.19 324 CYS A CA 1
ATOM 2504 C C . CYS A 1 324 ? 5.904 -9.295 -23.979 1.00 92.19 324 CYS A C 1
ATOM 2506 O O . CYS A 1 324 ? 4.982 -8.542 -24.285 1.00 92.19 324 CYS A O 1
ATOM 2508 N N . LEU A 1 325 ? 6.785 -9.718 -24.894 1.00 90.50 325 LEU A N 1
ATOM 2509 C CA . LEU A 1 325 ? 6.741 -9.283 -26.298 1.00 90.50 325 LEU A CA 1
ATOM 2510 C C . LEU A 1 325 ? 5.463 -9.720 -27.022 1.00 90.50 325 LEU A C 1
ATOM 2512 O O . LEU A 1 325 ? 4.934 -8.949 -27.824 1.00 90.50 325 LEU A O 1
ATOM 2516 N N . LYS A 1 326 ? 4.938 -10.916 -26.717 1.00 89.00 326 LYS A N 1
AT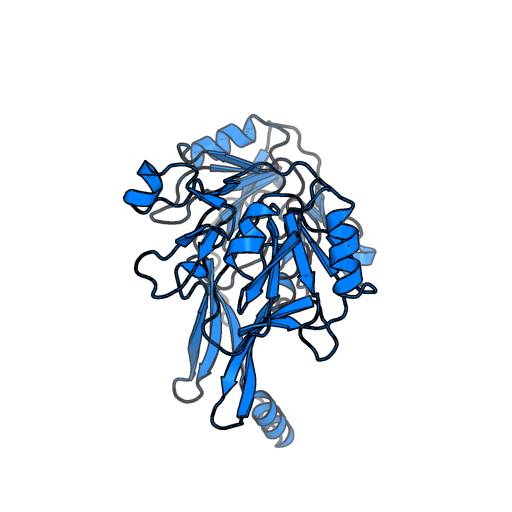OM 2517 C CA . LYS A 1 326 ? 3.670 -11.418 -27.283 1.00 89.00 326 LYS A CA 1
ATOM 2518 C C . LYS A 1 326 ? 2.466 -10.567 -26.885 1.00 89.00 326 LYS A C 1
ATOM 2520 O O . LYS A 1 326 ? 1.505 -10.484 -27.646 1.00 89.00 326 LYS A O 1
ATOM 2525 N N . ASN A 1 327 ? 2.492 -9.964 -25.699 1.00 88.25 327 ASN A N 1
ATOM 2526 C CA . ASN A 1 327 ? 1.390 -9.162 -25.190 1.00 88.25 327 ASN A CA 1
ATOM 2527 C C . ASN A 1 327 ? 1.687 -7.671 -25.368 1.00 88.25 327 ASN A C 1
ATOM 2529 O O . ASN A 1 327 ? 2.492 -7.109 -24.633 1.00 88.25 327 ASN A O 1
ATOM 2533 N N . CYS A 1 328 ? 1.013 -7.007 -26.306 1.00 87.25 328 CYS A N 1
ATOM 2534 C CA . CYS A 1 328 ? 1.241 -5.588 -26.608 1.00 87.25 328 CYS A CA 1
ATOM 2535 C C . CYS A 1 328 ? 0.975 -4.632 -25.438 1.00 87.25 328 CYS A C 1
ATOM 2537 O O . CYS A 1 328 ? 1.509 -3.527 -25.425 1.00 87.25 328 CYS A O 1
ATOM 2539 N N . SER A 1 329 ? 0.192 -5.053 -24.445 1.00 88.75 329 SER A N 1
ATOM 2540 C CA . SER A 1 329 ? -0.036 -4.258 -23.239 1.00 88.75 329 SER A CA 1
ATOM 2541 C C . SER A 1 329 ? 1.114 -4.367 -22.237 1.00 88.75 329 SER A C 1
ATOM 2543 O O . SER A 1 329 ? 1.173 -3.570 -21.312 1.00 88.75 329 SER A O 1
ATOM 2545 N N . CYS A 1 330 ? 2.030 -5.331 -22.377 1.00 91.56 330 CYS A N 1
ATOM 2546 C CA . CYS A 1 330 ? 3.127 -5.500 -21.426 1.00 91.56 330 CYS A CA 1
ATOM 2547 C C . CYS A 1 330 ? 4.090 -4.304 -21.476 1.00 91.56 330 CYS A C 1
ATOM 2549 O O . CYS A 1 330 ? 4.651 -3.999 -22.532 1.00 91.56 330 CYS A O 1
ATOM 2551 N N . THR A 1 331 ? 4.300 -3.644 -20.336 1.00 92.00 331 THR A N 1
ATOM 2552 C CA . THR A 1 331 ? 5.120 -2.432 -20.195 1.00 92.00 331 THR A CA 1
ATOM 2553 C C . THR A 1 331 ? 6.510 -2.713 -19.634 1.00 92.00 331 THR A C 1
ATOM 2555 O O . THR A 1 331 ? 7.467 -2.032 -20.015 1.00 92.00 331 THR A O 1
ATOM 2558 N N . ALA A 1 332 ? 6.644 -3.716 -18.766 1.00 94.56 332 ALA A N 1
ATOM 2559 C CA . ALA A 1 332 ? 7.918 -4.136 -18.198 1.00 94.56 332 ALA A CA 1
ATOM 2560 C C . ALA A 1 332 ? 7.869 -5.573 -17.674 1.00 94.56 332 ALA A C 1
ATOM 2562 O O . ALA A 1 332 ? 6.795 -6.111 -17.399 1.00 94.56 332 ALA A O 1
ATOM 2563 N N . TYR A 1 333 ? 9.048 -6.158 -17.466 1.00 93.69 333 TYR A N 1
ATOM 2564 C CA . TYR A 1 333 ? 9.192 -7.423 -16.759 1.00 93.69 333 TYR A CA 1
ATOM 2565 C C . TYR A 1 333 ? 10.388 -7.445 -15.805 1.00 93.69 333 TYR A C 1
ATOM 2567 O O . TYR A 1 333 ? 11.296 -6.615 -15.883 1.00 93.69 333 TYR A O 1
ATOM 2575 N N . ALA A 1 334 ? 10.393 -8.404 -14.884 1.00 91.50 334 ALA A N 1
ATOM 2576 C CA . ALA A 1 334 ? 11.509 -8.656 -13.980 1.00 91.50 334 ALA A CA 1
ATOM 2577 C C . ALA A 1 334 ? 11.557 -10.124 -13.539 1.00 91.50 334 ALA A C 1
ATOM 2579 O O . ALA A 1 334 ? 10.593 -10.873 -13.693 1.00 91.50 334 ALA A O 1
ATOM 2580 N N . ASP A 1 335 ? 12.684 -10.517 -12.952 1.00 84.38 335 ASP A N 1
ATOM 2581 C CA . ASP A 1 335 ? 12.806 -11.768 -12.209 1.00 84.38 335 ASP A CA 1
ATOM 2582 C C . ASP A 1 335 ? 11.988 -11.724 -10.906 1.00 84.38 335 ASP A C 1
ATOM 2584 O O . ASP A 1 335 ? 11.750 -10.652 -10.347 1.00 84.38 335 ASP A O 1
ATOM 2588 N N . LEU A 1 336 ? 11.577 -12.874 -10.374 1.00 71.06 336 LEU A N 1
ATOM 2589 C CA . LEU A 1 336 ? 10.992 -12.941 -9.028 1.00 71.06 336 LEU A CA 1
ATOM 2590 C C . LEU A 1 336 ? 12.092 -13.024 -7.954 1.00 71.06 336 LEU A C 1
ATOM 2592 O O . LEU A 1 336 ? 12.124 -12.200 -7.039 1.00 71.06 336 LEU A O 1
ATOM 2596 N N . ASN A 1 337 ? 13.025 -13.974 -8.102 1.00 61.88 337 ASN A N 1
ATOM 2597 C CA . ASN A 1 337 ? 14.128 -14.223 -7.167 1.00 61.88 337 ASN A CA 1
ATOM 2598 C C . ASN A 1 337 ? 15.466 -13.641 -7.642 1.00 61.88 337 ASN A C 1
ATOM 2600 O O . ASN A 1 337 ? 15.873 -13.865 -8.774 1.00 61.88 337 ASN A O 1
ATOM 2604 N N . VAL A 1 338 ? 16.210 -13.005 -6.726 1.00 55.62 338 VAL A N 1
ATOM 2605 C CA . VAL A 1 338 ? 17.553 -12.430 -6.984 1.00 55.62 338 VAL A CA 1
ATOM 2606 C C . VAL A 1 338 ? 18.689 -13.442 -6.713 1.00 55.62 338 VAL A C 1
ATOM 2608 O O . VAL A 1 338 ? 19.869 -13.098 -6.764 1.00 55.62 338 VAL A O 1
ATOM 2611 N N . THR A 1 339 ? 18.379 -14.700 -6.377 1.00 49.91 339 THR A N 1
ATOM 2612 C CA . THR A 1 339 ? 19.400 -15.741 -6.162 1.00 49.91 339 THR A CA 1
ATOM 2613 C C . THR A 1 339 ? 19.993 -16.229 -7.487 1.00 49.91 339 THR A C 1
ATOM 2615 O O . THR A 1 339 ? 19.377 -16.116 -8.546 1.00 49.91 339 THR A O 1
ATOM 2618 N N . VAL A 1 340 ? 21.227 -16.749 -7.432 1.00 40.75 340 VAL A N 1
ATOM 2619 C CA . VAL A 1 340 ? 22.012 -17.194 -8.597 1.00 40.75 340 VAL A CA 1
ATOM 2620 C C . VAL A 1 340 ? 21.196 -18.183 -9.438 1.00 40.75 340 VAL A C 1
ATOM 2622 O O . VAL A 1 340 ? 20.997 -19.326 -9.037 1.00 40.75 340 VAL A O 1
ATOM 2625 N N . GLY A 1 341 ? 20.705 -17.719 -10.591 1.00 51.50 341 GLY A N 1
ATOM 2626 C CA . GLY A 1 341 ? 19.851 -18.484 -11.506 1.00 51.50 341 GLY A CA 1
ATOM 2627 C C . GLY A 1 341 ? 18.469 -17.881 -11.783 1.00 51.50 341 GLY A C 1
ATOM 2628 O O . GLY A 1 341 ? 17.830 -18.345 -12.720 1.00 51.50 341 GLY A O 1
ATOM 2629 N N . GLY A 1 342 ? 18.035 -16.860 -11.027 1.00 55.56 342 GLY A N 1
ATOM 2630 C CA . GLY A 1 342 ? 16.863 -16.018 -11.307 1.00 55.56 342 GLY A CA 1
ATOM 2631 C C . GLY A 1 342 ? 15.622 -16.782 -11.774 1.00 55.56 342 GLY A C 1
ATOM 2632 O O . GLY A 1 342 ? 15.299 -16.763 -12.962 1.00 55.56 342 GLY A O 1
ATOM 2633 N N . SER A 1 343 ? 14.942 -17.483 -10.863 1.00 65.25 343 SER A N 1
ATOM 2634 C CA . SER A 1 343 ? 13.679 -18.160 -11.175 1.00 65.25 343 SER A CA 1
ATOM 2635 C C . SER A 1 343 ? 12.474 -17.255 -10.917 1.00 65.25 343 SER A C 1
ATOM 2637 O O . SER A 1 343 ? 12.438 -16.493 -9.946 1.00 65.25 343 SER A O 1
ATOM 2639 N N . GLY A 1 344 ? 11.479 -17.365 -11.793 1.00 76.12 344 GLY A N 1
ATOM 2640 C CA . GLY A 1 344 ? 10.220 -16.643 -11.732 1.00 76.12 344 GLY A CA 1
ATOM 2641 C C . GLY A 1 344 ? 10.196 -15.371 -12.582 1.00 76.12 344 GLY A C 1
ATOM 2642 O O . GLY A 1 344 ? 11.204 -14.691 -12.759 1.00 76.12 344 GLY A O 1
ATOM 2643 N N . CYS A 1 345 ? 9.012 -15.065 -13.096 1.00 86.62 345 CYS A N 1
ATOM 2644 C CA . CYS A 1 345 ? 8.701 -13.982 -14.014 1.00 86.62 345 CYS A CA 1
ATOM 2645 C C . CYS A 1 345 ? 7.634 -13.073 -13.404 1.00 86.62 345 CYS A C 1
ATOM 2647 O O . CYS A 1 345 ? 6.615 -13.555 -12.903 1.00 86.62 345 CYS A O 1
ATOM 2649 N N . LEU A 1 346 ? 7.874 -11.767 -13.475 1.00 90.00 346 LEU A N 1
ATOM 2650 C CA . LEU A 1 346 ? 6.925 -10.709 -13.155 1.00 90.00 346 LEU A CA 1
ATOM 2651 C C . LEU A 1 346 ? 6.676 -9.891 -14.418 1.00 90.00 346 LEU A C 1
ATOM 2653 O O . LEU A 1 346 ? 7.639 -9.437 -15.030 1.00 90.00 346 LEU A O 1
ATOM 2657 N N . LEU A 1 347 ? 5.411 -9.687 -14.780 1.00 90.69 347 LEU A N 1
ATOM 2658 C CA . LEU A 1 347 ? 4.988 -8.853 -15.906 1.00 90.69 347 LEU A CA 1
ATOM 2659 C C . LEU A 1 347 ? 4.096 -7.714 -15.412 1.00 90.69 347 LEU A C 1
ATOM 2661 O O . LEU A 1 347 ? 3.199 -7.941 -14.602 1.00 90.69 347 LEU A O 1
ATOM 2665 N N . TRP A 1 348 ? 4.299 -6.517 -15.952 1.00 93.44 348 TRP A N 1
ATOM 2666 C CA . TRP A 1 348 ? 3.432 -5.355 -15.749 1.00 93.44 348 TRP A CA 1
ATOM 2667 C C . TRP A 1 348 ? 2.771 -4.956 -17.066 1.00 93.44 348 TRP A C 1
ATOM 2669 O O . TRP A 1 348 ? 3.380 -5.098 -18.126 1.00 93.44 348 TRP A O 1
ATOM 2679 N N . PHE A 1 349 ? 1.534 -4.450 -17.000 1.00 89.69 349 PHE A N 1
ATOM 2680 C CA . PHE A 1 349 ? 0.723 -4.124 -18.188 1.00 89.69 349 PHE A CA 1
ATOM 2681 C C . PHE A 1 349 ? 0.214 -2.680 -18.239 1.00 89.69 349 PHE A C 1
ATOM 2683 O O . PHE A 1 349 ? -0.479 -2.293 -19.175 1.00 89.69 349 PHE A O 1
ATOM 2690 N N . GLU A 1 350 ? 0.519 -1.886 -17.221 1.00 88.44 350 GLU A N 1
ATOM 2691 C CA . GLU A 1 350 ? 0.088 -0.495 -17.118 1.00 88.44 350 GLU A CA 1
ATOM 2692 C C . GLU A 1 350 ? 1.264 0.389 -16.687 1.00 88.44 350 GLU A C 1
ATOM 2694 O O . GLU A 1 350 ? 2.431 -0.021 -16.762 1.00 88.44 350 GLU A O 1
ATOM 2699 N N . ASP A 1 351 ? 0.945 1.613 -16.269 1.00 92.94 351 ASP A N 1
ATOM 2700 C CA . ASP A 1 351 ? 1.892 2.560 -15.711 1.00 92.94 351 ASP A CA 1
ATOM 2701 C C . ASP A 1 351 ? 2.664 1.948 -14.540 1.00 92.94 351 ASP A C 1
ATOM 2703 O O . ASP A 1 351 ? 2.101 1.346 -13.624 1.00 92.94 351 ASP A O 1
ATOM 2707 N N . LEU A 1 352 ? 3.979 2.133 -14.564 1.00 94.44 352 LEU A N 1
ATOM 2708 C CA . LEU A 1 352 ? 4.867 1.621 -13.532 1.00 94.44 352 LEU A CA 1
ATOM 2709 C C . LEU A 1 352 ? 4.971 2.654 -12.408 1.00 94.44 352 LEU A C 1
ATOM 2711 O O . LEU A 1 352 ? 5.468 3.759 -12.629 1.00 94.44 352 LEU A O 1
ATOM 2715 N N . VAL A 1 353 ? 4.515 2.306 -11.207 1.00 93.25 353 VAL A N 1
ATOM 2716 C CA . VAL A 1 353 ? 4.450 3.229 -10.062 1.00 93.25 353 VAL A CA 1
ATOM 2717 C C . VAL A 1 353 ? 5.352 2.740 -8.930 1.00 93.25 353 VAL A C 1
ATOM 2719 O O . VAL A 1 353 ? 5.607 1.546 -8.791 1.00 93.25 353 VAL A O 1
ATOM 2722 N N . ASP A 1 354 ? 5.844 3.679 -8.115 1.00 90.94 354 ASP A N 1
ATOM 2723 C CA . ASP A 1 354 ? 6.603 3.408 -6.882 1.00 90.94 354 ASP A CA 1
ATOM 2724 C C . ASP A 1 354 ? 7.997 2.774 -7.104 1.00 90.94 354 ASP A C 1
ATOM 2726 O O . ASP A 1 354 ? 8.534 2.042 -6.265 1.00 90.94 354 ASP A O 1
ATOM 2730 N N . ILE A 1 355 ? 8.620 3.114 -8.239 1.00 91.50 355 ILE A N 1
ATOM 2731 C CA . ILE A 1 355 ? 9.991 2.719 -8.580 1.00 91.50 355 ILE A CA 1
ATOM 2732 C C . ILE A 1 355 ? 10.998 3.648 -7.897 1.00 91.50 355 ILE A C 1
ATOM 2734 O O . ILE A 1 355 ? 10.880 4.876 -7.913 1.00 91.50 355 ILE A O 1
ATOM 2738 N N . ARG A 1 356 ? 12.069 3.060 -7.363 1.00 88.56 356 ARG A N 1
ATOM 2739 C CA . ARG A 1 356 ? 13.158 3.801 -6.720 1.00 88.56 356 ARG A CA 1
ATOM 2740 C C . ARG A 1 356 ? 14.529 3.230 -7.059 1.00 88.56 356 ARG A C 1
ATOM 2742 O O . ARG A 1 356 ? 14.704 2.015 -7.087 1.00 88.56 356 ARG A O 1
ATOM 2749 N N . LYS A 1 357 ? 15.527 4.105 -7.183 1.00 88.62 357 LYS A N 1
ATOM 2750 C CA . LYS A 1 357 ? 16.945 3.747 -7.253 1.00 88.62 357 LYS A CA 1
ATOM 2751 C C . LYS A 1 357 ? 17.499 3.364 -5.874 1.00 88.62 357 LYS A C 1
ATOM 2753 O O . LYS A 1 357 ? 17.249 4.030 -4.866 1.00 88.62 357 LYS A O 1
ATOM 2758 N N . LEU A 1 358 ? 18.255 2.274 -5.830 1.00 82.06 358 LEU A N 1
ATOM 2759 C CA . LEU A 1 358 ? 18.917 1.748 -4.639 1.00 82.06 358 LEU A CA 1
ATOM 2760 C C . LEU A 1 358 ? 20.411 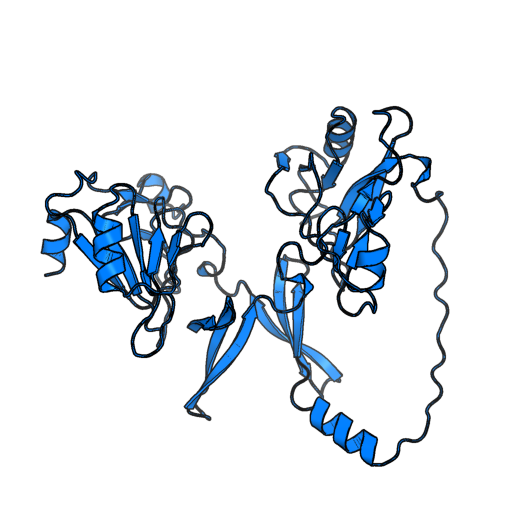2.107 -4.682 1.00 82.06 358 LEU A C 1
ATOM 2762 O O . LEU A 1 358 ? 21.065 1.908 -5.704 1.00 82.06 358 LEU A O 1
ATOM 2766 N N . GLU A 1 359 ? 20.944 2.624 -3.572 1.00 67.31 359 GLU A N 1
ATOM 2767 C CA . GLU A 1 359 ? 22.326 3.129 -3.496 1.00 67.31 359 GLU A CA 1
ATOM 2768 C C . GLU A 1 359 ? 23.389 2.008 -3.431 1.00 67.31 359 GLU A C 1
ATOM 2770 O O . GLU A 1 359 ? 24.495 2.206 -3.923 1.00 67.31 359 GLU A O 1
ATOM 2775 N N . GLU A 1 360 ? 23.074 0.797 -2.936 1.00 61.53 360 GLU A N 1
ATOM 2776 C CA . GLU A 1 360 ? 24.077 -0.275 -2.753 1.00 61.53 360 GLU A CA 1
ATOM 2777 C C . GLU A 1 360 ? 23.572 -1.704 -3.044 1.00 61.53 360 GLU A C 1
ATOM 2779 O O . GLU A 1 360 ? 22.420 -2.037 -2.755 1.00 61.53 360 GLU A O 1
ATOM 2784 N N . ALA A 1 361 ? 24.488 -2.513 -3.616 1.00 50.28 361 ALA A N 1
ATOM 2785 C CA . ALA A 1 361 ? 24.570 -3.977 -3.825 1.00 50.28 361 ALA A CA 1
ATOM 2786 C C . ALA A 1 361 ? 23.298 -4.807 -4.135 1.00 50.28 361 ALA A C 1
ATOM 2788 O O . ALA A 1 361 ? 23.342 -6.036 -4.157 1.00 50.28 361 ALA A O 1
ATOM 2789 N N . ALA A 1 362 ? 22.171 -4.173 -4.442 1.00 57.25 362 ALA A N 1
ATOM 2790 C CA . ALA A 1 362 ? 20.983 -4.860 -4.921 1.00 57.25 362 ALA A CA 1
ATOM 2791 C C . ALA A 1 362 ? 21.116 -5.169 -6.421 1.00 57.25 362 ALA A C 1
ATOM 2793 O O . ALA A 1 362 ? 21.068 -4.262 -7.248 1.00 57.25 362 ALA A O 1
ATOM 2794 N N . ASN A 1 363 ? 21.202 -6.450 -6.786 1.00 66.69 363 ASN A N 1
ATOM 2795 C CA . ASN A 1 363 ? 21.195 -6.906 -8.186 1.00 66.69 363 ASN A CA 1
ATOM 2796 C C . ASN A 1 363 ? 19.786 -6.943 -8.816 1.00 66.69 363 ASN A C 1
ATOM 2798 O O . ASN A 1 363 ? 19.564 -7.650 -9.793 1.00 66.69 363 ASN A O 1
ATOM 2802 N N . GLN A 1 364 ? 18.824 -6.189 -8.274 1.00 78.94 364 GLN A N 1
ATOM 2803 C CA . GLN A 1 364 ? 17.474 -6.135 -8.837 1.00 78.94 364 GLN A CA 1
ATOM 2804 C C . GLN A 1 364 ? 17.468 -5.337 -10.137 1.00 78.94 364 GLN A C 1
ATOM 2806 O O . GLN A 1 364 ? 17.935 -4.192 -10.174 1.00 78.94 364 GLN A O 1
ATOM 2811 N N . LYS A 1 365 ? 16.918 -5.955 -11.183 1.00 88.62 365 LYS A N 1
ATOM 2812 C CA . LYS A 1 365 ? 16.739 -5.355 -12.501 1.00 88.62 365 LYS A CA 1
ATOM 2813 C C . LYS A 1 365 ? 15.255 -5.274 -12.841 1.00 88.62 365 LYS A C 1
ATOM 2815 O O . LYS A 1 365 ? 14.478 -6.153 -12.476 1.00 88.62 365 LYS A O 1
ATOM 2820 N N . LEU A 1 366 ? 14.889 -4.213 -13.546 1.00 92.56 366 LEU A N 1
ATOM 2821 C CA . LEU A 1 366 ? 13.588 -4.041 -14.181 1.00 92.56 366 LEU A CA 1
ATOM 2822 C C . LEU A 1 366 ? 13.826 -3.815 -15.673 1.00 92.56 366 LEU A C 1
ATOM 2824 O O . LEU A 1 366 ? 14.576 -2.915 -16.038 1.00 92.56 366 LEU A O 1
ATOM 2828 N N . TYR A 1 367 ? 13.207 -4.622 -16.523 1.00 94.06 367 TYR A N 1
ATOM 2829 C CA . TYR A 1 367 ? 13.342 -4.538 -17.972 1.00 94.06 367 TYR A CA 1
ATOM 2830 C C . TYR A 1 367 ? 12.147 -3.777 -18.533 1.00 94.06 367 TYR A C 1
ATOM 2832 O O . TYR A 1 367 ? 11.015 -4.245 -18.450 1.00 94.06 367 TYR A O 1
ATOM 2840 N N . ILE A 1 368 ? 12.389 -2.583 -19.066 1.00 93.94 368 ILE A N 1
ATOM 2841 C CA . ILE A 1 368 ? 11.340 -1.656 -19.508 1.00 93.94 368 ILE A CA 1
ATOM 2842 C C . ILE A 1 368 ? 11.209 -1.745 -21.021 1.00 93.94 368 ILE A C 1
ATOM 2844 O O . ILE A 1 368 ? 12.206 -1.603 -21.728 1.00 93.94 368 ILE A O 1
ATOM 2848 N N . ARG A 1 369 ? 9.986 -1.958 -21.517 1.00 92.12 369 ARG A N 1
ATOM 2849 C CA . ARG A 1 369 ? 9.714 -2.103 -22.950 1.00 92.12 369 ARG A CA 1
ATOM 2850 C C . ARG A 1 369 ? 9.801 -0.765 -23.671 1.00 92.12 369 ARG A C 1
ATOM 2852 O O . ARG A 1 369 ? 9.060 0.171 -23.344 1.00 92.12 369 ARG A O 1
ATOM 2859 N N . VAL A 1 370 ? 10.633 -0.697 -24.700 1.00 90.56 370 VAL A N 1
ATOM 2860 C CA . VAL A 1 370 ? 10.909 0.515 -25.481 1.00 90.56 370 VAL A CA 1
ATOM 2861 C C . VAL A 1 370 ? 10.889 0.236 -26.989 1.00 90.56 370 VAL A C 1
ATOM 2863 O O . VAL A 1 370 ? 11.099 -0.907 -27.408 1.00 90.56 370 VAL A O 1
ATOM 2866 N N . PRO A 1 371 ? 10.631 1.260 -27.823 1.00 87.69 371 PRO A N 1
ATOM 2867 C CA . PRO A 1 371 ? 10.712 1.128 -29.276 1.00 87.69 371 PRO A CA 1
ATOM 2868 C C . PRO A 1 371 ? 12.156 0.922 -29.761 1.00 87.69 371 PRO A C 1
ATOM 2870 O O . PRO A 1 371 ? 13.121 1.308 -29.096 1.00 87.69 371 PRO A O 1
ATOM 2873 N N . ALA A 1 372 ? 12.304 0.397 -30.982 1.00 82.88 372 ALA A N 1
ATOM 2874 C CA . ALA A 1 372 ? 13.596 0.122 -31.628 1.00 82.88 372 ALA A CA 1
ATOM 2875 C C . ALA A 1 372 ? 14.555 1.317 -31.640 1.00 82.88 372 ALA A C 1
ATOM 2877 O O . ALA A 1 372 ? 15.773 1.160 -31.555 1.00 82.88 372 ALA A O 1
ATOM 2878 N N . SER A 1 373 ? 13.994 2.518 -31.805 1.00 80.25 373 SER A N 1
ATOM 2879 C CA . SER A 1 373 ? 14.741 3.772 -31.873 1.00 80.25 373 SER A CA 1
ATOM 2880 C C . SER A 1 373 ? 15.535 4.035 -30.602 1.00 80.25 373 SER A C 1
ATOM 2882 O O . SER A 1 373 ? 16.648 4.547 -30.679 1.00 80.25 373 SER A O 1
ATOM 2884 N N . ASP A 1 374 ? 14.981 3.651 -29.453 1.00 80.44 374 ASP A N 1
ATOM 2885 C CA . ASP A 1 374 ? 15.564 3.942 -28.150 1.00 80.44 374 ASP A CA 1
ATOM 2886 C C . ASP A 1 374 ? 16.637 2.913 -27.789 1.00 80.44 374 ASP A C 1
ATOM 2888 O O . ASP A 1 374 ? 17.618 3.264 -27.144 1.00 80.44 374 ASP A O 1
ATOM 2892 N N . LEU A 1 375 ? 16.535 1.676 -28.288 1.00 75.06 375 LEU A N 1
ATOM 2893 C CA . LEU A 1 375 ? 17.574 0.651 -28.113 1.00 75.06 375 LEU A CA 1
ATOM 2894 C C . LEU A 1 375 ? 18.917 1.065 -28.729 1.00 75.06 375 LEU A C 1
ATOM 2896 O O . LEU A 1 375 ? 19.968 0.741 -28.187 1.00 75.06 375 LEU A O 1
ATOM 2900 N N . ARG A 1 376 ? 18.894 1.827 -29.832 1.00 65.06 376 ARG A N 1
ATOM 2901 C CA . ARG A 1 376 ? 20.104 2.316 -30.524 1.00 65.06 376 ARG A CA 1
ATOM 2902 C C . ARG A 1 376 ? 20.877 3.386 -29.751 1.00 65.06 376 ARG A C 1
ATOM 2904 O O . ARG A 1 376 ? 21.963 3.752 -30.173 1.00 65.06 376 ARG A O 1
ATOM 2911 N N . ILE A 1 377 ? 20.303 3.930 -28.679 1.00 62.38 377 ILE A N 1
ATOM 2912 C CA . ILE A 1 377 ? 20.951 4.939 -27.828 1.00 62.38 377 ILE A CA 1
ATOM 2913 C C . ILE A 1 377 ? 21.792 4.260 -26.728 1.00 62.38 377 ILE A C 1
ATOM 2915 O O . ILE A 1 377 ? 22.681 4.889 -26.159 1.00 62.38 377 ILE A O 1
ATOM 2919 N N . TYR A 1 378 ? 21.530 2.979 -26.441 1.00 55.22 378 TYR A N 1
ATOM 2920 C CA . TYR A 1 378 ? 22.149 2.209 -25.354 1.00 55.22 378 TYR A CA 1
ATOM 2921 C C . TYR A 1 378 ? 23.000 1.014 -25.836 1.00 55.22 378 TYR A C 1
ATOM 2923 O O . TYR A 1 378 ? 23.511 0.265 -25.001 1.00 55.22 378 TYR A O 1
ATOM 2931 N N . LEU A 1 379 ? 23.144 0.846 -27.155 1.00 43.56 379 LEU A N 1
ATOM 2932 C CA . LEU A 1 379 ? 24.086 -0.048 -27.845 1.00 43.56 379 LEU A CA 1
ATOM 2933 C C . LEU A 1 379 ? 25.182 0.800 -28.488 1.00 43.56 379 LEU A C 1
ATOM 2935 O O . LEU A 1 379 ? 26.352 0.359 -28.456 1.00 43.56 379 LEU A O 1
#

Foldseek 3Di:
DWAQDPVRWTFDWDQDPVVRDTDGPATPVNDQLSPWQSQAWQWEAEPPPPLRIDHHQQWDQPDPVCVVVNNRNSPTDGPDDDPAQPQKAWDKDFQKDFFDDPAKDWDQQDAPVRQRVVLSNDSQWFKKWAPDQPPPGTTIMTGRDTGISMYHAPDRQRGIIIGMHGNVRHDDDDDDDDDDDDDDDDDDDDPVVVVVVVVCLPWDWHWHQDSVRWIFIWTQDPVVRDTDGPDIPPPDCLSDWQSQAFQWAAEPPDPLRIDHDQQWDQPDPVCSVVNNRNSPTDGPDDDPAQPQKAWDKDFQKDFFDDPAKDKDQADAPVVLRVVLRVDSQWFKKWFNDPPDRGGMIMTGRDTGISMYHHPDDDGTIMIGMHGNVRVVVVD

InterPro domains:
  IPR000858 S-locus glycoprotein domain [PF00954] (4-63)
  IPR000858 S-locus glycoprotein domain [PF00954] (203-268)
  IPR003609 PAN/Apple domain [PF08276] (84-150)
  IPR003609 PAN/Apple domain [PF08276] (289-355)
  IPR003609 PAN/Apple domain [PS50948] (84-166)
  IPR003609 PAN/Apple domain [PS50948] (289-371)
  IPR003609 PAN/Apple domain [SM00473] (85-165)
  IPR003609 PAN/Apple domain [SM00473] (290-370)

Sequence (379 aa):
MSALSYSDALQRLIWDNSTLQWLVQVALPCDQCDNYGKCGSNAICTINDPRICSCLAGYVPKSSQEWDVLIWSGGCVRKVPLGCPAGEGFFALERVKKPDLLQYRINTSMTLQECEVECLKNCSCTAYANSNVTGGGSGCLLWFEDLVDIRKLDEAANNKLYIRVPASDLPPISEPKKKKNVVVVPVAGDASIAVVLLIVSFSIWKCRLGKEGTVQRLIWDNSTLEWLVQVALPRHQCDNYGNCGPNAICTINDPRICSCLAGYVPKSLQDWDVLIWSGGCVRKIPLDCPVGEGFIALEKVKKPDFLKFWINTSMRLQECEVECLKNCSCTAYADLNVTVGGSGCLLWFEDLVDIRKLEEAANQKLYIRVPASDLRIYL

pLDDT: mean 78.74, std 15.23, range [29.47, 96.38]

Secondary structure (DSSP, 8-state):
-EEE-TTS-EEEEEEETTTTEEEEEEEES-SGGGSTTTT-TTEEE-TT-SSSEEEPTTEEES-HHHHHTT--TT-EEESS---SSTTEEEEEEESEEPPPSSSEEEETTS-HHHHHHHHHH-TT--EEE-SB-STT-BSEEEE-S---SEEE-SS----EEEEEEEGGGSPP---PPPPPPPPPPPPPPPHHHHHHHHHHTS--EEEEE-TTS-EEEEEEETTTTEEEEEEEE--SGGGSTTTT-TTEEE-TT-SSSEEEPTTEEES-HHHHHTT--TT-EEESS---TTTT-EEEEEESEEPPPSSSEEEEEEEEHHHHHHHHHH-TT--EEEES--STT-EEEEEE-S---SEEE-SSS---EEEEEE-HHHHTT--

Organism: NCBI:txid1293975